Protein AF-A0A2V7CWY1-F1 (afdb_monomer)

Structure (mmCIF, N/CA/C/O backbone):
data_AF-A0A2V7CWY1-F1
#
_entry.id   AF-A0A2V7CWY1-F1
#
loop_
_atom_site.group_PDB
_atom_site.id
_atom_site.type_symbol
_atom_site.label_atom_id
_atom_site.label_alt_id
_atom_site.label_comp_id
_atom_site.label_asym_id
_atom_site.label_entity_id
_atom_site.label_seq_id
_atom_site.pdbx_PDB_ins_code
_atom_site.Cartn_x
_atom_site.Cartn_y
_atom_site.Cartn_z
_atom_site.occupancy
_atom_site.B_iso_or_equiv
_atom_site.auth_seq_id
_atom_site.auth_comp_id
_atom_site.auth_asym_id
_atom_site.auth_atom_id
_atom_site.pdbx_PDB_model_num
ATOM 1 N N . LEU A 1 1 ? 12.870 -0.569 -9.825 1.00 96.56 1 LEU A N 1
ATOM 2 C CA . LEU A 1 1 ? 14.301 -1.003 -9.901 1.00 96.56 1 LEU A CA 1
ATOM 3 C C . LEU A 1 1 ? 14.456 -2.443 -9.448 1.00 96.56 1 LEU A C 1
ATOM 5 O O . LEU A 1 1 ? 15.116 -3.233 -10.112 1.00 96.56 1 LEU A O 1
ATOM 9 N N . VAL A 1 2 ? 13.839 -2.754 -8.320 1.00 97.00 2 VAL A N 1
ATOM 10 C CA . VAL A 1 2 ? 13.577 -4.100 -7.823 1.00 97.00 2 VAL A CA 1
ATOM 11 C C . VAL A 1 2 ? 12.069 -4.352 -7.903 1.00 97.00 2 VAL A C 1
ATOM 13 O O . VAL A 1 2 ? 11.318 -3.423 -8.216 1.00 97.00 2 VAL A O 1
ATOM 16 N N . ARG A 1 3 ? 11.617 -5.578 -7.647 1.00 93.94 3 ARG A N 1
ATOM 17 C CA . ARG A 1 3 ? 10.186 -5.915 -7.600 1.00 93.94 3 ARG A CA 1
ATOM 18 C C . ARG A 1 3 ? 9.893 -6.931 -6.507 1.00 93.94 3 ARG A C 1
ATOM 20 O O . ARG A 1 3 ? 10.811 -7.570 -5.998 1.00 93.94 3 ARG A O 1
ATOM 27 N N . HIS A 1 4 ? 8.618 -7.123 -6.191 1.00 93.88 4 HIS A N 1
ATOM 28 C CA . HIS A 1 4 ? 8.200 -8.273 -5.396 1.00 93.88 4 HIS A CA 1
ATOM 29 C C . HIS A 1 4 ? 8.211 -9.544 -6.251 1.00 93.88 4 HIS A C 1
ATOM 31 O O . HIS A 1 4 ? 7.790 -9.530 -7.410 1.00 93.88 4 HIS A O 1
ATOM 37 N N . LYS A 1 5 ? 8.667 -10.652 -5.670 1.00 92.94 5 LYS A N 1
ATOM 38 C CA . LYS A 1 5 ? 8.610 -11.973 -6.291 1.00 92.94 5 LYS A CA 1
ATOM 39 C C . LYS A 1 5 ? 7.156 -12.366 -6.563 1.00 92.94 5 LYS A C 1
ATOM 41 O O . LYS A 1 5 ? 6.262 -12.106 -5.758 1.00 92.94 5 LYS A O 1
ATOM 46 N N . VAL A 1 6 ? 6.936 -13.026 -7.695 1.00 90.44 6 VAL A N 1
ATOM 47 C CA . VAL A 1 6 ? 5.626 -13.518 -8.146 1.00 90.44 6 VAL A CA 1
ATOM 48 C C . VAL A 1 6 ? 5.707 -15.001 -8.511 1.00 90.44 6 VAL A C 1
ATOM 50 O O . VAL A 1 6 ? 6.798 -15.542 -8.697 1.00 90.44 6 VAL A O 1
ATOM 53 N N . GLY A 1 7 ? 4.551 -15.650 -8.645 1.00 87.75 7 GLY A N 1
ATOM 54 C CA . GLY A 1 7 ? 4.433 -17.030 -9.119 1.00 87.75 7 GLY A CA 1
ATOM 55 C C . GLY A 1 7 ? 3.964 -18.015 -8.050 1.00 87.75 7 GLY A C 1
ATOM 56 O O . GLY A 1 7 ? 3.785 -17.651 -6.890 1.00 87.75 7 GLY A O 1
ATOM 57 N N . ALA A 1 8 ? 3.786 -19.279 -8.440 1.00 86.25 8 ALA A N 1
ATOM 58 C CA . ALA A 1 8 ? 3.157 -20.313 -7.605 1.00 86.25 8 ALA A CA 1
ATOM 59 C C . ALA A 1 8 ? 3.905 -20.624 -6.293 1.00 86.25 8 ALA A C 1
ATOM 61 O O . ALA A 1 8 ? 3.304 -21.104 -5.339 1.00 86.25 8 ALA A O 1
ATOM 62 N N . GLY A 1 9 ? 5.211 -20.345 -6.232 1.00 88.06 9 GLY A N 1
ATOM 63 C CA . GLY A 1 9 ? 6.030 -20.540 -5.031 1.00 88.06 9 GLY A CA 1
ATOM 64 C C . GLY A 1 9 ? 5.992 -19.379 -4.030 1.00 88.06 9 GLY A C 1
ATOM 65 O O . GLY A 1 9 ? 6.775 -19.384 -3.083 1.00 88.06 9 GLY A O 1
ATOM 66 N N . VAL A 1 10 ? 5.165 -18.354 -4.258 1.00 89.56 10 VAL A N 1
ATOM 67 C CA . VAL A 1 10 ? 5.044 -17.193 -3.368 1.00 89.56 10 VAL A CA 1
ATOM 68 C C . VAL A 1 10 ? 3.843 -17.373 -2.456 1.00 89.56 10 VAL A C 1
ATOM 70 O O . VAL A 1 10 ? 2.705 -17.432 -2.917 1.00 89.56 10 VAL A O 1
ATOM 73 N N . THR A 1 11 ? 4.096 -17.406 -1.150 1.00 89.38 11 THR A N 1
ATOM 74 C CA . THR A 1 11 ? 3.032 -17.391 -0.146 1.00 89.38 11 THR A CA 1
ATOM 75 C C . THR A 1 11 ? 2.279 -16.056 -0.221 1.00 89.38 11 THR A C 1
ATOM 77 O O . THR A 1 11 ? 2.920 -15.001 -0.124 1.00 89.38 11 THR A O 1
ATOM 80 N N . PRO A 1 12 ? 0.940 -16.055 -0.364 1.00 86.75 12 PRO A N 1
ATOM 81 C CA . PRO A 1 12 ? 0.152 -14.826 -0.346 1.00 86.75 12 PRO A CA 1
ATOM 82 C C . PRO A 1 12 ? 0.426 -13.988 0.913 1.00 86.75 12 PRO A C 1
ATOM 84 O O . PRO A 1 12 ? 0.538 -14.533 2.009 1.00 86.75 12 PRO A O 1
ATOM 87 N N . GLY A 1 13 ? 0.543 -12.667 0.761 1.00 86.25 13 GLY A N 1
ATOM 88 C CA . GLY A 1 13 ? 0.853 -11.753 1.869 1.00 86.25 13 GLY A CA 1
ATOM 89 C C . GLY A 1 13 ? 2.350 -11.612 2.173 1.00 86.25 13 GLY A C 1
ATOM 90 O O . GLY A 1 13 ? 2.728 -10.828 3.042 1.00 86.25 13 GLY A O 1
ATOM 91 N N . THR A 1 14 ? 3.213 -12.325 1.439 1.00 90.25 14 THR A N 1
ATOM 92 C CA . THR A 1 14 ? 4.669 -12.126 1.479 1.00 90.25 14 THR A CA 1
ATOM 93 C C . THR A 1 14 ? 5.144 -11.298 0.287 1.00 90.25 14 THR A C 1
ATOM 95 O O . THR A 1 14 ? 4.646 -11.436 -0.832 1.00 90.25 14 THR A O 1
ATOM 98 N N . PHE A 1 15 ? 6.124 -10.425 0.528 1.00 92.56 15 PHE A N 1
ATOM 99 C CA . PHE A 1 15 ? 6.603 -9.437 -0.445 1.00 92.56 15 PHE A CA 1
ATOM 100 C C . PHE A 1 15 ? 8.130 -9.469 -0.551 1.00 92.56 15 PHE A C 1
ATOM 102 O O . PHE A 1 15 ? 8.811 -8.457 -0.407 1.00 92.56 15 PHE A O 1
ATOM 109 N N . ALA A 1 16 ? 8.675 -10.667 -0.779 1.00 93.31 16 ALA A N 1
ATOM 110 C CA . ALA A 1 16 ? 10.109 -10.860 -0.971 1.00 93.31 16 ALA A CA 1
ATOM 111 C C . ALA A 1 16 ? 10.600 -10.065 -2.189 1.00 93.31 16 ALA A C 1
ATOM 113 O O . ALA A 1 16 ? 10.008 -10.149 -3.265 1.00 93.31 16 ALA A O 1
ATOM 114 N N . ILE A 1 17 ? 11.675 -9.303 -2.013 1.00 95.56 17 ILE A N 1
ATOM 115 C CA . ILE A 1 17 ? 12.234 -8.441 -3.054 1.00 95.56 17 ILE A CA 1
ATOM 116 C C . ILE A 1 17 ? 13.221 -9.236 -3.906 1.00 95.56 17 ILE A C 1
ATOM 118 O O . ILE A 1 17 ? 14.064 -9.962 -3.382 1.00 95.56 17 ILE A O 1
ATOM 122 N N . GLU A 1 18 ? 13.139 -9.067 -5.223 1.00 95.69 18 GLU A N 1
ATOM 123 C CA . GLU A 1 18 ? 14.073 -9.644 -6.185 1.00 95.69 18 GLU A CA 1
ATOM 124 C C . GLU A 1 18 ? 14.548 -8.607 -7.223 1.00 95.69 18 GLU A C 1
ATOM 126 O O . GLU A 1 18 ? 13.890 -7.575 -7.424 1.00 95.69 18 GLU A O 1
ATOM 131 N N . PRO A 1 19 ? 15.680 -8.870 -7.909 1.00 97.12 19 PRO A N 1
ATOM 132 C CA . PRO A 1 19 ? 16.162 -8.037 -9.007 1.00 97.12 19 PRO A CA 1
ATOM 133 C C . PRO A 1 19 ? 15.104 -7.806 -10.094 1.00 97.12 19 PRO A C 1
ATOM 135 O O . PRO A 1 19 ? 14.435 -8.747 -10.537 1.00 97.12 19 PRO A O 1
ATOM 138 N N . ASP A 1 20 ? 15.012 -6.570 -10.587 1.00 96.38 20 ASP A N 1
ATOM 139 C CA . ASP A 1 20 ? 14.195 -6.193 -11.742 1.00 96.38 20 ASP A CA 1
ATOM 140 C C . ASP A 1 20 ? 15.012 -5.441 -12.788 1.00 96.38 20 ASP A C 1
ATOM 142 O O . ASP A 1 20 ? 15.878 -6.061 -13.392 1.00 96.38 20 ASP A O 1
ATOM 146 N N . LEU A 1 21 ? 14.800 -4.144 -13.010 1.00 98.19 21 LEU A N 1
ATOM 147 C CA . LEU A 1 21 ? 15.673 -3.345 -13.880 1.00 98.19 21 LEU A CA 1
ATOM 148 C C . LEU A 1 21 ? 17.124 -3.290 -13.376 1.00 98.19 21 LEU A C 1
ATOM 150 O O . LEU A 1 21 ? 18.048 -3.206 -14.181 1.00 98.19 21 LEU A O 1
ATOM 154 N N . ALA A 1 22 ? 17.325 -3.370 -12.059 1.00 98.44 22 ALA A N 1
ATOM 155 C CA . ALA A 1 22 ? 18.628 -3.627 -11.463 1.00 98.44 22 ALA A CA 1
ATOM 156 C C . ALA A 1 22 ? 18.868 -5.139 -11.361 1.00 98.44 22 ALA A C 1
ATOM 158 O O . ALA A 1 22 ? 17.993 -5.869 -10.895 1.00 98.44 22 ALA A O 1
ATOM 159 N N . GLU A 1 23 ? 20.045 -5.611 -11.774 1.00 97.50 23 GLU A N 1
ATOM 160 C CA . GLU A 1 23 ? 20.445 -7.020 -11.651 1.00 97.50 23 GLU A CA 1
ATOM 161 C C . GLU A 1 23 ? 21.001 -7.359 -10.262 1.00 97.50 23 GLU A C 1
ATOM 163 O O . GLU A 1 23 ? 20.852 -8.490 -9.803 1.00 97.50 23 GLU A O 1
ATOM 168 N N . ARG A 1 24 ? 21.597 -6.373 -9.583 1.00 98.38 24 ARG A N 1
ATOM 169 C CA . ARG A 1 24 ? 22.087 -6.458 -8.202 1.00 98.38 24 ARG A CA 1
ATOM 170 C C . ARG A 1 24 ? 22.199 -5.064 -7.585 1.00 98.38 24 ARG A C 1
ATOM 172 O O . ARG A 1 24 ? 22.162 -4.056 -8.296 1.00 98.38 24 ARG A O 1
ATOM 179 N N . TRP A 1 25 ? 22.384 -5.017 -6.273 1.00 98.56 25 TRP A N 1
ATOM 180 C CA . TRP A 1 25 ? 22.697 -3.797 -5.537 1.00 98.56 25 TRP A CA 1
ATOM 181 C C . TRP A 1 25 ? 23.646 -4.087 -4.376 1.00 98.56 25 TRP A C 1
ATOM 183 O O . TRP A 1 25 ? 23.818 -5.239 -3.978 1.00 98.56 25 TRP A O 1
ATOM 193 N N . GLU A 1 26 ? 24.258 -3.035 -3.854 1.00 98.00 26 GLU A N 1
ATOM 194 C CA . GLU A 1 26 ? 25.142 -3.065 -2.692 1.00 98.00 26 GLU A CA 1
ATOM 195 C C . GLU A 1 26 ? 24.846 -1.877 -1.770 1.00 98.00 26 GLU A C 1
ATOM 197 O O . GLU A 1 26 ? 24.447 -0.800 -2.221 1.00 98.00 26 GLU A O 1
ATOM 202 N N . GLU A 1 27 ? 25.039 -2.088 -0.471 1.00 97.50 27 GLU A N 1
ATOM 203 C CA . GLU A 1 27 ? 24.855 -1.089 0.585 1.00 97.50 27 GLU A CA 1
ATOM 204 C C . GLU A 1 27 ? 26.204 -0.893 1.295 1.00 97.50 27 GLU A C 1
ATOM 206 O O . GLU A 1 27 ? 26.455 -1.535 2.317 1.00 97.50 27 GLU A O 1
ATOM 211 N N . PRO A 1 28 ? 27.133 -0.100 0.721 1.00 97.50 28 PRO A N 1
ATOM 212 C CA . PRO A 1 28 ? 28.493 0.027 1.254 1.00 97.50 28 PRO A CA 1
ATOM 213 C C . PRO A 1 28 ? 28.543 0.689 2.639 1.00 97.50 28 PRO A C 1
ATOM 215 O O . PRO A 1 28 ? 29.512 0.507 3.372 1.00 97.50 28 PRO A O 1
ATOM 218 N N . ASP A 1 29 ? 27.512 1.454 2.993 1.00 96.56 29 ASP A N 1
ATOM 219 C CA . ASP A 1 29 ? 27.338 2.098 4.291 1.00 96.56 29 ASP A CA 1
ATOM 220 C C . ASP A 1 29 ? 25.837 2.243 4.618 1.00 96.56 29 ASP A C 1
ATOM 222 O O . ASP A 1 29 ? 24.969 1.763 3.889 1.00 96.56 29 ASP A O 1
ATOM 226 N N . ASP A 1 30 ? 25.509 2.872 5.748 1.00 95.00 30 ASP A N 1
ATOM 227 C CA . ASP A 1 30 ? 24.127 3.000 6.227 1.00 95.00 30 ASP A CA 1
ATOM 228 C C . ASP A 1 30 ? 23.262 3.970 5.405 1.00 95.00 30 ASP A C 1
ATOM 230 O O . ASP A 1 30 ? 22.039 3.964 5.554 1.00 95.00 30 ASP A O 1
ATOM 234 N N . THR A 1 31 ? 23.865 4.813 4.566 1.00 97.94 31 THR A N 1
ATOM 235 C CA . THR A 1 31 ? 23.175 5.894 3.847 1.00 97.94 31 THR A CA 1
ATOM 236 C C . THR A 1 31 ? 23.385 5.841 2.338 1.00 97.94 31 THR A C 1
ATOM 238 O O . THR A 1 31 ? 23.019 6.779 1.627 1.00 97.94 31 THR A O 1
ATOM 241 N N . THR A 1 32 ? 23.926 4.742 1.817 1.00 98.44 32 THR A N 1
ATOM 242 C CA . THR A 1 32 ? 24.253 4.600 0.399 1.00 98.44 32 THR A CA 1
ATOM 243 C C . THR A 1 32 ? 23.754 3.277 -0.134 1.00 98.44 32 THR A C 1
ATOM 245 O O . THR A 1 32 ? 24.070 2.226 0.411 1.00 98.44 32 THR A O 1
ATOM 248 N N . VAL A 1 33 ? 23.026 3.331 -1.250 1.00 98.62 33 VAL A N 1
ATOM 249 C CA . VAL A 1 33 ? 22.607 2.139 -1.997 1.00 98.62 33 VAL A CA 1
ATOM 250 C C . VAL A 1 33 ? 23.014 2.307 -3.454 1.00 98.62 33 VAL A C 1
ATOM 252 O O . VAL A 1 33 ? 22.642 3.292 -4.097 1.00 98.62 33 VAL A O 1
ATOM 255 N N . VAL A 1 34 ? 23.798 1.370 -3.981 1.00 98.81 34 VAL A N 1
ATOM 256 C CA . VAL A 1 34 ? 24.276 1.380 -5.369 1.00 98.81 34 VAL A CA 1
ATOM 257 C C . VAL A 1 34 ? 23.584 0.259 -6.132 1.00 98.81 34 VAL A C 1
ATOM 259 O O . VAL A 1 34 ? 23.706 -0.905 -5.771 1.00 98.81 34 VAL A O 1
ATOM 262 N N . PHE A 1 35 ? 22.860 0.604 -7.194 1.00 98.88 35 PHE A N 1
ATOM 263 C CA . PHE A 1 35 ? 22.210 -0.341 -8.098 1.00 98.88 35 PHE A CA 1
ATOM 264 C C . PHE A 1 35 ? 23.011 -0.486 -9.384 1.00 98.88 35 PHE A C 1
ATOM 266 O O . PHE A 1 35 ? 23.387 0.511 -10.004 1.00 98.88 35 PHE A O 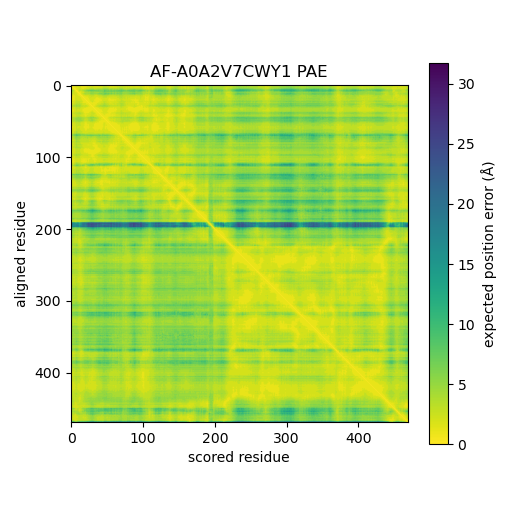1
ATOM 273 N N . HIS A 1 36 ? 23.174 -1.729 -9.829 1.00 98.88 36 HIS A N 1
ATOM 274 C CA . HIS A 1 36 ? 23.715 -2.049 -11.145 1.00 98.88 36 HIS A CA 1
ATOM 275 C C . HIS A 1 36 ? 22.570 -2.479 -12.058 1.00 98.88 36 HIS A C 1
ATOM 277 O O . HIS A 1 36 ? 21.836 -3.422 -11.755 1.00 98.88 36 HIS A O 1
ATOM 283 N N . LEU A 1 37 ? 22.376 -1.739 -13.145 1.00 98.88 37 LEU A N 1
ATOM 284 C CA . LEU A 1 37 ? 21.292 -1.924 -14.099 1.00 98.88 37 LEU A CA 1
ATOM 285 C C . LEU A 1 37 ? 21.606 -3.053 -15.077 1.00 98.88 37 LEU A C 1
ATOM 287 O O . LEU A 1 37 ? 22.744 -3.215 -15.522 1.00 98.88 37 LEU A O 1
ATOM 291 N N . ARG A 1 38 ? 20.566 -3.790 -15.469 1.00 98.50 38 ARG A N 1
ATOM 292 C CA . ARG A 1 38 ? 20.643 -4.723 -16.593 1.00 98.50 38 ARG A CA 1
ATOM 293 C C . ARG A 1 38 ? 20.996 -3.961 -17.866 1.00 98.50 38 ARG A C 1
ATOM 295 O O . ARG A 1 38 ? 20.404 -2.926 -18.168 1.00 98.50 38 ARG A O 1
ATOM 302 N N . ARG A 1 39 ? 21.913 -4.522 -18.645 1.00 98.06 39 ARG A N 1
ATOM 303 C CA . ARG A 1 39 ? 22.247 -4.016 -19.981 1.00 98.06 39 ARG A CA 1
ATOM 304 C C . ARG A 1 39 ? 21.232 -4.513 -21.006 1.00 98.06 39 ARG A C 1
ATOM 306 O O . ARG A 1 39 ? 20.672 -5.596 -20.847 1.00 98.06 39 ARG A O 1
ATOM 313 N N . GLY A 1 40 ? 21.013 -3.739 -22.062 1.00 97.19 40 GLY A N 1
ATOM 314 C CA . GLY A 1 40 ? 20.142 -4.107 -23.177 1.00 97.19 40 GLY A CA 1
ATOM 315 C C . GLY A 1 40 ? 18.644 -4.008 -22.892 1.00 97.19 40 GLY A C 1
ATOM 316 O O . GLY A 1 40 ? 17.854 -4.373 -23.759 1.00 97.19 40 GLY A O 1
ATOM 317 N N . VAL A 1 41 ? 18.224 -3.512 -21.721 1.00 98.56 41 VAL A N 1
ATOM 318 C CA . VAL A 1 41 ? 16.802 -3.257 -21.450 1.00 98.56 41 VAL A CA 1
ATOM 319 C C . VAL A 1 41 ? 16.325 -2.133 -22.361 1.00 98.56 41 VAL A C 1
ATOM 321 O O . VAL A 1 41 ? 16.891 -1.042 -22.340 1.00 98.56 41 VAL A O 1
ATOM 324 N N . ARG A 1 42 ? 15.275 -2.379 -23.145 1.00 98.19 42 ARG A N 1
ATOM 325 C CA . ARG A 1 42 ? 14.709 -1.390 -24.065 1.00 98.19 42 ARG A CA 1
ATOM 326 C C . ARG A 1 42 ? 13.362 -0.883 -23.581 1.00 98.19 42 ARG A C 1
ATOM 328 O O . ARG A 1 42 ? 12.556 -1.628 -23.022 1.00 98.19 42 ARG A O 1
ATOM 335 N N . TRP A 1 43 ? 13.127 0.399 -23.822 1.00 98.56 43 TRP A N 1
ATOM 336 C CA . TRP A 1 43 ? 11.787 0.968 -23.782 1.00 98.56 43 TRP A CA 1
ATOM 337 C C . TRP A 1 43 ? 10.923 0.358 -24.885 1.00 98.56 43 TRP A C 1
ATOM 339 O O . TRP A 1 43 ? 11.438 -0.148 -25.880 1.00 98.56 43 TRP A O 1
ATOM 349 N N . HIS A 1 44 ? 9.602 0.427 -24.739 1.00 98.06 44 HIS A N 1
ATOM 350 C CA . HIS A 1 44 ? 8.684 0.040 -25.807 1.00 98.06 44 HIS A CA 1
ATOM 351 C C . HIS A 1 44 ? 9.029 0.775 -27.110 1.00 98.06 44 HIS A C 1
ATOM 353 O O . HIS A 1 44 ? 9.312 1.979 -27.111 1.00 98.06 44 HIS A O 1
ATOM 359 N N . ASN A 1 45 ? 8.987 0.056 -28.233 1.00 96.62 45 ASN A N 1
ATOM 360 C CA . ASN A 1 45 ? 9.288 0.612 -29.550 1.00 96.62 45 ASN A CA 1
ATOM 361 C C . ASN A 1 45 ? 8.113 1.443 -30.099 1.00 96.62 45 ASN A C 1
ATOM 363 O O . ASN A 1 45 ? 7.414 1.045 -31.028 1.00 96.62 45 ASN A O 1
ATOM 367 N N . LYS A 1 46 ? 7.860 2.592 -29.462 1.00 94.56 46 LYS A N 1
ATOM 368 C CA . LYS A 1 46 ? 6.781 3.529 -29.791 1.00 94.56 46 LYS A CA 1
ATOM 369 C C . LYS A 1 46 ? 7.254 4.976 -29.589 1.00 94.56 46 LYS A C 1
ATOM 371 O O . LYS A 1 46 ? 7.993 5.243 -28.634 1.00 94.56 46 LYS A O 1
ATOM 376 N N . PRO A 1 47 ? 6.815 5.938 -30.423 1.00 95.19 47 PRO A N 1
ATOM 377 C CA . PRO A 1 47 ? 7.097 7.348 -30.188 1.00 95.19 47 PRO A CA 1
ATOM 378 C C . PRO A 1 47 ? 6.575 7.824 -28.820 1.00 95.19 47 PRO A C 1
ATOM 380 O O . PRO A 1 47 ? 5.450 7.484 -28.451 1.00 95.19 47 PRO A O 1
ATOM 383 N N . PRO A 1 48 ? 7.318 8.681 -28.098 1.00 96.69 48 PRO A N 1
ATOM 384 C CA . PRO A 1 48 ? 8.534 9.374 -28.539 1.00 96.69 48 PRO A CA 1
ATOM 385 C C . PRO A 1 48 ? 9.853 8.629 -28.272 1.00 96.69 48 PRO A C 1
ATOM 387 O O . PRO A 1 48 ? 10.899 9.118 -28.681 1.00 96.69 48 PRO A O 1
ATOM 390 N N . VAL A 1 49 ? 9.825 7.475 -27.600 1.00 97.38 49 VAL A N 1
ATOM 391 C CA . VAL A 1 49 ? 11.037 6.829 -27.058 1.00 97.38 49 VAL A CA 1
ATOM 392 C C . VAL A 1 49 ? 11.708 5.882 -28.063 1.00 97.38 49 VAL A C 1
ATOM 394 O O . VAL A 1 49 ? 12.924 5.707 -28.034 1.00 97.38 49 VAL A O 1
ATOM 397 N N . ASN A 1 50 ? 10.926 5.300 -28.981 1.00 97.00 50 ASN A N 1
ATOM 398 C CA . ASN A 1 50 ? 11.397 4.535 -30.145 1.00 97.00 50 ASN A CA 1
ATOM 399 C C . ASN A 1 50 ? 12.414 3.422 -29.811 1.00 97.00 50 ASN A C 1
ATOM 401 O O . ASN A 1 50 ? 13.426 3.264 -30.490 1.00 97.00 50 ASN A O 1
ATOM 405 N N . GLY A 1 51 ? 12.175 2.663 -28.736 1.00 97.69 51 GLY A N 1
ATOM 406 C CA . GLY A 1 51 ? 12.947 1.447 -28.462 1.00 97.69 51 GLY A CA 1
ATOM 407 C C . GLY A 1 51 ? 14.377 1.670 -27.966 1.00 97.69 51 GLY A C 1
ATOM 408 O O . GLY A 1 51 ? 15.173 0.721 -27.948 1.00 97.69 51 GLY A O 1
ATOM 409 N N . ARG A 1 52 ? 14.745 2.903 -27.581 1.00 97.94 52 ARG A N 1
ATOM 410 C CA . ARG A 1 52 ? 16.080 3.165 -27.030 1.00 97.94 52 ARG A CA 1
ATOM 411 C C . ARG A 1 52 ? 16.328 2.345 -25.764 1.00 97.94 52 ARG A C 1
ATOM 413 O O . ARG A 1 52 ? 15.405 1.904 -25.079 1.00 97.94 52 ARG A O 1
ATOM 420 N N . GLU A 1 53 ? 17.601 2.159 -25.458 1.00 98.50 53 GLU A N 1
ATOM 421 C CA . GLU A 1 53 ? 18.023 1.484 -24.237 1.00 98.50 53 GLU A CA 1
ATOM 422 C C . GLU A 1 53 ? 17.727 2.349 -22.998 1.00 98.50 53 GLU A C 1
ATOM 424 O O . GLU A 1 53 ? 17.835 3.581 -23.050 1.00 98.50 53 GLU A O 1
ATOM 429 N N . LEU A 1 54 ? 17.354 1.691 -21.900 1.00 98.75 54 LEU A N 1
ATOM 430 C CA . LEU A 1 54 ? 17.245 2.281 -20.572 1.00 98.75 54 LEU A CA 1
ATOM 431 C C . LEU A 1 54 ? 18.639 2.471 -19.963 1.00 98.75 54 LEU A C 1
ATOM 433 O O . LEU A 1 54 ? 19.469 1.562 -20.001 1.00 98.75 54 LEU A O 1
ATOM 437 N N . THR A 1 55 ? 18.886 3.632 -19.360 1.00 98.75 55 THR A N 1
ATOM 438 C CA . THR A 1 55 ? 20.165 3.953 -18.703 1.00 98.75 55 THR A CA 1
ATOM 439 C C . THR A 1 55 ? 19.965 4.478 -17.281 1.00 98.75 55 THR A C 1
ATOM 441 O O . THR A 1 55 ? 18.847 4.728 -16.826 1.00 98.75 55 THR A O 1
ATOM 444 N N . ALA A 1 56 ? 21.071 4.676 -16.561 1.00 98.88 56 ALA A N 1
ATOM 445 C CA . ALA A 1 56 ? 21.080 5.319 -15.250 1.00 98.88 56 ALA A CA 1
ATOM 446 C C . ALA A 1 56 ? 20.463 6.730 -15.255 1.00 98.88 56 ALA A C 1
ATOM 448 O O . ALA A 1 56 ? 19.866 7.134 -14.255 1.00 98.88 56 ALA A O 1
ATOM 449 N N . ASP A 1 57 ? 20.537 7.451 -16.377 1.00 98.81 57 ASP A N 1
ATOM 450 C CA . ASP A 1 57 ? 19.935 8.781 -16.513 1.00 98.81 57 ASP A CA 1
ATOM 451 C C . ASP A 1 57 ? 18.404 8.738 -16.442 1.00 98.81 57 ASP A C 1
ATOM 453 O O . ASP A 1 57 ? 17.800 9.645 -15.873 1.00 98.81 57 ASP A O 1
ATOM 457 N N . ASP A 1 58 ? 17.766 7.672 -16.939 1.00 98.75 58 ASP A N 1
ATOM 458 C CA . ASP A 1 58 ? 16.310 7.487 -16.834 1.00 98.75 58 ASP A CA 1
ATOM 459 C C . ASP A 1 58 ? 15.868 7.314 -15.383 1.00 98.75 58 ASP A C 1
ATOM 461 O O . ASP A 1 58 ? 14.849 7.851 -14.937 1.00 98.75 58 ASP A O 1
ATOM 465 N N . VAL A 1 59 ? 16.666 6.558 -14.631 1.00 98.69 59 VAL A N 1
ATOM 466 C CA . VAL A 1 59 ? 16.436 6.294 -13.215 1.00 98.69 59 VAL A CA 1
ATOM 467 C C . VAL A 1 59 ? 16.607 7.580 -12.416 1.00 98.69 59 VAL A C 1
ATOM 469 O O . VAL A 1 59 ? 15.725 7.940 -11.635 1.00 98.69 59 VAL A O 1
ATOM 472 N N . LYS A 1 60 ? 17.705 8.307 -12.651 1.00 98.69 60 LYS A N 1
ATOM 473 C CA . LYS A 1 60 ? 17.941 9.614 -12.038 1.00 98.69 60 LYS A CA 1
ATOM 474 C C . LYS A 1 60 ? 16.810 10.590 -12.364 1.00 98.69 60 LYS A C 1
ATOM 476 O O . LYS A 1 60 ? 16.233 11.166 -11.447 1.00 98.69 60 LYS A O 1
ATOM 481 N N . PHE A 1 61 ? 16.452 10.728 -13.640 1.00 98.44 61 PHE A N 1
ATOM 482 C CA . PHE A 1 61 ? 15.366 11.602 -14.076 1.00 98.44 61 PHE A CA 1
ATOM 483 C C . PHE A 1 61 ? 14.045 11.276 -13.373 1.00 98.44 61 PHE A C 1
ATOM 485 O O . PHE A 1 61 ? 13.380 12.180 -12.867 1.00 98.44 61 PHE A O 1
ATOM 492 N N . THR A 1 62 ? 13.683 9.991 -13.315 1.00 97.56 62 THR A N 1
ATOM 493 C CA . THR A 1 62 ? 12.449 9.524 -12.669 1.00 97.56 62 THR A CA 1
ATOM 494 C C . THR A 1 62 ? 12.368 10.008 -11.227 1.00 97.56 62 THR A C 1
ATOM 496 O O . THR A 1 62 ? 11.354 10.579 -10.823 1.00 97.56 62 THR A O 1
ATOM 499 N N . TYR A 1 63 ? 13.426 9.788 -10.446 1.00 97.75 63 TYR A N 1
ATOM 500 C CA . TYR A 1 63 ? 13.393 10.078 -9.016 1.00 97.75 63 TYR A CA 1
ATOM 501 C C . TYR A 1 63 ? 13.633 11.553 -8.693 1.00 97.75 63 TYR A C 1
ATOM 503 O O . TYR A 1 63 ? 12.999 12.063 -7.770 1.00 97.75 63 TYR A O 1
ATOM 511 N N . ASP A 1 64 ? 14.431 12.270 -9.491 1.00 97.00 64 ASP A N 1
ATOM 512 C CA . ASP A 1 64 ? 14.518 13.733 -9.412 1.00 97.00 64 ASP A CA 1
ATOM 513 C C . ASP A 1 64 ? 13.130 14.356 -9.639 1.00 97.00 64 ASP A C 1
ATOM 515 O O . ASP A 1 64 ? 12.679 15.192 -8.853 1.00 97.00 64 ASP A O 1
ATOM 519 N N . ARG A 1 65 ? 12.398 13.889 -10.663 1.00 95.00 65 ARG A N 1
ATOM 520 C CA . ARG A 1 65 ? 11.015 14.312 -10.917 1.00 95.00 65 ARG A CA 1
ATOM 521 C C . ARG A 1 65 ? 10.095 13.949 -9.752 1.00 95.00 65 ARG A C 1
ATOM 523 O O . ARG A 1 65 ? 9.329 14.797 -9.305 1.00 95.00 65 ARG A O 1
ATOM 530 N N . PHE A 1 66 ? 10.156 12.711 -9.261 1.00 94.44 66 PHE A N 1
ATOM 531 C CA . PHE A 1 66 ? 9.297 12.233 -8.171 1.00 94.44 66 PHE A CA 1
ATOM 532 C C . PHE A 1 66 ? 9.408 13.110 -6.914 1.00 94.44 66 PHE A C 1
ATOM 534 O O . PHE A 1 66 ? 8.396 13.386 -6.266 1.00 94.44 66 PHE A O 1
ATOM 541 N N . LEU A 1 67 ? 10.626 13.553 -6.587 1.00 92.69 67 LEU A N 1
ATOM 542 C CA . LEU A 1 67 ? 10.922 14.397 -5.426 1.00 92.69 67 LEU A CA 1
ATOM 543 C C . LEU A 1 67 ? 10.576 15.879 -5.643 1.00 92.69 67 LEU A C 1
ATOM 545 O O . LEU A 1 67 ? 10.255 16.566 -4.667 1.00 92.69 67 LEU A O 1
ATOM 549 N N . ALA A 1 68 ? 10.641 16.359 -6.890 1.00 92.94 68 ALA A N 1
ATOM 550 C CA . ALA A 1 68 ? 10.370 17.749 -7.265 1.00 92.94 68 ALA A CA 1
ATOM 551 C C . ALA A 1 68 ? 8.884 18.048 -7.549 1.00 92.94 68 ALA A C 1
ATOM 553 O O . ALA A 1 68 ? 8.461 19.200 -7.426 1.00 92.94 68 ALA A O 1
ATOM 554 N N . GLU A 1 69 ? 8.091 17.040 -7.926 1.00 89.38 69 GLU A N 1
ATOM 555 C CA . GLU A 1 69 ? 6.668 17.189 -8.252 1.00 89.38 69 GLU A CA 1
ATOM 556 C C . GLU A 1 69 ? 5.867 17.680 -7.033 1.00 89.38 69 GLU A C 1
ATOM 558 O O . GLU A 1 69 ? 5.785 17.022 -5.988 1.00 89.38 69 GLU A O 1
ATOM 563 N N . LYS A 1 70 ? 5.255 18.861 -7.165 1.00 86.06 70 LYS A N 1
ATOM 564 C CA . LYS A 1 70 ? 4.498 19.481 -6.074 1.00 86.06 70 LYS A CA 1
ATOM 565 C C . LYS A 1 70 ? 3.201 18.717 -5.836 1.00 86.06 70 LYS A C 1
ATOM 567 O O . LYS A 1 70 ? 2.446 18.448 -6.760 1.00 86.06 70 LYS A O 1
ATOM 572 N N . GLY A 1 71 ? 2.917 18.414 -4.571 1.00 79.62 71 GLY A N 1
ATOM 573 C CA . GLY A 1 71 ? 1.689 17.716 -4.194 1.00 79.62 71 GLY A CA 1
ATOM 574 C C . GLY A 1 71 ? 1.678 16.224 -4.534 1.00 79.62 71 GLY A C 1
ATOM 575 O O . GLY A 1 71 ? 0.615 15.619 -4.444 1.00 79.62 71 GLY A O 1
ATOM 576 N N . ASN A 1 72 ? 2.823 15.619 -4.884 1.00 84.12 72 ASN A N 1
ATOM 577 C CA . ASN A 1 72 ? 2.934 14.168 -5.036 1.00 84.12 72 ASN A CA 1
ATOM 578 C C . ASN A 1 72 ? 2.546 13.467 -3.711 1.00 84.12 72 ASN A C 1
ATOM 580 O O . ASN A 1 72 ? 3.305 13.549 -2.739 1.00 84.12 72 ASN A O 1
ATOM 584 N N . PRO A 1 73 ? 1.405 12.749 -3.648 1.00 77.25 73 PRO A N 1
ATOM 585 C CA . PRO A 1 73 ? 0.929 12.130 -2.410 1.00 77.25 73 PRO A CA 1
ATOM 586 C C . PRO A 1 73 ? 1.799 10.945 -1.969 1.00 77.25 73 PRO A C 1
ATOM 588 O O . PRO A 1 73 ? 1.715 10.519 -0.819 1.00 77.25 73 PRO A O 1
ATOM 591 N N . LEU A 1 74 ? 2.643 10.420 -2.864 1.00 84.31 74 LEU A N 1
ATOM 592 C CA . LEU A 1 74 ? 3.576 9.326 -2.599 1.00 84.31 74 LEU A CA 1
ATOM 593 C C . LEU A 1 74 ? 5.002 9.819 -2.322 1.00 84.31 74 LEU A C 1
ATOM 595 O O . LEU A 1 74 ? 5.884 8.996 -2.091 1.00 84.31 74 LEU A O 1
ATOM 599 N N . ARG A 1 75 ? 5.241 11.143 -2.296 1.00 86.69 75 ARG A N 1
ATOM 600 C CA . ARG A 1 75 ? 6.570 11.742 -2.067 1.00 86.69 75 ARG A CA 1
ATOM 601 C C . ARG A 1 75 ? 7.274 11.161 -0.839 1.00 86.69 75 ARG A C 1
ATOM 603 O O . ARG A 1 75 ? 8.476 10.919 -0.888 1.00 86.69 75 ARG A O 1
ATOM 610 N N . PHE A 1 76 ? 6.507 10.854 0.207 1.00 83.62 76 PHE A N 1
ATOM 611 C CA . PHE A 1 76 ? 7.003 10.267 1.448 1.00 83.62 76 PHE A CA 1
ATOM 612 C C . PHE A 1 76 ? 7.821 8.988 1.271 1.00 83.62 76 PHE A C 1
ATOM 614 O O . PHE A 1 76 ? 8.734 8.741 2.053 1.00 83.62 76 PHE A O 1
ATOM 621 N N . MET A 1 77 ? 7.534 8.191 0.235 1.00 87.88 77 MET A N 1
ATOM 622 C CA . MET A 1 77 ? 8.266 6.953 -0.039 1.00 87.88 77 MET A CA 1
ATOM 623 C C . MET A 1 77 ? 9.753 7.212 -0.295 1.00 87.88 77 MET A C 1
ATOM 625 O O . MET A 1 77 ? 10.581 6.345 -0.035 1.00 87.88 77 MET A O 1
ATOM 629 N N . LEU A 1 78 ? 10.098 8.399 -0.803 1.00 92.50 78 LEU A N 1
ATOM 630 C CA . LEU A 1 78 ? 11.469 8.786 -1.126 1.00 92.50 78 LEU A CA 1
ATOM 631 C C . LEU A 1 78 ? 11.952 9.996 -0.314 1.00 92.50 78 LEU A C 1
ATOM 633 O O . LEU A 1 78 ? 13.052 10.474 -0.563 1.00 92.50 78 LEU A O 1
ATOM 637 N N . ASP A 1 79 ? 11.200 10.468 0.688 1.00 89.00 79 ASP A N 1
ATOM 638 C CA . ASP A 1 79 ? 11.643 11.552 1.581 1.00 89.00 79 ASP A CA 1
ATOM 639 C C . ASP A 1 79 ? 13.020 11.304 2.232 1.00 89.00 79 ASP A C 1
ATOM 641 O O . ASP A 1 79 ? 13.789 12.269 2.347 1.00 89.00 79 ASP A O 1
ATOM 645 N N . PRO A 1 80 ? 13.386 10.057 2.606 1.00 93.06 80 PRO A N 1
ATOM 646 C CA . PRO A 1 80 ? 14.723 9.750 3.115 1.00 93.06 80 PRO A CA 1
ATOM 647 C C . PRO A 1 80 ? 15.849 9.890 2.081 1.00 93.06 80 PRO A C 1
ATOM 649 O O . PRO A 1 80 ? 17.013 9.936 2.471 1.00 93.06 80 PRO A O 1
ATOM 652 N N . VAL A 1 81 ? 15.546 9.960 0.780 1.00 96.94 81 VAL A N 1
ATOM 653 C CA . VAL A 1 81 ? 16.547 10.134 -0.281 1.00 96.94 81 VAL A CA 1
ATOM 654 C C . VAL A 1 81 ? 17.023 11.590 -0.298 1.00 96.94 81 VAL A C 1
ATOM 656 O O . VAL A 1 81 ? 16.228 12.525 -0.392 1.00 96.94 81 VAL A O 1
ATOM 659 N N . ASP A 1 82 ? 18.337 11.778 -0.188 1.00 97.75 82 ASP A N 1
ATOM 660 C CA . ASP A 1 82 ? 19.017 13.062 -0.382 1.00 97.75 82 ASP A CA 1
ATOM 661 C C . ASP A 1 82 ? 19.180 13.352 -1.876 1.00 97.75 82 ASP A C 1
ATOM 663 O O . ASP A 1 82 ? 18.714 14.373 -2.379 1.00 97.75 82 ASP A O 1
ATOM 667 N N . ARG A 1 83 ? 19.786 12.411 -2.612 1.00 97.75 83 ARG A N 1
ATOM 668 C CA . ARG A 1 83 ? 19.981 12.535 -4.060 1.00 97.75 83 ARG A CA 1
ATOM 669 C C . ARG A 1 83 ? 20.161 11.196 -4.762 1.00 97.75 83 ARG A C 1
ATOM 671 O O . ARG A 1 83 ? 20.592 10.210 -4.160 1.00 97.75 83 ARG A O 1
ATOM 678 N N . VAL A 1 84 ? 19.893 11.211 -6.066 1.00 98.56 84 VAL A N 1
ATOM 679 C CA . VAL A 1 84 ? 20.154 10.104 -6.991 1.00 98.56 84 VAL A CA 1
ATOM 680 C C . VAL A 1 84 ? 21.213 10.534 -8.006 1.00 98.56 84 VAL A C 1
ATOM 682 O O . VAL A 1 84 ? 21.088 11.573 -8.660 1.00 98.56 84 VAL A O 1
ATOM 685 N N . GLU A 1 85 ? 22.272 9.741 -8.129 1.00 98.75 85 GLU A N 1
ATOM 686 C CA . GLU A 1 85 ? 23.411 9.966 -9.019 1.00 98.75 85 GLU A CA 1
ATOM 687 C C . GLU A 1 85 ? 23.439 8.875 -10.099 1.00 98.75 85 GLU A C 1
ATOM 689 O O . GLU A 1 85 ? 23.400 7.686 -9.781 1.00 98.75 85 GLU A O 1
ATOM 694 N N . ALA A 1 86 ? 23.552 9.266 -11.370 1.00 98.62 86 ALA A N 1
ATOM 695 C CA . ALA A 1 86 ? 23.972 8.362 -12.437 1.00 98.62 86 ALA A CA 1
ATOM 696 C C . ALA A 1 86 ? 25.508 8.328 -12.424 1.00 98.62 86 ALA A C 1
ATOM 698 O O . ALA A 1 86 ? 26.154 9.280 -12.855 1.00 98.62 86 ALA A O 1
ATOM 699 N N . VAL A 1 87 ? 26.091 7.287 -11.827 1.00 98.56 87 VAL A N 1
ATOM 700 C CA . VAL A 1 87 ? 27.552 7.161 -11.650 1.00 98.56 87 VAL A CA 1
ATOM 701 C C . VAL A 1 87 ? 28.223 6.842 -12.983 1.00 98.56 87 VAL A C 1
ATOM 703 O O . VAL A 1 87 ? 29.274 7.385 -13.307 1.00 98.56 87 VAL A O 1
ATOM 706 N N . ASP A 1 88 ? 27.586 5.968 -13.752 1.00 98.50 88 ASP A N 1
ATOM 707 C CA . ASP A 1 88 ? 27.909 5.650 -15.136 1.00 98.50 88 ASP A CA 1
ATOM 708 C C . ASP A 1 88 ? 26.620 5.208 -15.850 1.00 98.50 88 ASP A C 1
ATOM 710 O O . ASP A 1 88 ? 25.539 5.232 -15.261 1.00 98.50 88 ASP A O 1
ATOM 714 N N . ARG A 1 89 ? 26.717 4.778 -17.114 1.00 98.56 89 ARG A N 1
ATOM 715 C CA . ARG A 1 89 ? 25.559 4.386 -17.938 1.00 98.56 89 ARG A CA 1
ATOM 716 C C . ARG A 1 89 ? 24.650 3.329 -17.287 1.00 98.56 89 ARG A C 1
ATOM 718 O O . ARG A 1 89 ? 23.447 3.352 -17.543 1.00 98.56 89 ARG A O 1
ATOM 725 N N . TYR A 1 90 ? 25.196 2.425 -16.474 1.00 98.81 90 TYR A N 1
ATOM 726 C CA . TYR A 1 90 ? 24.483 1.297 -15.863 1.00 98.81 90 TYR A CA 1
ATOM 727 C C . TYR A 1 90 ? 24.612 1.245 -14.336 1.00 98.81 90 TYR A C 1
ATOM 729 O O . TYR A 1 90 ? 24.226 0.244 -13.736 1.00 98.81 90 TYR A O 1
ATOM 737 N N . THR A 1 91 ? 25.108 2.299 -13.689 1.00 98.88 91 THR A N 1
ATOM 738 C CA . THR A 1 91 ? 25.248 2.348 -12.229 1.00 98.88 91 THR A CA 1
ATOM 739 C C . THR A 1 91 ? 24.532 3.569 -11.671 1.00 98.88 91 THR A C 1
ATOM 741 O O . THR A 1 91 ? 24.838 4.708 -12.027 1.00 98.88 91 THR A O 1
ATOM 744 N N . VAL A 1 92 ? 23.593 3.336 -10.755 1.00 98.81 92 VAL A N 1
ATOM 745 C CA . VAL A 1 92 ? 22.826 4.386 -10.073 1.00 98.81 92 VAL A CA 1
ATOM 746 C C . VAL A 1 92 ? 23.140 4.342 -8.588 1.00 98.81 92 VAL A C 1
ATOM 748 O O . VAL A 1 92 ? 23.039 3.285 -7.971 1.00 98.81 92 VAL A O 1
ATOM 751 N N . ARG A 1 93 ? 23.471 5.484 -7.989 1.00 98.81 93 ARG A N 1
ATOM 752 C CA . ARG A 1 93 ? 23.698 5.602 -6.547 1.00 98.81 93 ARG A CA 1
ATOM 753 C C . ARG A 1 93 ? 22.621 6.458 -5.902 1.00 98.81 93 ARG A C 1
ATOM 755 O O . ARG A 1 93 ? 22.416 7.605 -6.288 1.00 98.81 93 ARG A O 1
ATOM 762 N N . PHE A 1 94 ? 21.985 5.913 -4.877 1.00 98.75 94 PHE A N 1
ATOM 763 C CA . PHE A 1 94 ? 21.125 6.642 -3.957 1.00 98.75 94 PHE A CA 1
ATOM 764 C C . PHE A 1 94 ? 21.951 7.044 -2.743 1.00 98.75 94 PHE A C 1
ATOM 766 O O . PHE A 1 94 ? 22.628 6.204 -2.146 1.00 98.75 94 PHE A O 1
ATOM 773 N N . ARG A 1 95 ? 21.882 8.322 -2.376 1.00 98.56 95 ARG A N 1
ATOM 774 C CA . ARG A 1 95 ? 22.348 8.833 -1.086 1.00 98.56 95 ARG A CA 1
ATOM 775 C C . ARG A 1 95 ? 21.132 9.164 -0.240 1.00 98.56 95 ARG A C 1
ATOM 777 O O . ARG A 1 95 ? 20.195 9.794 -0.730 1.00 98.56 95 ARG A O 1
ATOM 784 N N . LEU A 1 96 ? 21.145 8.729 1.008 1.00 98.31 96 LEU A N 1
ATOM 785 C CA . LEU A 1 96 ? 20.080 8.927 1.978 1.00 98.31 96 LEU A CA 1
ATOM 786 C C . LEU A 1 96 ? 20.484 10.011 2.979 1.00 98.31 96 LEU A C 1
ATOM 788 O O . LEU A 1 96 ? 21.657 10.144 3.325 1.00 98.31 96 LEU A O 1
ATOM 792 N N . LYS A 1 97 ? 19.504 10.766 3.472 1.00 96.88 97 LYS A N 1
ATOM 793 C CA . LYS A 1 97 ? 19.691 11.791 4.515 1.00 96.88 97 LYS A CA 1
ATOM 794 C C . LYS A 1 97 ? 20.042 11.170 5.864 1.00 96.88 97 LYS A C 1
ATOM 796 O O . LYS A 1 97 ? 20.682 11.796 6.701 1.00 96.88 97 LYS A O 1
ATOM 801 N N . GLU A 1 98 ? 19.583 9.943 6.073 1.00 95.25 98 GLU A N 1
ATOM 802 C CA . GLU A 1 98 ? 19.743 9.155 7.284 1.00 95.25 98 GLU A CA 1
ATOM 803 C C . GLU A 1 98 ? 19.557 7.664 6.961 1.00 95.25 98 GLU A C 1
ATOM 805 O O . GLU A 1 98 ? 19.028 7.341 5.892 1.00 95.25 98 GLU A O 1
ATOM 810 N N . PRO A 1 99 ? 19.959 6.744 7.858 1.00 96.50 99 PRO A N 1
ATOM 811 C CA . PRO A 1 99 ? 19.742 5.320 7.639 1.00 96.50 99 PRO A CA 1
ATOM 812 C C . PRO A 1 99 ? 18.259 4.994 7.434 1.00 96.50 99 PRO A C 1
ATOM 814 O O . PRO A 1 99 ? 17.420 5.335 8.271 1.00 96.50 99 PRO A O 1
ATOM 817 N N . PHE A 1 100 ? 17.935 4.320 6.328 1.00 97.00 100 PHE A N 1
ATOM 818 C CA . PHE A 1 100 ? 16.560 3.960 5.980 1.00 97.00 100 PHE A CA 1
ATOM 819 C C . PHE A 1 100 ? 16.480 2.555 5.381 1.00 97.00 100 PHE A C 1
ATOM 821 O O . PHE A 1 100 ? 16.723 2.338 4.195 1.00 97.00 100 PHE A O 1
ATOM 828 N N . VAL A 1 101 ? 16.084 1.596 6.215 1.00 96.25 101 VAL A N 1
ATOM 829 C CA . VAL A 1 101 ? 16.082 0.159 5.883 1.00 96.25 101 VAL A CA 1
ATOM 830 C C . VAL A 1 101 ? 14.984 -0.267 4.902 1.00 96.25 101 VAL A C 1
ATOM 832 O O . VAL A 1 101 ? 14.988 -1.404 4.442 1.00 96.25 101 VAL A O 1
ATOM 835 N N . TRP A 1 102 ? 14.041 0.621 4.577 1.00 95.75 102 TRP A N 1
ATOM 836 C CA . TRP A 1 102 ? 12.881 0.309 3.734 1.00 95.75 102 TRP A CA 1
ATOM 837 C C . TRP A 1 102 ? 13.023 0.792 2.286 1.00 95.75 102 TRP A C 1
ATOM 839 O O . TRP A 1 102 ? 12.074 0.655 1.514 1.00 95.75 102 TRP A O 1
ATOM 849 N N . LEU A 1 103 ? 14.183 1.337 1.880 1.00 96.88 103 LEU A N 1
ATOM 850 C CA . LEU A 1 103 ? 14.371 1.886 0.529 1.00 96.88 103 LEU A CA 1
ATOM 851 C C . LEU A 1 103 ? 14.019 0.865 -0.560 1.00 96.88 103 LEU A C 1
ATOM 853 O O . LEU A 1 103 ? 13.288 1.190 -1.492 1.00 96.88 103 LEU A O 1
ATOM 857 N N . LEU A 1 104 ? 14.490 -0.379 -0.437 1.00 96.81 104 LEU A N 1
ATOM 858 C CA . LEU A 1 104 ? 14.193 -1.426 -1.417 1.00 96.81 104 LEU A CA 1
ATOM 859 C C . LEU A 1 104 ? 12.689 -1.691 -1.526 1.00 96.81 104 LEU A C 1
ATOM 861 O O . LEU A 1 104 ? 12.177 -1.819 -2.636 1.00 96.81 104 LEU A O 1
ATOM 865 N N . ASN A 1 105 ? 11.966 -1.712 -0.403 1.00 95.19 105 ASN A N 1
ATOM 866 C CA . ASN A 1 105 ? 10.516 -1.886 -0.410 1.00 95.19 105 ASN A CA 1
ATOM 867 C C . ASN A 1 105 ? 9.806 -0.702 -1.078 1.00 95.19 105 ASN A C 1
ATOM 869 O O . ASN A 1 105 ? 8.849 -0.907 -1.821 1.00 95.19 105 ASN A O 1
ATOM 873 N N . MET A 1 106 ? 10.291 0.527 -0.867 1.00 94.69 106 MET A N 1
ATOM 874 C CA . MET A 1 106 ? 9.758 1.713 -1.547 1.00 94.69 106 MET A CA 1
ATOM 875 C C . MET A 1 106 ? 9.983 1.623 -3.063 1.00 94.69 106 MET A C 1
ATOM 877 O O . MET A 1 106 ? 9.076 1.901 -3.844 1.00 94.69 106 MET A O 1
ATOM 881 N N . LEU A 1 107 ? 11.152 1.149 -3.499 1.00 96.19 107 LEU A N 1
ATOM 882 C CA . LEU A 1 107 ? 11.507 0.980 -4.916 1.00 96.19 107 LEU A CA 1
ATOM 883 C C . LEU A 1 107 ? 10.880 -0.259 -5.588 1.00 96.19 107 LEU A C 1
ATOM 885 O O . LEU A 1 107 ? 10.924 -0.358 -6.818 1.00 96.19 107 LEU A O 1
ATOM 889 N N . ALA A 1 108 ? 10.346 -1.199 -4.802 1.00 94.88 108 ALA A N 1
ATOM 890 C CA . ALA A 1 108 ? 9.538 -2.337 -5.253 1.00 94.88 108 ALA A CA 1
ATOM 891 C C . ALA A 1 108 ? 8.029 -2.031 -5.247 1.00 94.88 108 ALA A C 1
ATOM 893 O O . ALA A 1 108 ? 7.229 -2.846 -5.712 1.00 94.88 108 ALA A O 1
ATOM 894 N N . ASN A 1 109 ? 7.628 -0.882 -4.693 1.00 90.69 109 ASN A N 1
ATOM 895 C CA . ASN A 1 109 ? 6.233 -0.531 -4.490 1.00 90.69 109 ASN A CA 1
ATOM 896 C C . ASN A 1 109 ? 5.509 -0.301 -5.835 1.00 90.69 109 ASN A C 1
ATOM 898 O O . ASN A 1 109 ? 5.840 0.638 -6.565 1.00 90.69 109 ASN A O 1
ATOM 902 N N . PRO A 1 110 ? 4.463 -1.085 -6.151 1.00 86.69 110 PRO A N 1
ATOM 903 C CA . PRO A 1 110 ? 3.797 -1.037 -7.448 1.00 86.69 110 PRO A CA 1
ATOM 904 C C . PRO A 1 110 ? 2.765 0.094 -7.564 1.00 86.69 110 PRO A C 1
ATOM 906 O O . PRO A 1 110 ? 1.794 -0.056 -8.294 1.00 86.69 110 PRO A O 1
ATOM 909 N N . THR A 1 111 ? 2.907 1.192 -6.819 1.00 84.12 111 THR A N 1
ATOM 910 C CA . THR A 1 111 ? 1.992 2.349 -6.906 1.00 84.12 111 THR A CA 1
ATOM 911 C C . THR A 1 111 ? 2.654 3.646 -7.337 1.00 84.12 111 THR A C 1
ATOM 913 O O . THR A 1 111 ? 1.940 4.582 -7.690 1.00 84.12 111 THR A O 1
ATOM 916 N N . GLY A 1 112 ? 3.989 3.740 -7.316 1.00 82.00 112 GLY A N 1
ATOM 917 C CA . GLY A 1 112 ? 4.627 5.043 -7.516 1.00 82.00 112 GLY A CA 1
ATOM 918 C C . GLY A 1 112 ? 6.079 5.063 -7.974 1.00 82.00 112 GLY A C 1
ATOM 919 O O . GLY A 1 112 ? 6.516 6.105 -8.448 1.00 82.00 112 GLY A O 1
ATOM 920 N N . THR A 1 113 ? 6.836 3.966 -7.882 1.00 92.06 113 THR A N 1
ATOM 921 C CA . THR A 1 113 ? 8.290 3.975 -8.159 1.00 92.06 113 THR A CA 1
ATOM 922 C C . THR A 1 113 ? 8.674 3.316 -9.487 1.00 92.06 113 THR A C 1
ATOM 924 O O . THR A 1 113 ? 9.785 2.810 -9.666 1.00 92.06 113 THR A O 1
ATOM 927 N N . TRP A 1 114 ? 7.760 3.345 -10.461 1.00 92.50 114 TRP A N 1
ATOM 928 C CA . TRP A 1 114 ? 8.053 2.939 -11.836 1.00 92.50 114 TRP A CA 1
ATOM 929 C C . TRP A 1 114 ? 9.030 3.907 -12.508 1.00 92.50 114 TRP A C 1
ATOM 931 O O . TRP A 1 114 ? 8.940 5.119 -12.322 1.00 92.50 114 TRP A O 1
ATOM 941 N N . ILE A 1 115 ? 9.937 3.371 -13.329 1.00 96.88 115 ILE A N 1
ATOM 942 C CA . ILE A 1 115 ? 10.839 4.193 -14.143 1.00 96.88 115 ILE A CA 1
ATOM 943 C C . ILE A 1 115 ? 10.055 4.761 -15.322 1.00 96.88 115 ILE A C 1
ATOM 945 O O . ILE A 1 115 ? 9.385 4.014 -16.037 1.00 96.88 115 ILE A O 1
ATOM 949 N N . VAL A 1 116 ? 10.151 6.075 -15.525 1.00 96.44 116 VAL A N 1
ATOM 950 C CA . VAL A 1 116 ? 9.467 6.801 -16.601 1.00 96.44 116 VAL A CA 1
ATOM 951 C C . VAL A 1 116 ? 10.481 7.403 -17.569 1.00 96.44 116 VAL A C 1
ATOM 953 O O . VAL A 1 116 ? 11.524 7.912 -17.161 1.00 96.44 116 VAL A O 1
ATOM 956 N N . ALA A 1 117 ? 10.175 7.349 -18.863 1.00 97.81 117 ALA A N 1
ATOM 957 C CA . ALA A 1 117 ? 11.028 7.933 -19.890 1.00 97.81 117 ALA A CA 1
ATOM 958 C C . ALA A 1 117 ? 10.847 9.455 -19.923 1.00 97.81 117 ALA A C 1
ATOM 960 O O . ALA A 1 117 ? 9.716 9.953 -19.976 1.00 97.81 117 ALA A O 1
ATOM 961 N N . ARG A 1 118 ? 11.960 10.194 -19.933 1.00 97.69 118 ARG A N 1
ATOM 962 C CA . ARG A 1 118 ? 11.965 11.664 -19.994 1.00 97.69 118 ARG A CA 1
ATOM 963 C C . ARG A 1 118 ? 11.163 12.198 -21.173 1.00 97.69 118 ARG A C 1
ATOM 965 O O . ARG A 1 118 ? 10.337 13.084 -20.993 1.00 97.69 118 ARG A O 1
ATOM 972 N N . GLU A 1 119 ? 11.325 11.598 -22.342 1.00 98.06 119 GLU A N 1
ATOM 973 C CA . GLU A 1 119 ? 10.677 12.024 -23.581 1.00 98.06 119 GLU A CA 1
ATOM 974 C C . GLU A 1 119 ? 9.152 11.912 -23.507 1.00 98.06 119 GLU A C 1
ATOM 976 O O . GLU A 1 119 ? 8.434 12.705 -24.112 1.00 98.06 119 GLU A O 1
ATOM 981 N N . VAL A 1 120 ? 8.635 10.930 -22.761 1.00 97.50 120 VAL A N 1
ATOM 982 C CA . VAL A 1 120 ? 7.189 10.753 -22.549 1.00 97.50 120 VAL A CA 1
ATOM 983 C C . VAL A 1 120 ? 6.656 11.881 -21.675 1.00 97.50 120 VAL A C 1
ATOM 985 O O . VAL A 1 120 ? 5.629 12.475 -22.003 1.00 97.50 120 VAL A O 1
ATOM 988 N N . VAL A 1 121 ? 7.373 12.204 -20.595 1.00 96.38 121 VAL A N 1
ATOM 989 C CA . VAL A 1 121 ? 7.018 13.312 -19.699 1.00 96.38 121 VAL A CA 1
ATOM 990 C C . VAL A 1 121 ? 7.061 14.642 -20.446 1.00 96.38 121 VAL A C 1
ATOM 992 O O . VAL A 1 121 ? 6.103 15.402 -20.374 1.00 96.38 121 VAL A O 1
ATOM 995 N N . GLU A 1 122 ? 8.125 14.909 -21.200 1.00 96.38 122 GLU A N 1
ATOM 996 C CA . GLU A 1 122 ? 8.288 16.153 -21.961 1.00 96.38 122 GLU A CA 1
ATOM 997 C C . GLU A 1 122 ? 7.233 16.309 -23.061 1.00 96.38 122 GLU A C 1
ATOM 999 O O . GLU A 1 122 ? 6.723 17.408 -23.274 1.00 96.38 122 GLU A O 1
ATOM 1004 N N . LYS A 1 123 ? 6.865 15.217 -23.743 1.00 96.62 123 LYS A N 1
ATOM 1005 C CA . LYS A 1 123 ? 5.880 15.263 -24.829 1.00 96.62 123 LYS A CA 1
ATOM 1006 C C . LYS A 1 123 ? 4.443 15.390 -24.335 1.00 96.62 123 LYS A C 1
ATOM 1008 O O . LYS A 1 123 ? 3.663 16.130 -24.932 1.00 96.62 123 LYS A O 1
ATOM 1013 N N . TYR A 1 124 ? 4.057 14.607 -23.328 1.00 95.25 124 TYR A N 1
ATOM 1014 C CA . TYR A 1 124 ? 2.651 14.495 -22.933 1.00 95.25 124 TYR A CA 1
ATOM 1015 C C . TYR A 1 124 ? 2.309 15.303 -21.683 1.00 95.25 124 TYR A C 1
ATOM 1017 O O . TYR A 1 124 ? 1.163 15.735 -21.561 1.00 95.25 124 TYR A O 1
ATOM 1025 N N . GLY A 1 125 ? 3.266 15.504 -20.769 1.00 90.88 125 GLY A N 1
ATOM 1026 C CA . GLY A 1 125 ? 3.063 16.098 -19.445 1.00 90.88 125 GLY A CA 1
ATOM 1027 C C . GLY A 1 125 ? 2.202 15.219 -18.532 1.00 90.88 125 GLY A C 1
ATOM 1028 O O . GLY A 1 125 ? 2.672 14.704 -17.519 1.00 90.88 125 GLY A O 1
ATOM 1029 N N . ASP A 1 126 ? 0.945 15.013 -18.922 1.00 87.56 126 ASP A N 1
ATOM 1030 C CA . A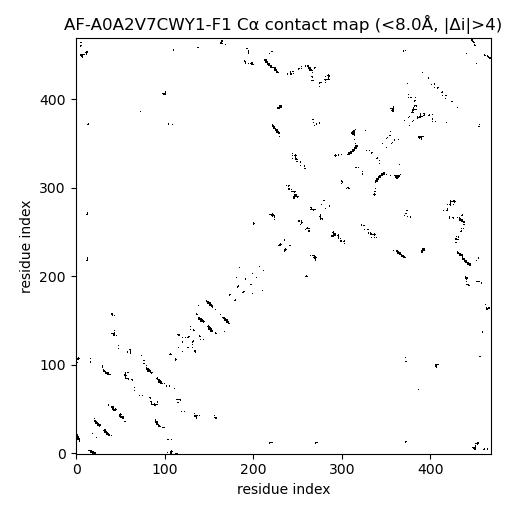SP A 1 126 ? -0.014 14.138 -18.259 1.00 87.56 126 ASP A CA 1
ATOM 1031 C C . ASP A 1 126 ? 0.158 12.676 -18.695 1.00 87.56 126 ASP A C 1
ATOM 1033 O O . ASP A 1 126 ? -0.214 12.273 -19.802 1.00 87.56 126 ASP A O 1
ATOM 1037 N N . LEU A 1 127 ? 0.684 11.864 -17.780 1.00 90.44 127 LEU A N 1
ATOM 1038 C CA . LEU A 1 127 ? 0.921 10.437 -17.995 1.00 90.44 127 LEU A CA 1
ATOM 1039 C C . LEU A 1 127 ? -0.343 9.569 -17.867 1.00 90.44 127 LEU A C 1
ATOM 1041 O O . LEU A 1 127 ? -0.262 8.361 -18.062 1.00 90.44 127 LEU A O 1
ATOM 1045 N N . ARG A 1 128 ? -1.515 10.149 -17.566 1.00 88.12 128 ARG A N 1
ATOM 1046 C CA . ARG A 1 128 ? -2.799 9.415 -17.530 1.00 88.12 128 ARG A CA 1
ATOM 1047 C C . ARG A 1 128 ? -3.338 9.092 -18.924 1.00 88.12 128 ARG A C 1
ATOM 1049 O O . ARG A 1 128 ? -4.297 8.337 -19.062 1.00 88.12 128 ARG A O 1
ATOM 1056 N N . ARG A 1 129 ? -2.750 9.686 -19.961 1.00 91.19 129 ARG A N 1
ATOM 1057 C CA . ARG A 1 129 ? -3.130 9.470 -21.356 1.00 91.19 129 ARG A CA 1
ATOM 1058 C C . ARG A 1 129 ? -2.691 8.088 -21.833 1.00 91.19 129 ARG A C 1
ATOM 1060 O O . ARG A 1 129 ? -1.551 7.689 -21.608 1.00 91.19 129 ARG A O 1
ATOM 1067 N N . ALA A 1 130 ? -3.552 7.393 -22.574 1.00 92.81 130 ALA A N 1
ATOM 1068 C CA . ALA A 1 130 ? -3.226 6.085 -23.148 1.00 92.81 130 ALA A CA 1
ATOM 1069 C C . ALA A 1 130 ? -1.976 6.138 -24.052 1.00 92.81 130 ALA A C 1
ATOM 1071 O O . ALA A 1 130 ? -1.170 5.210 -24.081 1.00 92.81 130 ALA A O 1
ATOM 1072 N N . GLU A 1 131 ? -1.747 7.244 -24.762 1.00 92.75 131 GLU A N 1
ATOM 1073 C CA . GLU A 1 131 ? -0.566 7.425 -25.613 1.00 92.75 131 GLU A CA 1
ATOM 1074 C C . GLU A 1 131 ? 0.741 7.557 -24.820 1.00 92.75 131 GLU A C 1
ATOM 1076 O O . GLU A 1 131 ? 1.810 7.287 -25.372 1.00 92.75 131 GLU A O 1
ATOM 1081 N N . ALA A 1 132 ? 0.650 7.928 -23.539 1.00 95.38 132 ALA A N 1
ATOM 1082 C CA . ALA A 1 132 ? 1.775 8.025 -22.616 1.00 95.38 132 ALA A CA 1
ATOM 1083 C C . ALA A 1 132 ? 2.117 6.685 -21.936 1.00 95.38 132 ALA A C 1
ATOM 1085 O O . ALA A 1 132 ? 3.125 6.608 -21.234 1.00 95.38 132 ALA A O 1
ATOM 1086 N N . ALA A 1 133 ? 1.331 5.622 -22.160 1.00 95.12 133 ALA A N 1
ATOM 1087 C CA . ALA A 1 133 ? 1.606 4.281 -21.645 1.00 95.12 133 ALA A CA 1
ATOM 1088 C C . ALA A 1 133 ? 2.801 3.640 -22.378 1.00 95.12 133 ALA A C 1
ATOM 1090 O O . ALA A 1 133 ? 2.641 2.844 -23.305 1.00 95.12 133 ALA A O 1
ATOM 1091 N N . ILE A 1 134 ? 4.009 4.036 -21.975 1.00 96.88 134 ILE A N 1
ATOM 1092 C CA . ILE A 1 134 ? 5.293 3.567 -22.501 1.00 96.88 134 ILE A CA 1
ATOM 1093 C C . ILE A 1 134 ? 6.175 3.186 -21.315 1.00 96.88 134 ILE A C 1
ATOM 1095 O O . ILE A 1 134 ? 6.406 3.988 -20.412 1.00 96.88 134 ILE A O 1
ATOM 1099 N N . GLY A 1 135 ? 6.677 1.956 -21.330 1.00 96.56 135 GLY A N 1
ATOM 1100 C CA . GLY A 1 135 ? 7.526 1.412 -20.276 1.00 96.56 135 GLY A CA 1
ATOM 1101 C C . GLY A 1 135 ? 8.586 0.467 -20.826 1.00 96.56 135 GLY A C 1
ATOM 1102 O O . GLY A 1 135 ? 8.869 0.447 -22.019 1.00 96.56 135 GLY A O 1
ATOM 1103 N N . THR A 1 136 ? 9.148 -0.346 -19.940 1.00 97.38 136 THR A N 1
ATOM 1104 C CA . THR A 1 136 ? 10.065 -1.458 -20.260 1.00 97.38 136 THR A CA 1
ATOM 1105 C C . THR A 1 136 ? 9.437 -2.824 -19.947 1.00 97.38 136 THR A C 1
ATOM 1107 O O . THR A 1 136 ? 10.108 -3.854 -19.940 1.00 97.38 136 THR A O 1
ATOM 1110 N N . GLY A 1 137 ? 8.136 -2.830 -19.630 1.00 96.12 137 GLY A N 1
ATOM 1111 C CA . GLY A 1 137 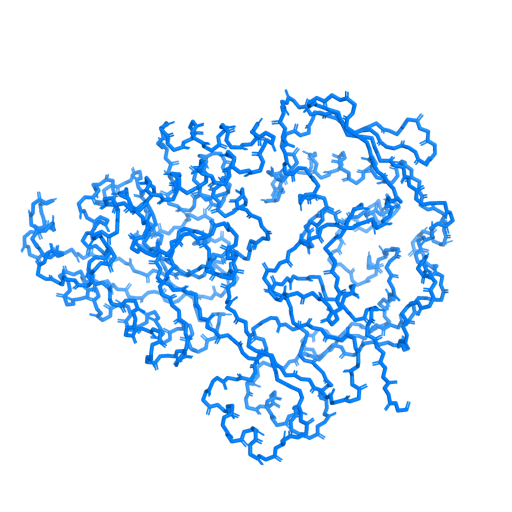? 7.400 -3.987 -19.126 1.00 96.12 137 GLY A CA 1
ATOM 1112 C C . GLY A 1 137 ? 7.046 -5.029 -20.189 1.00 96.12 137 GLY A C 1
ATOM 1113 O O . GLY A 1 137 ? 7.224 -4.816 -21.390 1.00 96.12 137 GLY A O 1
ATOM 1114 N N . ALA A 1 138 ? 6.497 -6.150 -19.717 1.00 96.69 138 ALA A N 1
ATOM 1115 C CA . ALA A 1 138 ? 6.194 -7.345 -20.508 1.00 96.69 138 ALA A CA 1
ATOM 1116 C C . ALA A 1 138 ? 5.101 -7.162 -21.570 1.00 96.69 138 ALA A C 1
ATOM 1118 O O . ALA A 1 138 ? 5.019 -7.965 -22.496 1.00 96.69 138 ALA A O 1
ATOM 1119 N N . PHE A 1 139 ? 4.275 -6.123 -21.453 1.00 97.38 139 PHE A N 1
ATOM 1120 C CA . PHE A 1 139 ? 3.167 -5.878 -22.367 1.00 97.38 139 PHE A CA 1
ATOM 1121 C C . PHE A 1 139 ? 3.113 -4.415 -22.817 1.00 97.38 139 PHE A C 1
ATOM 1123 O O . PHE A 1 139 ? 3.456 -3.513 -22.048 1.00 97.38 139 PHE A O 1
ATOM 1130 N N . LEU A 1 140 ? 2.668 -4.193 -24.053 1.00 96.62 140 LEU A N 1
ATOM 1131 C CA . LEU A 1 140 ? 2.338 -2.889 -24.624 1.00 96.62 140 LEU A CA 1
ATOM 1132 C C . LEU A 1 140 ? 0.831 -2.654 -24.539 1.00 96.62 140 LEU A C 1
ATOM 1134 O O . LEU A 1 140 ? 0.050 -3.584 -24.745 1.00 96.62 140 LEU A O 1
ATOM 1138 N N . LEU A 1 141 ? 0.423 -1.408 -24.293 1.00 97.06 141 LEU A N 1
ATOM 1139 C CA . LEU A 1 141 ? -0.975 -1.010 -24.441 1.00 97.06 141 LEU A CA 1
ATOM 1140 C C . LEU A 1 141 ? -1.348 -0.981 -25.930 1.00 97.06 141 LEU A C 1
ATOM 1142 O O . LEU A 1 141 ? -0.802 -0.177 -26.687 1.00 97.06 141 LEU A O 1
ATOM 1146 N N . ASP A 1 142 ? -2.286 -1.841 -26.313 1.00 96.69 142 ASP A N 1
ATOM 1147 C CA . ASP A 1 142 ? -2.786 -1.997 -27.684 1.00 96.69 142 ASP A CA 1
ATOM 1148 C C . ASP A 1 142 ? -4.086 -1.208 -27.884 1.00 96.69 142 ASP A C 1
ATOM 1150 O O . ASP A 1 142 ? -4.203 -0.397 -28.802 1.00 96.69 142 ASP A O 1
ATOM 1154 N N . ARG A 1 143 ? -5.044 -1.361 -26.960 1.00 96.00 143 ARG A N 1
ATOM 1155 C CA . ARG A 1 143 ? -6.332 -0.655 -27.006 1.00 96.00 143 ARG A CA 1
ATOM 1156 C C . ARG A 1 143 ? -6.794 -0.249 -25.612 1.00 96.00 143 ARG A C 1
ATOM 1158 O O . ARG A 1 143 ? -6.705 -1.035 -24.675 1.00 96.00 143 ARG A O 1
ATOM 1165 N N . TYR A 1 144 ? -7.341 0.956 -25.492 1.00 96.12 144 TYR A N 1
ATOM 1166 C CA . TYR A 1 144 ? -7.999 1.435 -24.279 1.00 96.12 144 TYR A CA 1
ATOM 1167 C C . TYR A 1 144 ? -9.415 1.899 -24.614 1.00 96.12 144 TYR A C 1
ATOM 1169 O O . TYR A 1 144 ? -9.597 2.823 -25.405 1.00 96.12 144 TYR A O 1
ATOM 1177 N N . GLU A 1 145 ? -10.408 1.241 -24.025 1.00 95.00 145 GLU A N 1
ATOM 1178 C CA . GLU A 1 145 ? -11.820 1.603 -24.115 1.00 95.00 145 GLU A CA 1
ATOM 1179 C C . GLU A 1 145 ? -12.319 1.935 -22.707 1.00 95.00 145 GLU A C 1
ATOM 1181 O O . GLU A 1 145 ? -12.545 1.013 -21.912 1.00 95.00 145 GLU A O 1
ATOM 1186 N N . PRO A 1 146 ? -12.475 3.232 -22.380 1.00 90.50 146 PRO A N 1
ATOM 1187 C CA . PRO A 1 146 ? -12.938 3.659 -21.066 1.00 90.50 146 PRO A CA 1
ATOM 1188 C C . PRO A 1 146 ? -14.201 2.908 -20.635 1.00 90.50 146 PRO A C 1
ATOM 1190 O O . PRO A 1 146 ? -15.146 2.795 -21.413 1.00 90.50 146 PRO A O 1
ATOM 1193 N N . ASN A 1 147 ? -14.205 2.404 -19.399 1.00 85.94 147 ASN A N 1
ATOM 1194 C CA . ASN A 1 147 ? -15.308 1.656 -18.777 1.00 85.94 147 ASN A CA 1
ATOM 1195 C C . ASN A 1 147 ? -15.729 0.357 -19.493 1.00 85.94 147 ASN A C 1
ATOM 1197 O O . ASN A 1 147 ? -16.764 -0.207 -19.157 1.00 85.94 147 ASN A O 1
ATOM 1201 N N . VAL A 1 148 ? -14.945 -0.137 -20.460 1.00 91.44 148 VAL A N 1
ATOM 1202 C CA . VAL A 1 148 ? -15.257 -1.374 -21.197 1.00 91.44 148 VAL A CA 1
ATOM 1203 C C . VAL A 1 148 ? -14.120 -2.378 -21.065 1.00 91.44 148 VAL A C 1
ATOM 1205 O O . VAL A 1 148 ? -14.292 -3.436 -20.458 1.00 91.44 148 VAL A O 1
ATOM 1208 N N . LYS A 1 149 ? -12.948 -2.073 -21.633 1.00 92.81 149 LYS A N 1
ATOM 1209 C CA . LYS A 1 149 ? -11.779 -2.953 -21.555 1.00 92.81 149 LYS A CA 1
ATOM 1210 C C . LYS A 1 149 ? -10.469 -2.249 -21.892 1.00 92.81 149 LYS A C 1
ATOM 1212 O O . LYS A 1 149 ? -10.433 -1.270 -22.635 1.00 92.81 149 LYS A O 1
ATOM 1217 N N . THR A 1 150 ? -9.377 -2.830 -21.414 1.00 95.06 150 THR A N 1
ATOM 1218 C CA . THR A 1 150 ? -8.011 -2.465 -21.791 1.00 95.06 150 THR A CA 1
ATOM 1219 C C . THR A 1 150 ? -7.307 -3.695 -22.347 1.00 95.06 150 THR A C 1
ATOM 1221 O O . THR A 1 150 ? -7.254 -4.728 -21.687 1.00 95.06 150 THR A O 1
ATOM 1224 N N . VAL A 1 151 ? -6.777 -3.598 -23.561 1.00 96.94 151 VAL A N 1
ATOM 1225 C CA . VAL A 1 151 ? -6.099 -4.692 -24.263 1.00 96.94 151 VAL A CA 1
ATOM 1226 C C . VAL A 1 151 ? -4.602 -4.434 -24.249 1.00 96.94 151 VAL A C 1
ATOM 1228 O O . VAL A 1 151 ? -4.135 -3.375 -24.681 1.00 96.94 151 VAL A O 1
ATOM 1231 N N . PHE A 1 152 ? -3.853 -5.427 -23.788 1.00 97.25 152 PHE A N 1
ATOM 1232 C CA . PHE A 1 152 ? -2.401 -5.429 -23.767 1.00 97.25 152 PHE A CA 1
ATOM 1233 C C . PHE A 1 152 ? -1.859 -6.561 -24.634 1.00 97.25 152 PHE A C 1
ATOM 1235 O O . PHE A 1 152 ? -2.394 -7.669 -24.624 1.00 97.25 152 PHE A O 1
ATOM 1242 N N . ARG A 1 153 ? -0.767 -6.313 -25.356 1.00 97.25 153 ARG A N 1
ATOM 1243 C CA . ARG A 1 153 ? -0.098 -7.312 -26.206 1.00 97.25 153 ARG A CA 1
ATOM 1244 C C . ARG A 1 153 ? 1.337 -7.521 -25.770 1.00 97.25 153 ARG A C 1
ATOM 1246 O O . ARG A 1 153 ? 1.959 -6.615 -25.221 1.00 97.25 153 ARG A O 1
ATOM 1253 N N . ARG A 1 154 ? 1.852 -8.728 -25.982 1.00 97.06 154 ARG A N 1
ATOM 1254 C CA . ARG A 1 154 ? 3.216 -9.121 -25.629 1.00 97.06 154 ARG A CA 1
ATOM 1255 C C . ARG A 1 154 ? 4.239 -8.124 -26.171 1.00 97.06 154 ARG A C 1
ATOM 1257 O O . ARG A 1 154 ? 4.204 -7.769 -27.344 1.00 97.06 154 ARG A O 1
ATOM 1264 N N . ASN A 1 155 ? 5.174 -7.725 -25.312 1.00 97.38 155 ASN A N 1
ATOM 1265 C CA . ASN A 1 155 ? 6.367 -6.995 -25.708 1.00 97.38 155 ASN A CA 1
ATOM 1266 C C . ASN A 1 155 ? 7.424 -7.977 -26.239 1.00 97.38 155 ASN A C 1
ATOM 1268 O O . ASN A 1 155 ? 7.954 -8.756 -25.441 1.00 97.38 155 ASN A O 1
ATOM 1272 N N . PRO A 1 156 ? 7.737 -7.966 -27.550 1.00 94.94 156 PRO A N 1
ATOM 1273 C CA . PRO A 1 156 ? 8.746 -8.860 -28.114 1.00 94.94 156 PRO A CA 1
ATOM 1274 C C . PRO A 1 156 ? 10.159 -8.544 -27.601 1.00 94.94 156 PRO A C 1
ATOM 1276 O O . PRO A 1 156 ? 10.991 -9.443 -27.539 1.00 94.94 156 PRO A O 1
ATOM 1279 N N . ASP A 1 157 ? 10.404 -7.304 -27.165 1.00 95.75 157 ASP A N 1
ATOM 1280 C CA . ASP A 1 157 ? 11.697 -6.821 -26.670 1.00 95.75 157 ASP A CA 1
ATOM 1281 C C . ASP A 1 157 ? 11.800 -6.876 -25.132 1.00 95.75 157 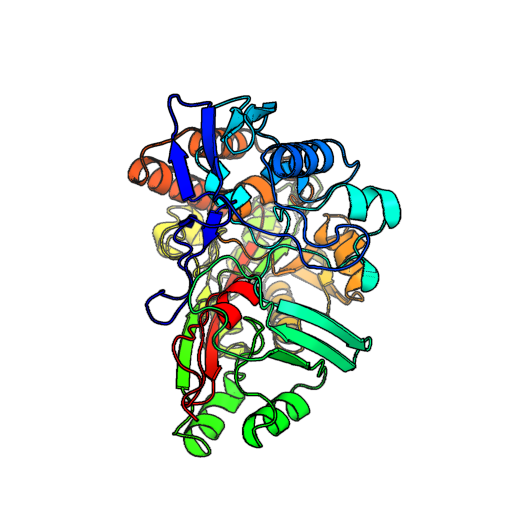ASP A C 1
ATOM 1283 O O . ASP A 1 157 ? 12.624 -6.183 -24.526 1.00 95.75 157 ASP A O 1
ATOM 1287 N N . TYR A 1 158 ? 10.939 -7.650 -24.457 1.00 97.31 158 TYR A N 1
ATOM 1288 C CA . TYR A 1 158 ? 10.966 -7.730 -22.997 1.00 97.31 158 TYR A CA 1
ATOM 1289 C C . TYR A 1 158 ? 12.274 -8.355 -22.496 1.00 97.31 158 TYR A C 1
ATOM 1291 O O . TYR A 1 158 ? 12.699 -9.421 -22.931 1.00 97.31 158 TYR A O 1
ATOM 1299 N N . PHE A 1 159 ? 12.904 -7.698 -21.524 1.00 96.19 159 PHE A N 1
ATOM 1300 C CA . PHE A 1 159 ? 14.264 -8.023 -21.089 1.00 96.19 159 PHE A CA 1
ATOM 1301 C C . PHE A 1 159 ? 14.392 -9.322 -20.279 1.00 96.19 159 PHE A C 1
ATOM 1303 O O . PHE A 1 159 ? 15.512 -9.724 -19.958 1.00 96.19 159 PHE A O 1
ATOM 1310 N N . ARG A 1 160 ? 13.281 -9.966 -19.893 1.00 94.56 160 ARG A N 1
ATOM 1311 C CA . ARG A 1 160 ? 13.312 -11.245 -19.169 1.00 94.56 160 ARG A CA 1
ATOM 1312 C C . ARG A 1 160 ? 13.126 -12.406 -20.146 1.00 94.56 160 ARG A C 1
ATOM 1314 O O . ARG A 1 160 ? 12.031 -12.560 -20.686 1.00 94.56 160 ARG A O 1
ATOM 1321 N N . PRO A 1 161 ? 14.150 -13.258 -20.335 1.00 91.50 161 PRO A N 1
ATOM 1322 C CA . PRO A 1 161 ? 14.044 -14.419 -21.210 1.00 91.50 161 PRO A CA 1
ATOM 1323 C C . PRO A 1 161 ? 12.877 -15.332 -20.820 1.00 91.50 161 PRO A C 1
ATOM 1325 O O . PRO A 1 161 ? 12.632 -15.569 -19.637 1.00 91.50 161 PRO A O 1
ATOM 1328 N N . GLY A 1 162 ? 12.160 -15.847 -21.821 1.00 89.38 162 GLY A N 1
ATOM 1329 C CA . GLY A 1 162 ? 11.018 -16.750 -21.627 1.00 89.38 162 GLY A CA 1
ATOM 1330 C C . GLY A 1 162 ? 9.729 -16.080 -21.137 1.00 89.38 162 GLY A C 1
ATOM 1331 O O . GLY A 1 162 ? 8.721 -16.768 -20.986 1.00 89.38 162 GLY A O 1
ATOM 1332 N N . GLN A 1 163 ? 9.732 -14.760 -20.918 1.00 93.69 163 GLN A N 1
ATOM 1333 C CA . GLN A 1 163 ? 8.559 -14.000 -20.486 1.00 93.69 163 GLN A CA 1
ATOM 1334 C C . GLN A 1 163 ? 8.229 -12.860 -21.471 1.00 93.69 163 GLN A C 1
ATOM 1336 O O . GLN A 1 163 ? 9.113 -12.392 -22.189 1.00 93.69 163 GLN A O 1
ATOM 1341 N N . PRO A 1 164 ? 6.966 -12.399 -21.506 1.00 94.62 164 PRO A N 1
ATOM 1342 C CA . PRO A 1 164 ? 5.805 -13.140 -21.013 1.00 94.62 164 PRO A CA 1
ATOM 1343 C C . PRO A 1 164 ? 5.587 -14.414 -21.846 1.00 94.62 164 PRO A C 1
ATOM 1345 O O . PRO A 1 164 ? 5.965 -14.475 -23.017 1.00 94.62 164 PRO A O 1
ATOM 1348 N N . SER A 1 165 ? 4.988 -15.438 -21.238 1.00 93.06 165 SER A N 1
ATOM 1349 C CA . SER A 1 165 ? 4.640 -16.692 -21.930 1.00 93.06 165 SER A CA 1
ATOM 1350 C C . SER A 1 165 ? 3.283 -16.633 -22.643 1.00 93.06 165 SER A C 1
ATOM 1352 O O . SER A 1 165 ? 2.918 -17.578 -23.331 1.00 93.06 165 SER A O 1
ATOM 1354 N N . VAL A 1 166 ? 2.545 -15.533 -22.481 1.00 95.00 166 VAL A N 1
ATOM 1355 C CA . VAL A 1 166 ? 1.243 -15.286 -23.112 1.00 95.00 166 VAL A CA 1
ATOM 1356 C C . VAL A 1 166 ? 1.324 -14.139 -24.116 1.00 95.00 166 VAL A C 1
ATOM 1358 O O . VAL A 1 166 ? 2.120 -13.212 -23.949 1.00 95.00 166 VAL A O 1
ATOM 1361 N N . ASP A 1 167 ? 0.465 -14.178 -25.135 1.00 95.25 167 ASP A N 1
ATOM 1362 C CA . ASP A 1 167 ? 0.451 -13.188 -26.223 1.00 95.25 167 ASP A CA 1
ATOM 1363 C C . ASP A 1 167 ? -0.158 -11.838 -25.827 1.00 95.25 167 ASP A C 1
ATOM 1365 O O . ASP A 1 167 ? 0.045 -10.828 -26.506 1.00 95.25 167 ASP A O 1
ATOM 1369 N N . GLY A 1 168 ? -0.912 -11.786 -24.732 1.00 94.62 168 GLY A N 1
ATOM 1370 C CA . GLY A 1 168 ? -1.558 -10.563 -24.286 1.00 94.62 168 GLY A CA 1
ATOM 1371 C C . GLY A 1 168 ? -2.491 -10.761 -23.103 1.00 94.62 168 GLY A C 1
ATOM 1372 O O . GLY A 1 168 ? -2.644 -11.867 -22.586 1.00 94.62 168 GLY A O 1
ATOM 1373 N N . VAL A 1 169 ? -3.103 -9.655 -22.689 1.00 94.38 169 VAL A N 1
ATOM 1374 C CA . VAL A 1 169 ? -4.056 -9.580 -21.582 1.00 94.38 169 VAL A CA 1
ATOM 1375 C C . VAL A 1 169 ? -5.223 -8.705 -22.007 1.00 94.38 169 VAL A C 1
ATOM 1377 O O . VAL A 1 169 ? -5.031 -7.528 -22.312 1.00 94.38 169 VAL A O 1
ATOM 1380 N N . ASP A 1 170 ? -6.428 -9.258 -21.959 1.00 94.06 170 ASP A N 1
ATOM 1381 C CA . ASP A 1 170 ? -7.662 -8.494 -22.096 1.00 94.06 170 ASP A CA 1
ATOM 1382 C C . ASP A 1 170 ? -8.200 -8.211 -20.686 1.00 94.06 170 ASP A C 1
ATOM 1384 O O . ASP A 1 170 ? -8.691 -9.101 -19.992 1.00 94.06 170 ASP A O 1
ATOM 1388 N N . TRP A 1 171 ? -8.073 -6.965 -20.235 1.00 91.38 171 TRP A N 1
ATOM 1389 C CA . TRP A 1 171 ? -8.596 -6.509 -18.951 1.00 91.38 171 TRP A CA 1
ATOM 1390 C C . TRP A 1 171 ? -10.020 -5.996 -19.130 1.00 91.38 171 TRP A C 1
ATOM 1392 O O . TRP A 1 171 ? -10.222 -4.919 -19.690 1.00 91.38 171 TRP A O 1
ATOM 1402 N N . LEU A 1 172 ? -11.007 -6.737 -18.635 1.00 88.88 172 LEU A N 1
ATOM 1403 C CA . LE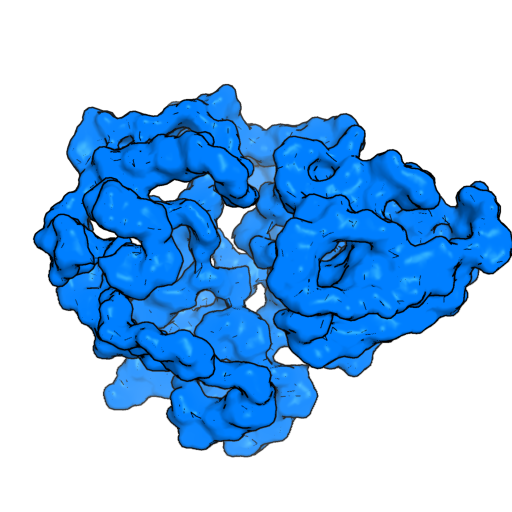U A 1 172 ? -12.421 -6.371 -18.731 1.00 88.88 172 LEU A CA 1
ATOM 1404 C C . LEU A 1 172 ? -12.850 -5.502 -17.543 1.00 88.88 172 LEU A C 1
ATOM 1406 O O . LEU A 1 172 ? -12.488 -5.786 -16.402 1.00 88.88 172 LEU A O 1
ATOM 1410 N N . VAL A 1 173 ? -13.636 -4.458 -17.806 1.00 86.81 173 VAL A N 1
ATOM 1411 C CA . VAL A 1 173 ? -14.300 -3.660 -16.768 1.00 86.81 173 VAL A CA 1
ATOM 1412 C C . VAL A 1 173 ? -15.732 -4.170 -16.632 1.00 86.81 173 VAL A C 1
ATOM 1414 O O . VAL A 1 173 ? -16.519 -4.086 -17.569 1.00 86.81 173 VAL A O 1
ATOM 1417 N N . MET A 1 174 ? -16.056 -4.745 -15.476 1.00 83.44 174 MET A N 1
ATOM 1418 C CA . MET A 1 174 ? -17.380 -5.289 -15.167 1.00 83.44 174 MET A CA 1
ATOM 1419 C C . MET A 1 174 ? -17.768 -4.778 -13.782 1.00 83.44 174 MET A C 1
ATOM 1421 O O . MET A 1 174 ? -17.127 -5.158 -12.811 1.00 83.44 174 MET A O 1
ATOM 1425 N N . GLU A 1 175 ? -18.755 -3.891 -13.675 1.00 77.06 175 GLU A N 1
ATOM 1426 C CA . GLU A 1 175 ? -19.141 -3.299 -12.381 1.00 77.06 175 GLU A CA 1
ATOM 1427 C C . GLU A 1 175 ? -20.122 -4.181 -11.598 1.00 77.06 175 GLU A C 1
ATOM 1429 O O . GLU A 1 175 ? -20.049 -4.248 -10.376 1.00 77.06 175 GLU A O 1
ATOM 1434 N N . ASP A 1 176 ? -21.005 -4.896 -12.300 1.00 81.50 176 ASP A N 1
ATOM 1435 C CA . ASP A 1 176 ? -21.997 -5.774 -11.683 1.00 81.50 176 ASP A CA 1
ATOM 1436 C C . ASP A 1 176 ? -21.377 -7.118 -11.259 1.00 81.50 176 ASP A C 1
ATOM 1438 O O . ASP A 1 176 ? -20.862 -7.884 -12.080 1.00 81.50 176 ASP A O 1
ATOM 1442 N N . GLU A 1 177 ? -21.438 -7.420 -9.961 1.00 78.06 177 GLU A N 1
ATOM 1443 C CA . GLU A 1 177 ? -20.846 -8.628 -9.373 1.00 78.06 177 GLU A CA 1
ATOM 1444 C C . GLU A 1 177 ? -21.500 -9.923 -9.889 1.00 78.06 177 GLU A C 1
ATOM 1446 O O . GLU A 1 177 ? -20.826 -10.946 -10.049 1.00 78.06 177 GLU A O 1
ATOM 1451 N N . ALA A 1 178 ? -22.803 -9.901 -10.195 1.00 81.62 178 ALA A N 1
ATOM 1452 C CA . ALA A 1 178 ? -23.493 -11.071 -10.734 1.00 81.62 178 ALA A CA 1
ATOM 1453 C C . ALA A 1 178 ? -23.036 -11.367 -12.172 1.00 81.62 178 ALA A C 1
ATOM 1455 O O . ALA A 1 178 ? -22.781 -12.528 -12.516 1.00 81.62 178 ALA A O 1
ATOM 1456 N N . ALA A 1 179 ? -22.849 -10.329 -12.990 1.00 85.81 179 ALA A N 1
ATOM 1457 C CA . ALA A 1 179 ? -22.269 -10.428 -14.322 1.00 85.81 179 ALA A CA 1
ATOM 1458 C C . ALA A 1 179 ? -20.821 -10.932 -14.268 1.00 85.81 179 ALA A C 1
ATOM 1460 O O . ALA A 1 179 ? -20.457 -11.798 -15.065 1.00 85.81 179 ALA A O 1
ATOM 1461 N N . GLN A 1 180 ? -20.009 -10.462 -13.311 1.00 84.62 180 GLN A N 1
ATOM 1462 C CA . GLN A 1 180 ? -18.651 -10.981 -13.091 1.00 84.62 180 GLN A CA 1
ATOM 1463 C C . GLN A 1 180 ? -18.668 -12.485 -12.794 1.00 84.62 180 GLN A C 1
ATOM 1465 O O . GLN A 1 180 ? -17.944 -13.246 -13.437 1.00 84.62 180 GLN A O 1
ATOM 1470 N N . LEU A 1 181 ? -19.515 -12.941 -11.863 1.00 85.00 181 LEU A N 1
ATOM 1471 C CA . LEU A 1 181 ? -19.617 -14.360 -11.513 1.00 85.00 181 LEU A CA 1
ATOM 1472 C C . LEU A 1 181 ? -20.112 -15.207 -12.696 1.00 85.00 181 LEU A C 1
ATOM 1474 O O . LEU A 1 181 ? -19.600 -16.305 -12.923 1.00 85.00 181 LEU A O 1
ATOM 1478 N N . ALA A 1 182 ? -21.073 -14.707 -13.476 1.00 88.00 182 ALA A N 1
ATOM 1479 C CA . ALA A 1 182 ? -21.560 -15.378 -14.681 1.00 88.00 182 ALA A CA 1
ATOM 1480 C C . ALA A 1 182 ? -20.476 -15.470 -15.773 1.00 88.00 182 ALA A C 1
ATOM 1482 O O . ALA A 1 182 ? -20.245 -16.552 -16.324 1.00 88.00 182 ALA A O 1
ATOM 1483 N N . GLY A 1 183 ? -19.758 -14.375 -16.042 1.00 88.00 183 GLY A N 1
ATOM 1484 C CA . GLY A 1 183 ? -18.612 -14.344 -16.958 1.00 88.00 183 GLY A CA 1
ATOM 1485 C C . GLY A 1 183 ? -17.489 -15.277 -16.500 1.00 88.00 183 GLY A C 1
ATOM 1486 O O . GLY A 1 183 ? -16.911 -16.023 -17.296 1.00 88.00 183 GLY A O 1
ATOM 1487 N N . TYR A 1 184 ? -17.236 -15.329 -15.190 1.00 88.06 184 TYR A N 1
ATOM 1488 C CA . TYR A 1 184 ? -16.261 -16.252 -14.627 1.00 88.06 184 TYR A CA 1
ATOM 1489 C C . TYR A 1 184 ? -16.693 -17.705 -14.783 1.00 88.06 184 TYR A C 1
ATOM 1491 O O . TYR A 1 184 ? -15.874 -18.497 -15.226 1.00 88.06 184 TYR A O 1
ATOM 1499 N N . ARG A 1 185 ? -17.956 -18.070 -14.520 1.00 86.88 185 ARG A N 1
ATOM 1500 C CA . ARG A 1 185 ? -18.475 -19.439 -14.733 1.00 86.88 185 ARG A CA 1
ATOM 1501 C C . ARG A 1 185 ? -18.360 -19.874 -16.197 1.00 86.88 185 ARG A C 1
ATOM 1503 O O . ARG A 1 185 ? -17.817 -20.940 -16.484 1.00 86.88 185 ARG A O 1
ATOM 1510 N N . THR A 1 186 ? -18.776 -19.012 -17.123 1.00 88.44 186 THR A N 1
ATOM 1511 C CA . THR A 1 186 ? -18.804 -19.298 -18.572 1.00 88.44 186 THR A CA 1
ATOM 1512 C C . THR A 1 186 ? -17.429 -19.338 -19.244 1.00 88.44 186 THR A C 1
ATOM 1514 O O . THR A 1 186 ? -17.317 -19.868 -20.345 1.00 88.44 186 THR A O 1
ATOM 1517 N N . GLY A 1 187 ? -16.373 -18.846 -18.588 1.00 88.31 187 GLY A N 1
ATOM 1518 C CA . GLY A 1 187 ? -15.003 -18.897 -19.122 1.00 88.31 187 GLY A CA 1
ATOM 1519 C C . GLY A 1 187 ? -14.554 -17.637 -19.838 1.00 88.31 187 GLY A C 1
ATOM 1520 O O . GLY A 1 187 ? -13.503 -17.650 -20.465 1.00 88.31 187 GLY A O 1
ATOM 1521 N N . GLN A 1 188 ? -15.301 -16.543 -19.703 1.00 90.06 188 GLN A N 1
ATOM 1522 C CA . GLN A 1 188 ? -14.878 -15.229 -20.182 1.00 90.06 188 GLN A CA 1
ATOM 1523 C C . GLN A 1 188 ? -13.705 -14.658 -19.362 1.00 90.06 188 GLN A C 1
ATOM 1525 O O . GLN A 1 188 ? -12.958 -13.821 -19.860 1.00 90.06 188 GLN A O 1
ATOM 1530 N N . ILE A 1 189 ? -13.543 -15.101 -18.108 1.00 89.94 189 ILE A N 1
ATOM 1531 C CA . ILE A 1 189 ? -12.465 -14.682 -17.203 1.00 89.94 189 ILE A CA 1
ATOM 1532 C C . ILE A 1 189 ? -11.594 -15.900 -16.856 1.00 89.94 189 ILE A C 1
ATOM 1534 O O . ILE A 1 189 ? -12.081 -16.893 -16.305 1.00 89.94 189 ILE A O 1
ATOM 1538 N N . ASP A 1 190 ? -10.295 -15.805 -17.156 1.00 90.50 190 ASP A N 1
ATOM 1539 C CA . ASP A 1 190 ? -9.315 -16.874 -16.914 1.00 90.50 190 ASP A CA 1
ATOM 1540 C C . ASP A 1 190 ? -8.772 -16.858 -15.474 1.00 90.50 190 ASP A C 1
ATOM 1542 O O . ASP A 1 190 ? -8.610 -17.896 -14.828 1.00 90.50 190 ASP A O 1
ATOM 1546 N N . CYS A 1 191 ? -8.509 -15.670 -14.943 1.00 86.69 191 CYS A N 1
ATOM 1547 C CA . CYS A 1 191 ? -8.100 -15.444 -13.563 1.00 86.69 191 CYS A CA 1
ATOM 1548 C C . CYS A 1 191 ? -8.484 -14.022 -13.160 1.00 86.69 191 CYS A C 1
ATOM 1550 O O . CYS A 1 191 ? -8.402 -13.102 -13.976 1.00 86.69 191 CYS A O 1
ATOM 1552 N N . ALA A 1 192 ? -8.862 -13.818 -11.902 1.00 69.50 192 ALA A N 1
ATOM 1553 C CA . ALA A 1 192 ? -9.112 -12.473 -11.414 1.00 69.50 192 ALA A CA 1
ATOM 1554 C C . ALA A 1 192 ? -7.789 -11.702 -11.241 1.00 69.50 192 ALA A C 1
ATOM 1556 O O . ALA A 1 192 ? -6.885 -12.189 -10.548 1.00 69.50 192 ALA A O 1
ATOM 1557 N N . PRO A 1 193 ? -7.634 -10.506 -11.839 1.00 52.88 193 PRO A N 1
ATOM 1558 C CA . PRO A 1 193 ? -6.433 -9.710 -11.634 1.00 52.88 193 PRO A CA 1
ATOM 1559 C C . PRO A 1 193 ? -6.464 -9.023 -10.265 1.00 52.88 193 PRO A C 1
ATOM 1561 O O . PRO A 1 193 ? -5.445 -8.968 -9.585 1.00 52.88 193 PRO A O 1
ATOM 1564 N N . TRP A 1 194 ? -7.628 -8.535 -9.827 1.00 62.03 194 TRP A N 1
ATOM 1565 C CA . TRP A 1 194 ? -7.755 -7.722 -8.622 1.00 62.03 194 TRP A CA 1
ATOM 1566 C C . TRP A 1 194 ? -7.828 -8.576 -7.351 1.00 62.03 194 TRP A C 1
ATOM 1568 O O . TRP A 1 194 ? -8.578 -9.541 -7.267 1.00 62.03 194 TRP A O 1
ATOM 1578 N N . HIS A 1 195 ? -7.080 -8.183 -6.320 1.00 53.25 195 HIS A N 1
ATOM 1579 C CA . HIS A 1 195 ? -7.020 -8.875 -5.026 1.00 53.25 195 HIS A CA 1
ATOM 1580 C C . HIS A 1 195 ? -8.361 -8.922 -4.262 1.00 53.25 195 HIS A C 1
ATOM 1582 O O . HIS A 1 195 ? -8.502 -9.744 -3.365 1.00 53.25 195 HIS A O 1
ATOM 1588 N N . GLN A 1 196 ? -9.331 -8.070 -4.614 1.00 49.16 196 GLN A N 1
ATOM 1589 C CA . GLN A 1 196 ? -10.712 -8.135 -4.105 1.00 49.16 196 GLN A CA 1
ATOM 1590 C C . GLN A 1 196 ? -11.702 -8.726 -5.122 1.00 49.16 196 GLN A C 1
ATOM 1592 O O . GLN A 1 196 ? -12.839 -8.980 -4.755 1.00 49.16 196 GLN A O 1
ATOM 1597 N N . TRP A 1 197 ? -11.295 -9.002 -6.372 1.00 53.47 197 TRP A N 1
ATOM 1598 C CA . TRP A 1 197 ? -12.106 -9.774 -7.333 1.00 53.47 197 TRP A CA 1
ATOM 1599 C C . TRP A 1 197 ? -11.961 -11.268 -7.051 1.00 53.47 197 TRP A C 1
ATOM 1601 O O . TRP A 1 197 ? -11.633 -12.094 -7.896 1.00 53.47 197 TRP A O 1
ATOM 1611 N N . VAL A 1 198 ? -12.145 -11.608 -5.790 1.00 61.78 198 VAL A N 1
ATOM 1612 C CA . VAL A 1 198 ? -12.244 -12.976 -5.329 1.00 61.78 198 VAL A CA 1
ATOM 1613 C C . VAL A 1 198 ? -13.686 -13.429 -5.457 1.00 61.78 198 VAL A C 1
ATOM 1615 O O . VAL A 1 198 ? -14.613 -12.622 -5.454 1.00 61.78 198 VAL A O 1
ATOM 1618 N N . VAL A 1 199 ? -13.886 -14.737 -5.567 1.00 76.19 199 VAL A N 1
ATOM 1619 C CA . VAL A 1 199 ? -15.234 -15.296 -5.469 1.00 76.19 199 VAL A CA 1
ATOM 1620 C C . VAL A 1 199 ? -15.753 -14.927 -4.082 1.00 76.19 199 VAL A C 1
ATOM 1622 O O . VAL A 1 199 ? -15.097 -15.252 -3.087 1.00 76.19 199 VAL A O 1
ATOM 1625 N N . ARG A 1 200 ? -16.891 -14.222 -4.009 1.00 78.00 200 ARG A N 1
ATOM 1626 C CA . ARG A 1 200 ? -17.486 -13.835 -2.723 1.00 78.00 200 ARG A CA 1
ATOM 1627 C C . ARG A 1 200 ? -17.678 -15.081 -1.870 1.00 78.00 200 ARG A C 1
ATOM 1629 O O . ARG A 1 200 ? -18.043 -16.141 -2.385 1.00 78.00 200 ARG A O 1
ATOM 1636 N N . GLN A 1 201 ? -17.459 -14.961 -0.563 1.00 80.50 201 GLN A N 1
ATOM 1637 C CA . GLN A 1 201 ? -17.516 -16.123 0.329 1.00 80.50 201 GLN A CA 1
ATOM 1638 C C . GLN A 1 201 ? -18.898 -16.802 0.289 1.00 80.50 201 GLN A C 1
ATOM 1640 O O . GLN A 1 201 ? -18.973 -18.029 0.318 1.00 80.50 201 GLN A O 1
ATOM 1645 N N . GLN A 1 202 ? -19.971 -16.025 0.101 1.00 82.25 202 GLN A N 1
ATOM 1646 C CA . GLN A 1 202 ? -21.337 -16.530 -0.086 1.00 82.25 202 GLN A CA 1
ATOM 1647 C C . GLN A 1 202 ? -21.534 -17.381 -1.355 1.00 82.25 202 GLN A C 1
ATOM 1649 O O . GLN A 1 202 ? -22.306 -18.337 -1.342 1.00 82.25 202 GLN A O 1
ATOM 1654 N N . ASP A 1 203 ? -20.802 -17.092 -2.435 1.00 85.19 203 ASP A N 1
ATOM 1655 C CA . ASP A 1 203 ? -20.902 -17.817 -3.710 1.00 85.19 203 ASP A CA 1
ATOM 1656 C C . ASP A 1 203 ? -19.936 -19.011 -3.788 1.00 85.19 203 ASP A C 1
ATOM 1658 O O . ASP A 1 203 ? -20.054 -19.870 -4.669 1.00 85.19 203 ASP A O 1
ATOM 1662 N N . LEU A 1 204 ? -18.958 -19.075 -2.878 1.00 87.31 204 LEU A N 1
ATOM 1663 C CA . LEU A 1 204 ? -17.829 -19.999 -2.955 1.00 87.31 204 LEU A CA 1
ATOM 1664 C C . LEU A 1 204 ? -18.252 -21.468 -2.881 1.00 87.31 204 LEU A C 1
ATOM 1666 O O . LEU A 1 204 ? -17.715 -22.291 -3.623 1.00 87.31 204 LEU A O 1
ATOM 1670 N N . ALA A 1 205 ? -19.197 -21.808 -2.000 1.00 90.62 205 ALA A N 1
ATOM 1671 C CA . ALA A 1 205 ? -19.652 -23.187 -1.825 1.00 90.62 205 ALA A CA 1
ATOM 1672 C C . ALA A 1 205 ? -20.311 -23.729 -3.104 1.00 90.62 205 ALA A C 1
ATOM 1674 O O . ALA A 1 205 ? -19.943 -24.800 -3.591 1.00 90.62 205 ALA A O 1
ATOM 1675 N N . GLU A 1 206 ? -21.226 -22.956 -3.693 1.00 91.00 206 GLU A N 1
ATOM 1676 C CA . GLU A 1 206 ? -21.902 -23.334 -4.935 1.00 91.00 206 GLU A CA 1
ATOM 1677 C C . GLU A 1 206 ? -20.940 -23.322 -6.129 1.00 91.00 206 GLU A C 1
ATOM 1679 O O . GLU A 1 206 ? -21.015 -24.185 -7.007 1.00 91.00 206 GLU A O 1
ATOM 1684 N N . LEU A 1 207 ? -19.979 -22.392 -6.163 1.00 89.69 207 LEU A N 1
ATOM 1685 C CA . LEU A 1 207 ? -18.970 -22.390 -7.216 1.00 89.69 207 LEU A CA 1
ATOM 1686 C C . LEU A 1 207 ? -18.055 -23.618 -7.130 1.00 89.69 207 LEU A C 1
ATOM 1688 O O . LEU A 1 207 ? -17.829 -24.252 -8.154 1.00 89.69 207 LEU A O 1
ATOM 1692 N N . LYS A 1 208 ? -17.585 -24.007 -5.937 1.00 91.88 208 LYS A N 1
ATOM 1693 C CA . LYS A 1 208 ? -16.785 -25.233 -5.749 1.00 91.88 208 LYS A CA 1
ATOM 1694 C C . LYS A 1 208 ? -17.551 -26.491 -6.153 1.00 91.88 208 LYS A C 1
ATOM 1696 O O . LYS A 1 208 ? -16.955 -27.426 -6.676 1.00 91.88 208 LYS A O 1
ATOM 1701 N N . LYS A 1 209 ? -18.867 -26.513 -5.927 1.00 94.25 209 LYS A N 1
ATOM 1702 C CA . LYS A 1 209 ? -19.741 -27.621 -6.328 1.00 94.25 209 LYS A CA 1
ATOM 1703 C C . LYS A 1 209 ? -19.942 -27.685 -7.844 1.00 94.25 209 LYS A C 1
ATOM 1705 O O . LYS A 1 209 ? -19.847 -28.762 -8.421 1.00 94.25 209 LYS A O 1
ATOM 1710 N N . SER A 1 210 ? -20.225 -26.548 -8.480 1.00 92.56 210 SER A N 1
ATOM 1711 C CA . SER A 1 210 ? -20.502 -26.470 -9.923 1.00 92.56 210 SER A CA 1
ATOM 1712 C C . SER A 1 210 ? -19.240 -26.480 -10.794 1.00 92.56 210 SER A C 1
ATOM 1714 O O . SER A 1 210 ? -19.309 -26.874 -11.955 1.00 92.56 210 SER A O 1
ATOM 1716 N N . HIS A 1 211 ? -18.096 -26.054 -10.253 1.00 91.94 211 HIS A N 1
ATOM 1717 C CA . HIS A 1 211 ? -16.820 -25.924 -10.959 1.00 91.94 211 HIS A CA 1
ATOM 1718 C C . HIS A 1 211 ? -15.640 -26.462 -10.117 1.00 91.94 211 HIS A C 1
ATOM 1720 O O . HIS A 1 211 ? -14.692 -25.723 -9.830 1.00 91.94 211 HIS A O 1
ATOM 1726 N N . PRO A 1 212 ? -15.655 -27.753 -9.728 1.00 94.00 212 PRO A N 1
ATOM 1727 C CA . PRO A 1 212 ? -14.645 -28.341 -8.840 1.00 94.00 212 PRO A CA 1
ATOM 1728 C C . PRO A 1 212 ? -13.222 -28.350 -9.422 1.00 94.00 212 PRO A C 1
ATOM 1730 O O . PRO A 1 212 ? -12.255 -28.509 -8.684 1.00 94.00 212 PRO A O 1
ATOM 1733 N N . GLN A 1 213 ? -13.083 -28.183 -10.737 1.00 92.44 213 GLN A N 1
ATOM 1734 C CA . GLN A 1 213 ? -11.811 -28.125 -11.456 1.00 92.44 213 GLN A CA 1
ATOM 1735 C C . GLN A 1 213 ? -11.097 -26.772 -11.356 1.00 92.44 213 GLN A C 1
ATOM 1737 O O . GLN A 1 213 ? -9.956 -26.657 -11.804 1.00 92.44 213 GLN A O 1
ATOM 1742 N N . LEU A 1 214 ? -11.766 -25.723 -10.867 1.00 91.56 214 LEU A N 1
ATOM 1743 C CA . LEU A 1 214 ? -11.114 -24.434 -10.662 1.00 91.56 214 LEU A CA 1
ATOM 1744 C C . LEU A 1 214 ? -10.089 -24.533 -9.536 1.00 91.56 214 LEU A C 1
ATOM 1746 O O . LEU A 1 214 ? -10.249 -25.274 -8.567 1.00 91.56 214 LEU A O 1
ATOM 1750 N N . MET A 1 215 ? -9.037 -23.735 -9.657 1.00 91.12 215 MET A N 1
ATOM 1751 C CA . MET A 1 215 ? -8.073 -23.571 -8.582 1.00 91.12 215 MET A CA 1
ATOM 1752 C C . MET A 1 215 ? -8.653 -22.613 -7.542 1.00 91.12 215 MET A C 1
ATOM 1754 O O . MET A 1 215 ? -9.344 -21.656 -7.903 1.00 91.12 215 MET A O 1
ATOM 1758 N N . TYR A 1 216 ? -8.365 -22.853 -6.262 1.00 89.50 216 TYR A N 1
ATOM 1759 C CA . TYR A 1 216 ? -8.781 -21.994 -5.153 1.00 89.50 216 TYR A CA 1
ATOM 1760 C C . TYR A 1 216 ? -7.633 -21.814 -4.168 1.00 89.50 216 TYR A C 1
ATOM 1762 O O . TYR A 1 216 ? -6.992 -22.791 -3.787 1.00 89.50 216 TYR A O 1
ATOM 1770 N N . GLN A 1 217 ? -7.407 -20.581 -3.721 1.00 89.12 217 GLN A N 1
ATOM 1771 C CA . GLN A 1 217 ? -6.4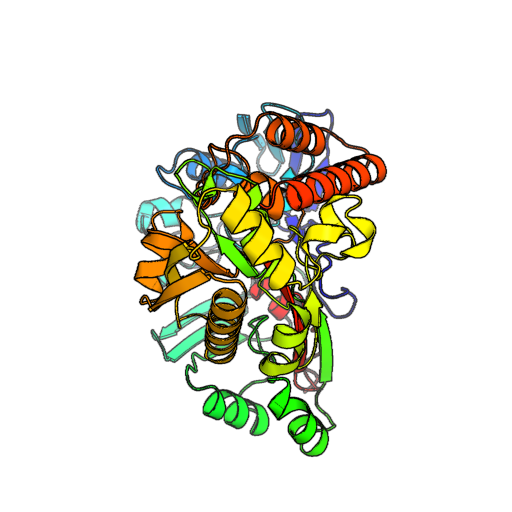01 -20.274 -2.709 1.00 89.12 217 GLN A CA 1
ATOM 1772 C C . GLN A 1 217 ? -6.921 -19.202 -1.759 1.00 89.12 217 GLN A C 1
ATOM 1774 O O . GLN A 1 217 ? -7.217 -18.079 -2.170 1.00 89.12 217 GLN A O 1
ATOM 1779 N N . ASP A 1 218 ? -6.978 -19.551 -0.479 1.00 88.88 218 ASP A N 1
ATOM 1780 C CA . ASP A 1 218 ? -7.316 -18.604 0.574 1.00 88.88 218 ASP A CA 1
ATOM 1781 C C . ASP A 1 218 ? -6.112 -17.738 0.936 1.00 88.88 218 ASP A C 1
ATOM 1783 O O . ASP A 1 218 ? -4.971 -18.214 0.955 1.00 88.88 218 ASP A O 1
ATOM 1787 N N . PHE A 1 219 ? -6.377 -16.476 1.261 1.00 88.75 219 PHE A N 1
ATOM 1788 C CA . PHE A 1 219 ? -5.403 -15.566 1.849 1.00 88.75 219 PHE A CA 1
ATOM 1789 C C . PHE A 1 219 ? -6.095 -14.506 2.707 1.00 88.75 219 PHE A C 1
ATOM 1791 O O . PHE A 1 219 ? -7.223 -14.090 2.439 1.00 88.75 219 PHE A O 1
ATOM 1798 N N . VAL A 1 220 ? -5.404 -14.055 3.751 1.00 90.50 220 VAL A N 1
ATOM 1799 C CA . VAL A 1 220 ? -5.885 -12.969 4.610 1.00 90.50 220 VAL A CA 1
ATOM 1800 C C . VAL A 1 220 ? -5.503 -11.635 3.979 1.00 90.50 220 VAL A C 1
ATOM 1802 O O . VAL A 1 220 ? -4.380 -11.458 3.503 1.00 90.50 220 VAL A O 1
ATOM 1805 N N . SER A 1 221 ? -6.436 -10.688 3.965 1.00 88.75 221 SER A N 1
ATOM 1806 C CA . SER A 1 221 ? -6.185 -9.345 3.451 1.00 88.75 221 SER A CA 1
ATOM 1807 C C . SER A 1 221 ? -5.129 -8.608 4.282 1.00 88.75 221 SER A C 1
ATOM 1809 O O . SER A 1 221 ? -5.154 -8.623 5.512 1.00 88.75 221 SER A O 1
ATOM 1811 N N . ASN A 1 222 ? -4.211 -7.915 3.611 1.00 88.00 222 ASN A N 1
ATOM 1812 C CA . ASN A 1 222 ? -3.302 -6.933 4.218 1.00 88.00 222 ASN A CA 1
ATOM 1813 C C . ASN A 1 222 ? -3.880 -5.505 4.195 1.00 88.00 222 ASN A C 1
ATOM 1815 O O . ASN A 1 222 ? -3.189 -4.557 4.571 1.00 88.00 222 ASN A O 1
ATOM 1819 N N . VAL A 1 223 ? -5.130 -5.345 3.750 1.00 88.19 223 VAL A N 1
ATOM 1820 C CA . VAL A 1 223 ? -5.905 -4.121 3.946 1.00 88.19 223 VAL A CA 1
ATOM 1821 C C . VAL A 1 223 ? -6.473 -4.143 5.355 1.00 88.19 223 VAL A C 1
ATOM 1823 O O . VAL A 1 223 ? -7.129 -5.101 5.769 1.00 88.19 223 VAL A O 1
ATOM 1826 N N . THR A 1 224 ? -6.223 -3.062 6.075 1.00 88.06 224 THR A N 1
ATOM 1827 C CA . THR A 1 224 ? -6.867 -2.780 7.350 1.00 88.06 224 THR A CA 1
ATOM 1828 C C . THR A 1 224 ? -8.117 -1.936 7.090 1.00 88.06 224 THR A C 1
ATOM 1830 O O . THR A 1 224 ? -8.102 -1.085 6.205 1.00 88.06 224 THR A O 1
ATOM 1833 N N . THR A 1 225 ? -9.168 -2.098 7.890 1.00 94.38 225 THR A N 1
ATOM 1834 C CA . THR A 1 225 ? -10.340 -1.203 7.913 1.00 94.38 225 THR A CA 1
ATOM 1835 C C . THR A 1 225 ? -10.501 -0.620 9.308 1.00 94.38 225 THR A C 1
ATOM 1837 O O . THR A 1 225 ? -10.261 -1.323 10.291 1.00 94.38 225 THR A O 1
ATOM 1840 N N . GLY A 1 226 ? -10.878 0.651 9.431 1.00 96.50 226 GLY A N 1
ATOM 1841 C CA . GLY A 1 226 ? -11.004 1.275 10.747 1.00 96.50 226 GLY A CA 1
ATOM 1842 C C . GLY A 1 226 ? -11.646 2.648 10.755 1.00 96.50 226 GLY A C 1
ATOM 1843 O O . GLY A 1 226 ? -11.830 3.278 9.714 1.00 96.50 226 GLY A O 1
ATOM 1844 N N . PHE A 1 227 ? -11.982 3.099 11.962 1.00 98.06 227 PHE A N 1
ATOM 1845 C CA . PHE A 1 227 ? -12.463 4.454 12.180 1.00 98.06 227 PHE A CA 1
ATOM 1846 C C . PHE A 1 227 ? -11.308 5.454 12.175 1.00 98.06 227 PHE A C 1
ATOM 1848 O O . PHE A 1 227 ? -10.287 5.258 12.844 1.00 98.06 227 PHE A O 1
ATOM 1855 N N . TYR A 1 228 ? -11.533 6.554 11.469 1.00 96.38 228 TYR A N 1
ATOM 1856 C CA . TYR A 1 228 ? -10.735 7.769 11.495 1.00 96.38 228 TYR A CA 1
ATOM 1857 C C . TYR A 1 228 ? -11.377 8.760 12.463 1.00 96.38 228 TYR A C 1
ATOM 1859 O O . TYR A 1 228 ? -12.599 8.942 12.459 1.00 96.38 228 TYR A O 1
ATOM 1867 N N . MET A 1 229 ? -10.558 9.410 13.282 1.00 96.88 229 MET A N 1
ATOM 1868 C CA . MET A 1 229 ? -11.016 10.405 14.245 1.00 96.88 229 MET A CA 1
ATOM 1869 C C . MET A 1 229 ? -9.992 11.523 14.347 1.00 96.88 229 MET A C 1
ATOM 1871 O O . MET A 1 229 ? -8.800 11.264 14.477 1.00 96.88 229 MET A O 1
ATOM 1875 N N . ARG A 1 230 ? -10.444 12.775 14.377 1.00 96.38 230 ARG A N 1
ATOM 1876 C CA . ARG A 1 230 ? -9.549 13.919 14.572 1.00 96.38 230 ARG A CA 1
ATOM 1877 C C . ARG A 1 230 ? -9.032 13.993 16.004 1.00 96.38 230 ARG A C 1
ATOM 1879 O O . ARG A 1 230 ? -9.655 14.606 16.863 1.00 96.38 230 ARG A O 1
ATOM 1886 N N . THR A 1 231 ? -7.879 13.379 16.252 1.00 96.75 231 THR A N 1
ATOM 1887 C CA . THR A 1 231 ? -7.245 13.320 17.583 1.00 96.75 231 THR A CA 1
ATOM 1888 C C . THR A 1 231 ? -6.766 14.686 18.079 1.00 96.75 231 THR A C 1
ATOM 1890 O O . THR A 1 231 ? -6.468 14.851 19.258 1.00 96.75 231 THR A O 1
ATOM 1893 N N . ASP A 1 232 ? -6.754 15.682 17.198 1.00 96.06 232 ASP A N 1
ATOM 1894 C CA . ASP A 1 232 ? -6.425 17.074 17.475 1.00 96.06 232 ASP A CA 1
ATOM 1895 C C . ASP A 1 232 ? -7.651 17.939 17.831 1.00 96.06 232 ASP A C 1
ATOM 1897 O O . ASP A 1 232 ? -7.504 19.125 18.128 1.00 96.06 232 ASP A O 1
ATOM 1901 N N . LYS A 1 233 ? -8.868 17.373 17.820 1.00 96.88 233 LYS A N 1
ATOM 1902 C CA . LYS A 1 233 ? -10.114 18.096 18.111 1.00 96.88 233 LYS A CA 1
ATOM 1903 C C . LYS A 1 233 ? -10.997 17.371 19.133 1.00 96.88 233 LYS A C 1
ATOM 1905 O O . LYS A 1 233 ? -11.087 16.143 19.108 1.00 96.88 233 LYS A O 1
ATOM 1910 N N . PRO A 1 234 ? -11.720 18.105 20.000 1.00 96.81 234 PRO A N 1
ATOM 1911 C CA . PRO A 1 234 ? -12.794 17.520 20.792 1.00 96.81 234 PRO A CA 1
ATOM 1912 C C . PRO A 1 234 ? -13.884 16.888 19.908 1.00 96.81 234 PRO A C 1
ATOM 1914 O O . PRO A 1 234 ? -14.171 17.415 18.832 1.00 96.81 234 PRO A O 1
ATOM 1917 N N . PRO A 1 235 ? -14.516 15.786 20.349 1.00 97.75 235 PRO A N 1
ATOM 1918 C CA . PRO A 1 235 ? -14.245 15.056 21.593 1.00 97.75 235 PRO A CA 1
ATOM 1919 C C . PRO A 1 235 ? -13.128 14.003 21.466 1.00 97.75 235 PRO A C 1
ATOM 1921 O O . PRO A 1 235 ? -12.773 13.358 22.447 1.00 97.75 235 PRO A O 1
ATOM 1924 N N . PHE A 1 236 ? -12.581 13.791 20.267 1.00 98.38 236 PHE A N 1
ATOM 1925 C CA . PHE A 1 236 ? -11.680 12.670 19.981 1.00 98.38 236 PHE A CA 1
ATOM 1926 C C . PHE A 1 236 ? -10.232 12.893 20.427 1.00 98.38 236 PHE A C 1
ATOM 1928 O O . PHE A 1 236 ? -9.434 11.955 20.390 1.00 98.38 236 PHE A O 1
ATOM 1935 N N . ASN A 1 237 ? -9.883 14.096 20.881 1.00 97.88 237 ASN A N 1
ATOM 1936 C CA . ASN A 1 237 ? -8.631 14.350 21.590 1.00 97.88 237 ASN A CA 1
ATOM 1937 C C . ASN A 1 237 ? -8.563 13.612 22.941 1.00 97.88 237 ASN A C 1
ATOM 1939 O O . ASN A 1 237 ? -7.469 13.245 23.376 1.00 97.88 237 ASN A O 1
ATOM 1943 N N . ASP A 1 238 ? -9.704 13.288 23.558 1.00 98.56 238 ASP A N 1
ATOM 1944 C CA . ASP A 1 238 ? -9.764 12.447 24.754 1.00 98.56 238 ASP A CA 1
ATOM 1945 C C . ASP A 1 238 ? -9.639 10.955 24.398 1.00 98.56 238 ASP A C 1
ATOM 1947 O O . ASP A 1 238 ? -10.460 10.372 23.683 1.00 98.56 238 ASP A O 1
ATOM 1951 N N . VAL A 1 239 ? -8.609 10.302 24.939 1.00 98.62 239 VAL A N 1
ATOM 1952 C CA . VAL A 1 239 ? -8.354 8.870 24.725 1.00 98.62 239 VAL A CA 1
ATOM 1953 C C . VAL A 1 239 ? -9.500 7.981 25.215 1.00 98.62 239 VAL A C 1
ATOM 1955 O O . VAL A 1 239 ? -9.723 6.910 24.652 1.00 98.62 239 VAL A O 1
ATOM 1958 N N . ARG A 1 240 ? -10.263 8.410 26.227 1.00 98.81 240 ARG A N 1
ATOM 1959 C CA . ARG A 1 240 ? -11.405 7.656 26.765 1.00 98.81 240 ARG A CA 1
ATOM 1960 C C . ARG A 1 240 ? -12.534 7.556 25.747 1.00 98.81 240 ARG A C 1
ATOM 1962 O O . ARG A 1 240 ? -13.104 6.482 25.602 1.00 98.81 240 ARG A O 1
ATOM 1969 N N . VAL A 1 241 ? -12.782 8.617 24.973 1.00 98.81 241 VAL A N 1
ATOM 1970 C CA . VAL A 1 241 ? -13.768 8.607 23.877 1.00 98.81 241 VAL A CA 1
ATOM 1971 C C . VAL A 1 241 ? -13.343 7.619 22.790 1.00 98.81 241 VAL A C 1
ATOM 1973 O O . VAL A 1 241 ? -14.144 6.799 22.349 1.00 98.81 241 VAL A O 1
ATOM 1976 N N . ARG A 1 242 ? -12.059 7.620 22.410 1.00 98.69 242 ARG A N 1
ATOM 1977 C CA . ARG A 1 242 ? -11.527 6.681 21.403 1.00 98.69 242 ARG A CA 1
ATOM 1978 C C . ARG A 1 242 ? -11.585 5.223 21.866 1.00 98.69 242 ARG A C 1
ATOM 1980 O O . ARG A 1 242 ? -11.963 4.335 21.105 1.00 98.69 242 ARG A O 1
ATOM 1987 N N . ARG A 1 243 ? -11.267 4.969 23.138 1.00 98.75 243 ARG A N 1
ATOM 1988 C CA . ARG A 1 243 ? -11.406 3.643 23.763 1.00 98.75 243 ARG A CA 1
ATOM 1989 C C . ARG A 1 243 ? -12.868 3.204 23.847 1.00 98.75 243 ARG A C 1
ATOM 1991 O O . ARG A 1 243 ? -13.145 2.039 23.578 1.00 98.75 243 ARG A O 1
ATOM 1998 N N . ALA A 1 244 ? -13.798 4.117 24.134 1.00 98.88 244 ALA A N 1
ATOM 1999 C CA . ALA A 1 244 ? -15.228 3.822 24.124 1.00 98.88 244 ALA A CA 1
ATOM 2000 C C . ALA A 1 244 ? -15.718 3.384 22.737 1.00 98.88 244 ALA A C 1
ATOM 2002 O O . ALA A 1 244 ? -16.409 2.375 22.630 1.00 98.88 244 ALA A O 1
ATOM 2003 N N . ILE A 1 245 ? -15.295 4.078 21.673 1.00 98.81 245 ILE A N 1
ATOM 2004 C CA . ILE A 1 245 ? -15.585 3.692 20.280 1.00 98.81 245 ILE A CA 1
ATOM 2005 C C . ILE A 1 245 ? -15.072 2.276 19.998 1.00 98.81 245 ILE A C 1
ATOM 2007 O O . ILE A 1 245 ? -15.786 1.462 19.420 1.00 98.81 245 ILE A O 1
ATOM 2011 N N . SER A 1 246 ? -13.860 1.950 20.452 1.00 98.75 246 SER A N 1
ATOM 2012 C CA . SER A 1 246 ? -13.286 0.615 20.270 1.00 98.75 246 SER A CA 1
ATOM 2013 C C . SER A 1 246 ? -14.043 -0.491 21.011 1.00 98.75 246 SER A C 1
ATOM 2015 O O . SER A 1 246 ? -14.212 -1.576 20.452 1.00 98.75 246 SER A O 1
ATOM 2017 N N . HIS A 1 247 ? -14.512 -0.219 22.233 1.00 98.81 247 HIS A N 1
ATOM 2018 C CA . HIS A 1 247 ? -15.329 -1.145 23.023 1.00 98.81 247 HIS A CA 1
ATOM 2019 C C . HIS A 1 247 ? -16.749 -1.309 22.473 1.00 98.81 247 HIS A C 1
ATOM 2021 O O . HIS A 1 247 ? -17.341 -2.379 22.606 1.00 98.81 247 HIS A O 1
ATOM 2027 N N . ALA A 1 248 ? -17.298 -0.273 21.840 1.00 98.69 248 ALA A N 1
ATOM 2028 C CA . ALA A 1 248 ? -18.642 -0.311 21.280 1.00 98.69 248 ALA A CA 1
ATOM 2029 C C . ALA A 1 248 ? -18.771 -1.284 20.099 1.00 98.69 248 ALA A C 1
ATOM 2031 O O . ALA A 1 248 ? -19.877 -1.712 19.804 1.00 98.69 248 ALA A O 1
ATOM 2032 N N . VAL A 1 249 ? -17.669 -1.661 19.442 1.00 98.50 249 VAL A N 1
ATOM 2033 C CA . VAL A 1 249 ? -17.696 -2.411 18.179 1.00 98.50 249 VAL A CA 1
ATOM 2034 C C . VAL A 1 249 ? -17.244 -3.854 18.380 1.00 98.50 249 VAL A C 1
ATOM 2036 O O . VAL A 1 249 ? -16.134 -4.116 18.850 1.00 98.50 249 VAL A O 1
ATOM 2039 N N . ASP A 1 250 ? -18.094 -4.795 17.977 1.00 98.38 250 ASP A N 1
ATOM 2040 C CA . ASP A 1 250 ? -17.771 -6.216 17.908 1.00 98.38 250 ASP A CA 1
ATOM 2041 C C . ASP A 1 250 ? -17.219 -6.556 16.523 1.00 98.38 250 ASP A C 1
ATOM 2043 O O . ASP A 1 250 ? -17.940 -6.729 15.535 1.00 98.38 250 ASP A O 1
ATOM 2047 N N 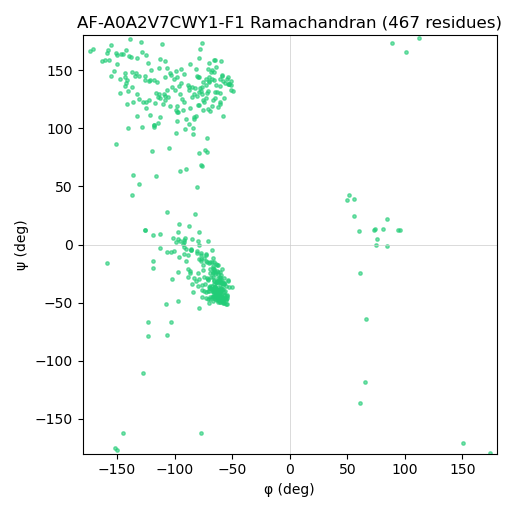. ARG A 1 251 ? -15.891 -6.641 16.471 1.00 97.81 251 ARG A N 1
ATOM 2048 C CA . ARG A 1 251 ? -15.128 -6.895 15.249 1.00 97.81 251 ARG A CA 1
ATOM 2049 C C . ARG A 1 251 ? -15.395 -8.282 14.681 1.00 97.81 251 ARG A C 1
ATOM 2051 O O . ARG A 1 251 ? -15.434 -8.417 13.462 1.00 97.81 251 ARG A O 1
ATOM 2058 N N . GLN A 1 252 ? -15.561 -9.289 15.541 1.00 97.19 252 GLN A N 1
ATOM 2059 C CA . GLN A 1 252 ? -15.754 -10.664 15.089 1.00 97.19 252 GLN A CA 1
ATOM 2060 C C . GLN A 1 252 ? -17.164 -10.844 14.533 1.00 97.19 252 GLN A C 1
ATOM 2062 O O . GLN A 1 252 ? -17.312 -11.416 13.461 1.00 97.19 252 GLN A O 1
ATOM 2067 N N . VAL A 1 253 ? -18.178 -10.250 15.171 1.00 97.81 253 VAL A N 1
ATOM 2068 C CA . VAL A 1 253 ? -19.549 -10.256 14.637 1.00 97.81 253 VAL A CA 1
ATOM 2069 C C . VAL A 1 253 ? -19.617 -9.601 13.256 1.00 97.81 253 VAL A C 1
ATOM 2071 O O . VAL A 1 253 ? -20.325 -10.104 12.388 1.00 97.81 253 VAL A O 1
ATOM 2074 N N . ILE A 1 254 ? 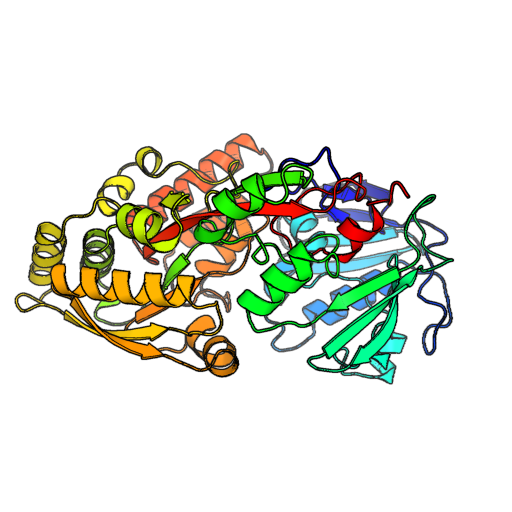-18.866 -8.518 13.010 1.00 97.19 254 ILE A N 1
ATOM 2075 C CA . ILE A 1 254 ? -18.801 -7.919 11.666 1.00 97.19 254 ILE A CA 1
ATOM 2076 C C . ILE A 1 254 ? -18.168 -8.883 10.655 1.00 97.19 254 ILE A C 1
ATOM 2078 O O . ILE A 1 254 ? -18.695 -9.044 9.554 1.00 97.19 254 ILE A O 1
ATOM 2082 N N . VAL A 1 255 ? -17.059 -9.532 11.023 1.00 95.56 255 VAL A N 1
ATOM 2083 C CA . VAL A 1 255 ? -16.405 -10.534 10.169 1.00 95.56 255 VAL A CA 1
ATOM 2084 C C . VAL A 1 255 ? -17.363 -11.672 9.832 1.00 95.56 255 VAL A C 1
ATOM 2086 O O . VAL A 1 255 ? -17.529 -11.984 8.656 1.00 95.56 255 VAL A O 1
ATOM 2089 N N . ASP A 1 256 ? -18.012 -12.252 10.836 1.00 95.81 256 ASP A N 1
ATOM 2090 C CA . ASP A 1 256 ? -18.859 -13.434 10.681 1.00 95.81 256 ASP A CA 1
ATOM 2091 C C . ASP A 1 256 ? -20.139 -13.126 9.897 1.00 95.81 256 ASP A C 1
ATOM 2093 O O . ASP A 1 256 ? -20.567 -13.942 9.085 1.00 95.81 256 ASP A O 1
ATOM 2097 N N . ALA A 1 257 ? -20.737 -11.947 10.105 1.00 94.69 257 ALA A N 1
ATOM 2098 C CA . ALA A 1 257 ? -21.989 -11.567 9.456 1.00 94.69 257 ALA A CA 1
ATOM 2099 C C . ALA A 1 257 ? -21.816 -11.164 7.985 1.00 94.69 257 ALA A C 1
ATOM 2101 O O . ALA A 1 257 ? -22.716 -11.408 7.187 1.00 94.69 257 ALA A O 1
ATOM 2102 N N . VAL A 1 258 ? -20.694 -10.525 7.638 1.00 91.25 258 VAL A N 1
ATOM 2103 C CA . VAL A 1 258 ? -20.496 -9.924 6.307 1.00 91.25 258 VAL A CA 1
ATOM 2104 C C . VAL A 1 258 ? -19.504 -10.719 5.470 1.00 91.25 258 VAL A C 1
ATOM 2106 O O . VAL A 1 258 ? -19.786 -11.084 4.335 1.00 91.25 258 VAL A O 1
ATOM 2109 N N . PHE A 1 259 ? -18.326 -11.004 6.023 1.00 89.81 259 PHE A N 1
ATOM 2110 C CA . PHE A 1 259 ? -17.231 -11.609 5.265 1.00 89.81 259 PHE A CA 1
ATOM 2111 C C . PHE A 1 259 ? -17.163 -13.127 5.427 1.00 89.81 259 PHE A C 1
ATOM 2113 O O . PHE A 1 259 ? -16.405 -13.769 4.705 1.00 89.81 259 PHE A O 1
ATOM 2120 N N . LEU A 1 260 ? -17.918 -13.705 6.370 1.00 91.31 260 LEU A N 1
ATOM 2121 C CA . LEU A 1 260 ? -17.955 -15.123 6.768 1.00 91.31 260 LEU A CA 1
ATOM 2122 C C . LEU A 1 260 ? -16.629 -15.685 7.316 1.00 91.31 260 LEU A C 1
ATOM 2124 O O . LEU A 1 260 ? -16.628 -16.678 8.041 1.00 91.31 260 LEU A O 1
ATOM 2128 N N . ARG A 1 261 ? -15.486 -15.098 6.944 1.00 91.81 261 ARG A N 1
ATOM 2129 C CA . ARG A 1 261 ? -14.133 -15.509 7.325 1.00 91.81 261 ARG A CA 1
ATOM 2130 C C . ARG A 1 261 ? -13.214 -14.299 7.436 1.00 91.81 261 ARG A C 1
ATOM 2132 O O . ARG A 1 261 ? -13.229 -13.395 6.601 1.00 91.81 261 ARG A O 1
ATOM 2139 N N . GLY A 1 262 ? -12.324 -14.330 8.417 1.00 92.88 262 GLY A N 1
ATOM 2140 C CA . GLY A 1 262 ? -11.377 -13.256 8.692 1.00 92.88 262 GLY A CA 1
ATOM 2141 C C . GLY A 1 262 ? -11.027 -13.214 10.166 1.00 92.88 262 GLY A C 1
ATOM 2142 O O . GLY A 1 262 ? -11.397 -14.106 10.928 1.00 92.88 262 GLY A O 1
ATOM 2143 N N . GLU A 1 263 ? -10.327 -12.163 10.564 1.00 94.94 263 GLU A N 1
ATOM 2144 C CA . GLU A 1 263 ? -10.021 -11.925 11.970 1.00 94.94 263 GLU A CA 1
ATOM 2145 C C . GLU A 1 263 ? -9.892 -10.424 12.277 1.00 94.94 263 GLU A C 1
ATOM 2147 O O . GLU A 1 263 ? -9.573 -9.626 11.387 1.00 94.94 263 GLU A O 1
ATOM 2152 N N . PRO A 1 264 ? -10.120 -10.018 13.539 1.00 96.50 264 PRO A N 1
ATOM 2153 C CA . PRO A 1 264 ? -9.766 -8.696 14.029 1.00 96.50 264 PRO A CA 1
ATOM 2154 C C . PRO A 1 264 ? -8.295 -8.359 13.768 1.00 96.50 264 PRO A C 1
ATOM 2156 O O . PRO A 1 264 ? -7.419 -9.218 13.874 1.00 96.50 264 PRO A O 1
ATOM 2159 N N . THR A 1 265 ? -8.004 -7.093 13.474 1.00 96.06 265 THR A N 1
ATOM 2160 C CA . THR A 1 265 ? -6.648 -6.659 13.101 1.00 96.06 265 THR A CA 1
ATOM 2161 C C . THR A 1 265 ? -6.133 -5.510 13.969 1.00 96.06 265 THR A C 1
ATOM 2163 O O . THR A 1 265 ? -6.923 -4.634 14.331 1.00 96.06 265 THR A O 1
ATOM 2166 N N . PRO A 1 266 ? -4.821 -5.466 14.286 1.00 96.50 266 PRO A N 1
ATOM 2167 C CA . PRO A 1 266 ? -4.177 -4.263 14.803 1.00 96.50 266 PRO A CA 1
ATOM 2168 C C . PRO A 1 266 ? -3.908 -3.263 13.661 1.00 96.50 266 PRO A C 1
ATOM 2170 O O . PRO A 1 266 ? -4.474 -3.372 12.571 1.00 96.50 266 PRO A O 1
ATOM 2173 N N . ALA A 1 267 ? -3.012 -2.298 13.902 1.00 95.88 267 ALA A N 1
ATOM 2174 C CA . ALA A 1 267 ? -2.653 -1.275 12.920 1.00 95.88 267 ALA A CA 1
ATOM 2175 C C . ALA A 1 267 ? -2.104 -1.846 11.609 1.00 95.88 267 ALA A C 1
ATOM 2177 O O . ALA A 1 267 ? -2.430 -1.349 10.531 1.00 95.88 267 ALA A O 1
ATOM 2178 N N . ILE A 1 268 ? -1.308 -2.913 11.692 1.00 96.06 268 ILE A N 1
ATOM 2179 C CA . ILE A 1 268 ? -0.858 -3.648 10.514 1.00 96.06 268 ILE A CA 1
ATOM 2180 C C . ILE A 1 268 ? -1.836 -4.789 10.239 1.00 96.06 268 ILE A C 1
ATOM 2182 O O . ILE A 1 268 ? -2.034 -5.659 11.090 1.00 96.06 268 ILE A O 1
ATOM 2186 N N . GLY A 1 269 ? -2.400 -4.794 9.028 1.00 94.44 269 GLY A N 1
ATOM 2187 C CA . GLY A 1 269 ? -3.326 -5.817 8.544 1.00 94.44 269 GLY A CA 1
ATOM 2188 C C . GLY A 1 269 ? -2.789 -7.234 8.737 1.00 94.44 269 GLY A C 1
ATOM 2189 O O . GLY A 1 269 ? -1.603 -7.494 8.516 1.00 94.44 269 GLY A O 1
ATOM 2190 N N . ARG A 1 270 ? -3.662 -8.172 9.108 1.00 93.94 270 ARG A N 1
ATOM 2191 C CA . ARG A 1 270 ? -3.281 -9.560 9.429 1.00 93.94 270 ARG A CA 1
ATOM 2192 C C . ARG A 1 270 ? -2.671 -10.321 8.247 1.00 93.94 270 ARG A C 1
ATOM 2194 O O . ARG A 1 270 ? -1.883 -11.239 8.455 1.00 93.94 270 ARG A O 1
ATOM 2201 N N . GLY A 1 271 ? -2.958 -9.897 7.012 1.00 92.25 271 GLY A N 1
ATOM 2202 C CA . GLY A 1 271 ? -2.315 -10.411 5.800 1.00 92.25 271 GLY A CA 1
ATOM 2203 C C . GLY A 1 271 ? -0.807 -10.140 5.701 1.00 92.25 271 GLY A C 1
ATOM 2204 O O . GLY A 1 271 ? -0.129 -10.817 4.937 1.00 92.25 271 GLY A O 1
ATOM 2205 N N . LEU A 1 272 ? -0.256 -9.206 6.487 1.00 93.62 272 LEU A N 1
ATOM 2206 C CA . LEU A 1 272 ? 1.191 -9.022 6.678 1.00 93.62 272 LEU A CA 1
ATOM 2207 C C . LEU A 1 272 ? 1.651 -9.774 7.936 1.00 93.62 272 LEU A C 1
ATOM 2209 O O . LEU A 1 272 ? 2.099 -9.169 8.913 1.00 93.62 272 LEU A O 1
ATOM 2213 N N . ALA A 1 273 ? 1.520 -11.101 7.922 1.00 92.06 273 ALA A N 1
ATOM 2214 C CA . ALA A 1 273 ? 1.661 -11.945 9.112 1.00 92.06 273 ALA A CA 1
ATOM 2215 C C . ALA A 1 273 ? 2.997 -11.770 9.863 1.00 92.06 273 ALA A C 1
ATOM 2217 O O . ALA A 1 273 ? 3.014 -11.790 11.090 1.00 92.06 273 ALA A O 1
ATOM 2218 N N . GLU A 1 274 ? 4.104 -11.536 9.148 1.00 92.75 274 GLU A N 1
ATOM 2219 C CA . GLU A 1 274 ? 5.425 -11.284 9.750 1.00 92.75 274 GLU A CA 1
ATOM 2220 C C . GLU A 1 274 ? 5.438 -10.050 10.673 1.00 92.75 274 GLU A C 1
ATOM 2222 O O . GLU A 1 274 ? 6.189 -9.997 11.649 1.00 92.75 274 GLU A O 1
ATOM 2227 N N . TRP A 1 275 ? 4.601 -9.058 10.374 1.00 95.50 275 TRP A N 1
ATOM 2228 C CA . TRP A 1 275 ? 4.625 -7.738 11.001 1.00 95.50 275 TRP A CA 1
ATOM 2229 C C . TRP A 1 275 ? 3.392 -7.450 11.856 1.00 95.50 275 TRP A C 1
ATOM 2231 O O . TRP A 1 275 ? 3.334 -6.403 12.498 1.00 95.50 275 TRP A O 1
ATOM 2241 N N . SER A 1 276 ? 2.423 -8.363 11.902 1.00 96.00 276 SER A N 1
ATOM 2242 C CA . SER A 1 276 ? 1.156 -8.167 12.603 1.00 96.00 276 SER A CA 1
ATOM 2243 C C . SER A 1 276 ? 1.046 -9.110 13.813 1.00 96.00 276 SER A C 1
ATOM 2245 O O . SER A 1 276 ? 0.886 -10.322 13.633 1.00 96.00 276 SER A O 1
ATOM 2247 N N . PRO A 1 277 ? 1.111 -8.605 15.060 1.00 96.44 277 PRO A N 1
ATOM 2248 C CA . PRO A 1 277 ? 0.827 -9.403 16.248 1.00 96.44 277 PRO A CA 1
ATOM 2249 C C . PRO A 1 277 ? -0.671 -9.716 16.335 1.00 96.44 277 PRO A C 1
ATOM 2251 O O . PRO A 1 277 ? -1.512 -8.947 15.860 1.00 96.44 277 PRO A O 1
ATOM 2254 N N . ARG A 1 278 ? -1.028 -10.844 16.953 1.00 96.12 278 ARG A N 1
ATOM 2255 C CA . ARG A 1 278 ? -2.436 -11.123 17.276 1.00 96.12 278 ARG A CA 1
ATOM 2256 C C . ARG A 1 278 ? -2.951 -10.116 18.309 1.00 96.12 278 ARG A C 1
ATOM 2258 O O . ARG A 1 278 ? -2.169 -9.524 19.052 1.00 96.12 278 ARG A O 1
ATOM 2265 N N . ILE A 1 279 ? -4.271 -9.945 18.394 1.00 97.56 279 ILE A N 1
ATOM 2266 C CA . ILE A 1 279 ? -4.887 -8.987 19.329 1.00 97.56 279 ILE A CA 1
ATOM 2267 C C . ILE A 1 279 ? -4.489 -9.255 20.788 1.00 97.56 279 ILE A C 1
ATOM 2269 O O . ILE A 1 279 ? -4.172 -8.320 21.517 1.00 97.56 279 ILE A O 1
ATOM 2273 N N . ASP A 1 280 ? -4.427 -10.520 21.202 1.00 96.94 280 ASP A N 1
ATOM 2274 C CA . ASP A 1 280 ? -3.988 -10.948 22.541 1.00 96.94 280 ASP A CA 1
ATOM 2275 C C . ASP A 1 280 ? -2.500 -10.660 22.829 1.00 96.94 280 ASP A C 1
ATOM 2277 O O . ASP A 1 280 ? -2.082 -10.635 23.985 1.00 96.94 280 ASP A O 1
ATOM 2281 N N . GLN A 1 281 ? -1.702 -10.363 21.802 1.00 97.50 281 GLN A N 1
ATOM 2282 C CA . GLN A 1 281 ? -0.281 -10.012 21.902 1.00 97.50 281 GLN A CA 1
ATOM 2283 C C . GLN A 1 281 ? -0.032 -8.491 21.930 1.00 97.50 281 GLN A C 1
ATOM 2285 O O . GLN A 1 281 ? 1.125 -8.048 21.994 1.00 97.50 281 GLN A O 1
ATOM 2290 N N . LEU A 1 282 ? -1.098 -7.679 21.928 1.00 98.00 282 LEU A N 1
ATOM 2291 C CA . LEU A 1 282 ? -1.034 -6.213 22.002 1.00 98.00 282 LEU A CA 1
ATOM 2292 C C . LEU A 1 282 ? -0.778 -5.670 23.421 1.00 98.00 282 LEU A C 1
ATOM 2294 O O . LEU A 1 282 ? -0.865 -4.462 23.646 1.00 98.00 282 LEU A O 1
ATOM 2298 N N . GLY A 1 283 ? -0.430 -6.532 24.380 1.00 96.94 283 GLY A N 1
ATOM 2299 C CA . GLY A 1 283 ? -0.143 -6.127 25.756 1.00 96.94 283 GLY A CA 1
ATOM 2300 C C . GLY A 1 283 ? -1.360 -5.474 26.413 1.00 96.94 283 GLY A C 1
ATOM 2301 O O . GLY A 1 283 ? -2.488 -5.935 26.241 1.00 96.94 283 GLY A O 1
ATOM 2302 N N . ALA A 1 284 ? -1.153 -4.370 27.137 1.00 96.75 284 ALA A N 1
ATOM 2303 C CA . ALA A 1 284 ? -2.247 -3.647 27.786 1.00 96.75 284 ALA A CA 1
ATOM 2304 C C . ALA A 1 284 ? -3.277 -3.094 26.783 1.00 96.75 284 ALA A C 1
ATOM 2306 O O . ALA A 1 284 ? -4.445 -2.938 27.138 1.00 96.75 284 ALA A O 1
ATOM 2307 N N . GLY A 1 285 ? -2.880 -2.844 25.530 1.00 97.12 285 GLY A N 1
ATOM 2308 C CA . GLY A 1 285 ? -3.773 -2.384 24.466 1.00 97.12 285 GLY A CA 1
ATOM 2309 C C . GLY A 1 285 ? -4.830 -3.412 24.046 1.00 97.12 285 GLY A C 1
ATOM 2310 O O . GLY A 1 285 ? -5.895 -3.022 23.568 1.00 97.12 285 GLY A O 1
ATOM 2311 N N . ALA A 1 286 ? -4.588 -4.709 24.277 1.00 98.06 286 ALA A N 1
ATOM 2312 C CA . ALA A 1 286 ? -5.504 -5.791 23.904 1.00 98.06 286 ALA A CA 1
ATOM 2313 C C . ALA A 1 286 ? -6.891 -5.644 24.553 1.00 98.06 286 ALA A C 1
ATOM 2315 O O . ALA A 1 286 ? -7.907 -5.993 23.952 1.00 98.06 286 ALA A O 1
ATOM 2316 N N . GLN A 1 287 ? -6.951 -5.077 25.764 1.00 97.94 287 GLN A N 1
ATOM 2317 C CA . GLN A 1 287 ? -8.206 -4.914 26.499 1.00 97.94 287 GLN A CA 1
ATOM 2318 C C . GLN A 1 287 ? -9.226 -4.052 25.747 1.00 97.94 287 GLN A C 1
ATOM 2320 O O . GLN A 1 287 ? -10.420 -4.325 25.843 1.00 97.94 287 GLN A O 1
ATOM 2325 N N . TYR A 1 288 ? -8.758 -3.066 24.971 1.00 98.19 288 TYR A N 1
ATOM 2326 C CA . TYR A 1 288 ? -9.605 -2.120 24.244 1.00 98.19 288 TYR A CA 1
ATOM 2327 C C . TYR A 1 288 ? -10.220 -2.721 22.977 1.00 98.19 288 TYR A C 1
ATOM 2329 O O . TYR A 1 288 ? -11.081 -2.098 22.368 1.00 98.19 288 TYR A O 1
ATOM 2337 N N . TYR A 1 289 ? -9.805 -3.924 22.572 1.00 98.00 289 TYR A N 1
ATOM 2338 C CA . TYR A 1 289 ? -10.404 -4.651 21.449 1.00 98.00 289 TYR A CA 1
ATOM 2339 C C . TYR A 1 289 ? -11.583 -5.534 21.874 1.00 98.00 289 TYR A C 1
ATOM 2341 O O . TYR A 1 289 ? -12.273 -6.074 21.011 1.00 98.00 289 TYR A O 1
ATOM 2349 N N . ARG A 1 290 ? -11.822 -5.692 23.184 1.00 97.44 290 ARG A N 1
ATOM 2350 C CA . ARG A 1 290 ? -12.967 -6.450 23.701 1.00 97.44 290 ARG A CA 1
ATOM 2351 C C . ARG A 1 290 ? -14.254 -5.669 23.470 1.00 97.44 290 ARG A C 1
ATOM 2353 O O . ARG A 1 290 ? -14.331 -4.504 23.854 1.00 97.44 290 ARG A O 1
ATOM 2360 N N . HIS A 1 291 ? -15.262 -6.322 22.905 1.00 98.44 291 HIS A N 1
ATOM 2361 C CA . HIS A 1 291 ? -16.588 -5.736 22.792 1.00 98.44 291 HIS A CA 1
ATOM 2362 C C . HIS A 1 291 ? -17.235 -5.632 24.179 1.00 98.44 291 HIS A C 1
ATOM 2364 O O . HIS A 1 291 ? -17.475 -6.642 24.840 1.00 98.44 291 HIS A O 1
ATOM 2370 N N . ASP A 1 292 ? -17.473 -4.403 24.632 1.00 98.56 292 ASP A N 1
ATOM 2371 C CA . ASP A 1 292 ? -18.139 -4.107 25.899 1.00 98.56 292 ASP A CA 1
ATOM 2372 C C . ASP A 1 292 ? -18.886 -2.761 25.812 1.00 98.56 292 ASP A C 1
ATOM 2374 O O . ASP A 1 292 ? -18.361 -1.705 26.187 1.00 98.56 292 ASP A O 1
ATOM 2378 N N . PRO A 1 293 ? -20.145 -2.764 25.336 1.00 98.56 293 PRO A N 1
ATOM 2379 C CA . PRO A 1 293 ? -20.957 -1.552 25.265 1.00 98.56 293 PRO A CA 1
ATOM 2380 C C . PRO A 1 293 ? -21.208 -0.882 26.624 1.00 98.56 293 PRO A C 1
ATOM 2382 O O . PRO A 1 293 ? -21.498 0.314 26.671 1.00 98.56 293 PRO A O 1
ATOM 2385 N N . LYS A 1 294 ? -21.131 -1.621 27.744 1.00 98.56 294 LYS A N 1
ATOM 2386 C CA . LYS A 1 294 ? -21.288 -1.033 29.086 1.00 98.56 294 LYS A CA 1
ATOM 2387 C C . LYS A 1 294 ? -20.060 -0.207 29.440 1.00 98.56 294 LYS A C 1
ATOM 2389 O O . LYS A 1 294 ? -20.214 0.930 29.884 1.00 98.56 294 LYS A O 1
ATOM 2394 N N . GLU A 1 295 ? -18.876 -0.751 29.191 1.00 98.62 295 GLU A N 1
ATOM 2395 C CA . GLU A 1 295 ? -17.615 -0.037 29.376 1.00 98.62 295 GLU A CA 1
ATOM 2396 C C . GLU A 1 295 ? -17.510 1.177 28.450 1.00 98.62 295 GLU A C 1
ATOM 2398 O O . GLU A 1 295 ? -17.104 2.251 28.894 1.00 98.62 295 GLU A O 1
ATOM 2403 N N . ALA A 1 296 ? -17.971 1.061 27.199 1.00 98.81 296 ALA A N 1
ATOM 2404 C CA . ALA A 1 296 ? -18.052 2.197 26.283 1.00 98.81 296 ALA A CA 1
ATOM 2405 C C . ALA A 1 296 ? -18.865 3.360 26.881 1.00 98.81 296 ALA A C 1
ATOM 2407 O O . ALA A 1 296 ? -18.364 4.482 26.975 1.00 98.81 296 ALA A O 1
ATOM 2408 N N . ARG A 1 297 ? -20.081 3.092 27.378 1.00 98.81 297 ARG A N 1
ATOM 2409 C CA . ARG A 1 297 ? -20.923 4.113 28.030 1.00 98.81 297 ARG A CA 1
ATOM 2410 C C . ARG A 1 297 ? -20.285 4.685 29.297 1.00 98.81 297 ARG A C 1
ATOM 2412 O O . ARG A 1 297 ? -20.395 5.886 29.535 1.00 98.81 297 ARG A O 1
ATOM 2419 N N . ARG A 1 298 ? -19.597 3.856 30.091 1.00 98.75 298 ARG A N 1
ATOM 2420 C CA . ARG A 1 298 ? -18.868 4.299 31.292 1.00 98.75 298 ARG A CA 1
ATOM 2421 C C . ARG A 1 298 ? -17.754 5.284 30.927 1.00 98.75 298 ARG A C 1
ATOM 2423 O O . ARG A 1 298 ? -17.701 6.372 31.494 1.00 98.75 298 ARG A O 1
ATOM 2430 N N . LEU A 1 299 ? -16.920 4.940 29.945 1.00 98.81 299 LEU A N 1
ATOM 2431 C CA . LEU A 1 299 ? -15.833 5.794 29.456 1.00 98.81 299 LEU A CA 1
ATOM 2432 C C . LEU A 1 299 ? -16.351 7.102 28.841 1.00 98.81 299 LEU A C 1
ATOM 2434 O O . LEU A 1 299 ? -15.748 8.152 29.056 1.00 98.81 299 LEU A O 1
ATOM 2438 N N . LEU A 1 300 ? -17.477 7.063 28.120 1.00 98.88 300 LEU A N 1
ATOM 2439 C CA . LEU A 1 300 ? -18.139 8.271 27.614 1.00 98.88 300 LEU A CA 1
ATOM 2440 C C . LEU A 1 300 ? -18.617 9.172 28.755 1.00 98.88 300 LEU A C 1
ATOM 2442 O O . LEU A 1 300 ? -18.359 10.373 28.718 1.00 98.88 300 LEU A O 1
ATOM 2446 N N . ALA A 1 301 ? -19.251 8.614 29.789 1.00 98.69 301 ALA A N 1
ATOM 2447 C CA . ALA A 1 301 ? -19.684 9.381 30.956 1.00 98.69 301 ALA A CA 1
ATOM 2448 C C . ALA A 1 301 ? -18.501 10.049 31.676 1.00 98.69 301 ALA A C 1
ATOM 2450 O O . ALA A 1 301 ? -18.564 11.241 31.975 1.00 98.69 301 ALA A O 1
ATOM 2451 N N . GLU A 1 302 ? -17.396 9.325 31.878 1.00 98.62 302 GLU A N 1
ATOM 2452 C CA . GLU A 1 302 ? -16.158 9.878 32.449 1.00 98.62 302 GLU A CA 1
ATOM 2453 C C . GLU A 1 302 ? -15.531 10.972 31.579 1.00 98.62 302 GLU A C 1
ATOM 2455 O O . GLU A 1 302 ? -14.900 11.896 32.100 1.00 98.62 302 GLU A O 1
ATOM 2460 N N . ALA A 1 303 ? -15.698 10.875 30.261 1.00 98.50 303 ALA A N 1
ATOM 2461 C CA . ALA A 1 303 ? -15.270 11.880 29.295 1.00 98.50 303 ALA A CA 1
ATOM 2462 C C . ALA A 1 303 ? -16.234 13.078 29.180 1.00 98.50 303 ALA A C 1
ATOM 2464 O O . ALA A 1 303 ? -15.997 13.967 28.366 1.00 98.50 303 ALA A O 1
ATOM 2465 N N . GLY A 1 304 ? -17.301 13.131 29.988 1.00 98.31 304 GLY A N 1
ATOM 2466 C CA . GLY A 1 304 ? -18.265 14.237 30.004 1.00 98.31 304 GLY A CA 1
ATOM 2467 C C . GLY A 1 304 ? -19.497 14.035 29.116 1.00 98.31 304 GLY A C 1
ATOM 2468 O O . GLY A 1 304 ? -20.260 14.977 28.919 1.00 98.31 304 GLY A O 1
ATOM 2469 N N . PHE A 1 305 ? -19.734 12.816 28.621 1.00 98.44 305 PHE A N 1
ATOM 2470 C CA . PHE A 1 305 ? -20.872 12.443 27.771 1.00 98.44 305 PHE A CA 1
ATOM 2471 C C . PHE A 1 305 ? -21.796 11.409 28.451 1.00 98.44 305 PHE A C 1
ATOM 2473 O O . PHE A 1 305 ? -22.000 10.318 27.916 1.00 98.44 305 PHE A O 1
ATOM 2480 N N . PRO A 1 306 ? -22.390 11.702 29.629 1.00 97.31 306 PRO A N 1
ATOM 2481 C CA . PRO A 1 306 ? -23.215 10.737 30.368 1.00 97.31 306 PRO A CA 1
ATOM 2482 C C . PRO A 1 306 ? -24.511 10.345 29.643 1.00 97.31 306 PRO A C 1
ATOM 2484 O O . PRO A 1 306 ? -25.075 9.296 29.932 1.00 97.31 306 PRO A O 1
ATOM 2487 N N . GLN A 1 307 ? -24.972 11.171 28.698 1.00 97.31 307 GLN A N 1
ATOM 2488 C CA . GLN A 1 307 ? -26.138 10.902 27.846 1.00 97.31 307 GLN A CA 1
ATOM 2489 C C . GLN A 1 307 ? -25.750 10.330 26.471 1.00 97.31 307 GLN A C 1
ATOM 2491 O O . GLN A 1 307 ? -26.584 10.255 25.571 1.00 97.31 307 GLN A O 1
ATOM 2496 N N . GLY A 1 308 ? -24.484 9.941 26.300 1.00 97.00 308 GLY A N 1
ATOM 2497 C CA . GLY A 1 308 ? -23.935 9.486 25.030 1.00 97.00 308 GLY A CA 1
ATOM 2498 C C . GLY A 1 308 ? -23.363 10.608 24.163 1.00 97.00 308 GLY A C 1
ATOM 2499 O O . GLY A 1 308 ? -23.453 11.797 24.479 1.00 97.00 308 GLY A O 1
ATOM 2500 N N . LEU A 1 309 ? -22.736 10.202 23.061 1.00 98.44 309 LEU A N 1
ATOM 2501 C CA . LEU A 1 309 ? -22.079 11.078 22.096 1.00 98.44 309 LEU A CA 1
ATOM 2502 C C . LEU A 1 309 ? -22.878 11.113 20.791 1.00 98.44 309 LEU A C 1
ATOM 2504 O O . LEU A 1 309 ? -23.162 10.066 20.219 1.00 98.44 309 LEU A O 1
ATOM 2508 N N . LYS A 1 310 ? -23.174 12.311 20.280 1.00 98.38 310 LYS A N 1
ATOM 2509 C CA . LYS A 1 310 ? -23.703 12.503 18.922 1.00 98.38 310 LYS A CA 1
ATOM 2510 C C . LYS A 1 310 ? -22.584 12.929 17.987 1.00 98.38 310 LYS A C 1
ATOM 2512 O O . LYS A 1 310 ? -21.809 13.824 18.325 1.00 98.38 310 LYS A O 1
ATOM 2517 N N . THR A 1 311 ? -22.481 12.301 16.822 1.00 97.94 311 THR A N 1
ATOM 2518 C CA . THR A 1 311 ? -21.434 12.624 15.845 1.00 97.94 311 THR A CA 1
ATOM 2519 C C . THR A 1 311 ? -21.847 12.251 14.421 1.00 97.94 311 THR A C 1
ATOM 2521 O O . THR A 1 311 ? -22.872 11.608 14.214 1.00 97.94 311 THR A O 1
ATOM 2524 N N . GLN A 1 312 ? -21.054 12.656 13.432 1.00 97.56 312 GLN A N 1
ATOM 2525 C CA . GLN A 1 312 ? -21.191 12.195 12.049 1.00 97.56 312 GLN A CA 1
ATOM 2526 C C . GLN A 1 312 ? -20.256 11.008 11.800 1.00 97.56 312 GLN A C 1
ATOM 2528 O O . GLN A 1 312 ? -19.194 10.911 12.417 1.00 97.56 312 GLN A O 1
ATOM 2533 N N . LEU A 1 313 ? -20.641 10.119 10.887 1.00 98.25 313 LEU A N 1
ATOM 2534 C CA . LEU A 1 313 ? -19.817 9.021 10.397 1.00 98.25 313 LEU A CA 1
ATOM 2535 C C . LEU A 1 313 ? -19.798 9.038 8.871 1.00 98.25 313 LEU A C 1
ATOM 2537 O O . LEU A 1 313 ? -20.738 8.587 8.216 1.00 98.25 313 LEU A O 1
ATOM 2541 N N . THR A 1 314 ? -18.714 9.559 8.310 1.00 98.06 314 THR A N 1
ATOM 2542 C CA . THR A 1 314 ? -18.526 9.627 6.860 1.00 98.06 314 THR A CA 1
ATOM 2543 C C . THR A 1 314 ? -17.978 8.309 6.315 1.00 98.06 314 THR A C 1
ATOM 2545 O O . THR A 1 314 ? -16.976 7.794 6.810 1.00 98.06 314 THR A O 1
ATOM 2548 N N . VAL A 1 315 ? -18.613 7.773 5.276 1.00 97.19 315 VAL A N 1
ATOM 2549 C CA . VAL A 1 315 ? -18.221 6.532 4.587 1.00 97.19 315 VAL A CA 1
ATOM 2550 C C . VAL A 1 315 ? -18.361 6.695 3.073 1.00 97.19 315 VAL A C 1
ATOM 2552 O O . VAL A 1 315 ? -18.866 7.710 2.599 1.00 97.19 315 VAL A O 1
ATOM 2555 N N . THR A 1 316 ? -17.979 5.684 2.294 1.00 94.81 316 THR A N 1
ATOM 2556 C CA . THR A 1 316 ? -18.295 5.611 0.859 1.00 94.81 316 THR A CA 1
ATOM 2557 C C . THR A 1 316 ? -18.793 4.221 0.476 1.00 94.81 316 THR A C 1
ATOM 2559 O O . THR A 1 316 ? -18.320 3.223 1.016 1.00 94.81 316 THR A O 1
ATOM 2562 N N . GLY A 1 317 ? -19.736 4.162 -0.468 1.00 88.88 317 GLY A N 1
ATOM 2563 C CA . GLY A 1 317 ? -20.180 2.912 -1.097 1.00 88.88 317 GLY A CA 1
ATOM 2564 C C . GLY A 1 317 ? -19.247 2.421 -2.212 1.00 88.88 317 GLY A C 1
ATOM 2565 O O . GLY A 1 317 ? -19.433 1.322 -2.719 1.00 88.88 317 GLY A O 1
ATOM 2566 N N . GLY A 1 318 ? -18.223 3.201 -2.585 1.00 86.88 318 GLY A N 1
ATOM 2567 C CA . GLY A 1 318 ? -17.314 2.872 -3.692 1.00 86.88 318 GLY A CA 1
ATOM 2568 C C . GLY A 1 318 ? -16.400 1.663 -3.464 1.00 86.88 318 GLY A C 1
ATOM 2569 O O . GLY A 1 318 ? -15.673 1.281 -4.371 1.00 86.88 318 GLY A O 1
ATOM 2570 N N . TYR A 1 319 ? -16.424 1.063 -2.270 1.00 83.06 319 TYR A N 1
ATOM 2571 C CA . TYR A 1 319 ? -15.668 -0.151 -1.941 1.00 83.06 319 TYR A CA 1
ATOM 2572 C C . TYR A 1 319 ? -16.490 -1.446 -2.060 1.00 83.06 319 TYR A C 1
ATOM 2574 O O . TYR A 1 319 ? -15.975 -2.511 -1.726 1.00 83.06 319 TYR A O 1
ATOM 2582 N N . GLY A 1 320 ? -17.737 -1.363 -2.533 1.00 82.56 320 GLY A N 1
ATOM 2583 C CA . GLY A 1 320 ? -18.630 -2.509 -2.713 1.00 82.56 320 GLY A CA 1
ATOM 2584 C C . GLY A 1 320 ? -19.671 -2.659 -1.602 1.00 82.56 320 GLY A C 1
ATOM 2585 O O . GLY A 1 320 ? -19.578 -2.029 -0.543 1.00 82.56 320 GLY A O 1
ATOM 2586 N N . ALA A 1 321 ? -20.679 -3.493 -1.868 1.00 83.44 321 ALA A N 1
ATOM 2587 C CA . ALA A 1 321 ? -21.842 -3.668 -0.997 1.00 83.44 321 ALA A CA 1
ATOM 2588 C C . ALA A 1 321 ? -21.464 -4.267 0.367 1.00 83.44 321 ALA A C 1
ATOM 2590 O O . ALA A 1 321 ? -21.813 -3.687 1.392 1.00 83.44 321 ALA A O 1
ATOM 2591 N N . ASP A 1 322 ? -20.655 -5.333 0.385 1.00 85.62 322 ASP A N 1
ATOM 2592 C CA . ASP A 1 322 ? -20.202 -5.990 1.622 1.00 85.62 322 ASP A CA 1
ATOM 2593 C C . ASP A 1 322 ? -19.534 -4.987 2.584 1.00 85.62 322 ASP A C 1
ATOM 2595 O O . ASP A 1 322 ? -19.802 -4.948 3.785 1.00 85.62 322 ASP A O 1
ATOM 2599 N N . VAL A 1 323 ? -18.681 -4.103 2.055 1.00 89.81 323 VAL A N 1
ATOM 2600 C CA . VAL A 1 323 ? -17.989 -3.090 2.864 1.00 89.81 323 VAL A CA 1
ATOM 2601 C C . VAL A 1 323 ? -18.978 -2.077 3.450 1.00 89.81 323 VAL A C 1
ATOM 2603 O O . VAL A 1 323 ? -18.852 -1.701 4.618 1.00 89.81 323 VAL A O 1
ATOM 2606 N N . LEU A 1 324 ? -19.986 -1.662 2.678 1.00 91.56 324 LEU A N 1
ATOM 2607 C CA . LEU A 1 324 ? -21.031 -0.759 3.160 1.00 91.56 324 LEU A CA 1
ATOM 2608 C C . LEU A 1 324 ? -21.903 -1.417 4.244 1.00 91.56 324 LEU A C 1
ATOM 2610 O O . LEU A 1 324 ? -22.201 -0.771 5.252 1.00 91.56 324 LEU A O 1
ATOM 2614 N N . ASP A 1 325 ? -22.242 -2.697 4.092 1.00 93.44 325 ASP A N 1
ATOM 2615 C CA . ASP A 1 325 ? -23.000 -3.469 5.085 1.00 93.44 325 ASP A CA 1
ATOM 2616 C C . ASP A 1 325 ? -22.230 -3.600 6.406 1.00 93.44 325 ASP A C 1
ATOM 2618 O O . ASP A 1 325 ? -22.791 -3.386 7.489 1.00 93.44 325 ASP A O 1
ATOM 2622 N N . ALA A 1 326 ? -20.916 -3.846 6.336 1.00 95.62 326 ALA A N 1
ATOM 2623 C CA . ALA A 1 326 ? -20.044 -3.843 7.509 1.00 95.62 326 ALA A CA 1
ATOM 2624 C C . ALA A 1 326 ? -20.041 -2.484 8.229 1.00 95.62 326 ALA A C 1
ATOM 2626 O O . ALA A 1 326 ? -20.025 -2.434 9.462 1.00 95.62 326 ALA A O 1
ATOM 2627 N N . PHE A 1 327 ? -20.087 -1.375 7.487 1.00 97.06 327 PHE A N 1
ATOM 2628 C CA . PHE A 1 327 ? -20.120 -0.031 8.069 1.00 97.06 327 PHE A CA 1
ATOM 2629 C C . PHE A 1 327 ? -21.452 0.279 8.746 1.00 97.06 327 PHE A C 1
ATOM 2631 O O . PHE A 1 327 ? -21.466 0.856 9.835 1.00 97.06 327 PHE A O 1
ATOM 2638 N N . GLN A 1 328 ? -22.567 -0.145 8.153 1.00 97.06 328 GLN A N 1
ATOM 2639 C CA . GLN A 1 328 ? -23.888 -0.019 8.770 1.00 97.06 328 GLN A CA 1
ATOM 2640 C C . GLN A 1 328 ? -24.005 -0.875 10.037 1.00 97.06 328 GLN A C 1
ATOM 2642 O O . GLN A 1 328 ? -24.587 -0.435 11.030 1.00 97.06 328 GLN A O 1
ATOM 2647 N N . LEU A 1 329 ? -23.431 -2.083 10.046 1.00 98.00 329 LEU A N 1
ATOM 2648 C CA . LEU A 1 329 ? -23.381 -2.916 11.247 1.00 98.00 329 LEU A CA 1
ATOM 2649 C C . LEU A 1 329 ? -22.536 -2.266 12.351 1.00 98.00 329 LEU A C 1
ATOM 2651 O O . LEU A 1 329 ? -22.999 -2.175 13.488 1.00 98.00 329 LEU A O 1
ATOM 2655 N N . ALA A 1 330 ? -21.358 -1.734 12.017 1.00 98.31 330 ALA A N 1
ATOM 2656 C CA . ALA A 1 330 ? -20.530 -0.998 12.970 1.00 98.31 330 ALA A CA 1
ATOM 2657 C C . ALA A 1 330 ? -21.260 0.242 13.528 1.00 98.31 330 ALA A C 1
ATOM 2659 O O . ALA A 1 330 ? -21.218 0.491 14.730 1.00 98.31 330 ALA A O 1
ATOM 2660 N N . GLN A 1 331 ? -21.997 0.984 12.692 1.00 98.19 331 GLN A N 1
ATOM 2661 C CA . GLN A 1 331 ? -22.832 2.114 13.122 1.00 98.19 331 GLN A CA 1
ATOM 2662 C C . GLN A 1 331 ? -23.921 1.690 14.127 1.00 98.19 331 GLN A C 1
ATOM 2664 O O . GLN A 1 331 ? -24.155 2.391 15.113 1.00 98.19 331 GLN A O 1
ATOM 2669 N N . ARG A 1 332 ? -24.576 0.538 13.918 1.00 98.25 332 ARG A N 1
ATOM 2670 C CA . ARG A 1 332 ? -25.559 0.003 14.880 1.00 98.25 332 ARG A CA 1
ATOM 2671 C C . ARG A 1 332 ? -24.912 -0.334 16.225 1.00 98.25 332 ARG A C 1
ATOM 2673 O O . ARG A 1 332 ? -25.441 0.062 17.260 1.00 98.25 332 ARG A O 1
ATOM 2680 N N . GLN A 1 333 ? -23.748 -0.977 16.208 1.00 98.50 333 GLN A N 1
ATOM 2681 C CA . GLN A 1 333 ? -22.996 -1.317 17.421 1.00 98.50 333 GLN A CA 1
ATOM 2682 C C . GLN A 1 333 ? -22.505 -0.065 18.177 1.00 98.50 333 GLN A C 1
ATOM 2684 O O . GLN A 1 333 ? -22.584 -0.002 19.404 1.00 98.50 333 GLN A O 1
ATOM 2689 N N . LEU A 1 334 ? -22.101 0.995 17.462 1.00 98.75 334 LEU A N 1
ATOM 2690 C CA . LEU A 1 334 ? -21.802 2.299 18.073 1.00 98.75 334 LEU A CA 1
ATOM 2691 C C . LEU A 1 334 ? -22.994 2.841 18.874 1.00 98.75 334 LEU A C 1
ATOM 2693 O O . LEU A 1 334 ? -22.816 3.289 20.010 1.00 98.75 334 LEU A O 1
ATOM 2697 N N . LYS A 1 335 ? -24.211 2.745 18.324 1.00 98.50 335 LYS A N 1
ATOM 2698 C CA . LYS A 1 335 ? -25.435 3.183 19.008 1.00 98.50 335 LYS A CA 1
ATOM 2699 C C . LYS A 1 335 ? -25.670 2.406 20.301 1.00 98.50 335 LYS A C 1
ATOM 2701 O O . LYS A 1 335 ? -26.012 3.013 21.315 1.00 98.50 335 LYS A O 1
ATOM 2706 N N . GLU A 1 336 ? -25.434 1.096 20.299 1.00 97.44 336 GLU A N 1
ATOM 2707 C CA . GLU A 1 336 ? -25.488 0.275 21.515 1.00 97.44 336 GLU A CA 1
ATOM 2708 C C . GLU A 1 336 ? -24.467 0.752 22.555 1.00 97.44 336 GLU A C 1
ATOM 2710 O O . GLU A 1 336 ? -24.796 0.848 23.735 1.00 97.44 336 GLU A O 1
ATOM 2715 N N . GLY A 1 337 ? -23.264 1.151 22.137 1.00 98.25 337 GLY A N 1
ATOM 2716 C CA . GLY A 1 337 ? -22.235 1.762 22.989 1.00 98.25 337 GLY A CA 1
ATOM 2717 C C . GLY A 1 337 ? -22.518 3.196 23.462 1.00 98.25 337 GLY A C 1
ATOM 2718 O O . GLY A 1 337 ? -21.678 3.775 24.147 1.00 98.25 337 GLY A O 1
ATOM 2719 N N . GLY A 1 338 ? -23.680 3.775 23.137 1.00 98.31 338 GLY A N 1
ATOM 2720 C CA . GLY A 1 338 ? -24.041 5.150 23.502 1.00 98.31 338 GLY A CA 1
ATOM 2721 C C . GLY A 1 338 ? -23.511 6.217 22.539 1.00 98.31 338 GLY A C 1
ATOM 2722 O O . GLY A 1 338 ? -23.372 7.374 22.934 1.00 98.31 338 GLY A O 1
ATOM 2723 N N . ILE A 1 339 ? -23.198 5.846 21.295 1.00 98.81 339 ILE A N 1
ATOM 2724 C CA . ILE A 1 339 ? -22.670 6.746 20.264 1.00 98.81 339 ILE A CA 1
ATOM 2725 C C . ILE A 1 339 ? -23.662 6.800 19.099 1.00 98.81 339 ILE A C 1
ATOM 2727 O O . ILE A 1 339 ? -23.746 5.889 18.278 1.00 98.81 339 ILE A O 1
ATOM 2731 N N . GLU A 1 340 ? -24.430 7.880 19.015 1.00 98.50 340 GLU A N 1
ATOM 2732 C CA . GLU A 1 340 ? -25.362 8.137 17.920 1.00 98.50 340 GLU A CA 1
ATOM 2733 C C . GLU A 1 340 ? -24.607 8.780 16.747 1.00 98.50 340 GLU A C 1
ATOM 2735 O O . GLU A 1 340 ? -24.372 9.990 16.715 1.00 98.50 340 GLU A O 1
ATOM 2740 N N . ALA A 1 341 ? -24.186 7.943 15.798 1.00 98.06 341 ALA A N 1
ATOM 2741 C CA . ALA A 1 341 ? -23.443 8.361 14.616 1.00 98.06 341 ALA A CA 1
ATOM 2742 C C . ALA A 1 341 ? -24.360 8.491 13.384 1.00 98.06 341 ALA A C 1
ATOM 2744 O O . ALA A 1 341 ? -24.899 7.493 12.901 1.00 98.06 341 ALA A O 1
ATOM 2745 N N . GLU A 1 342 ? -24.522 9.700 12.844 1.00 97.94 342 GLU A N 1
ATOM 2746 C CA . GLU A 1 342 ? -25.252 9.936 11.590 1.00 97.94 342 GLU A CA 1
ATOM 2747 C C . GLU A 1 342 ? -24.402 9.491 10.389 1.00 97.94 342 GLU A C 1
ATOM 2749 O O . GLU A 1 342 ? -23.343 10.064 10.128 1.00 97.94 342 GLU A O 1
ATOM 2754 N N . LEU A 1 343 ? -24.854 8.475 9.646 1.00 97.19 343 LEU A N 1
ATOM 2755 C CA . LEU A 1 343 ? -24.122 7.948 8.493 1.00 97.19 343 LEU A CA 1
ATOM 2756 C C . LEU A 1 343 ? -24.223 8.900 7.291 1.00 97.19 343 LEU A C 1
ATOM 2758 O O . LEU A 1 343 ? -25.317 9.187 6.804 1.00 97.19 343 LEU A O 1
ATOM 2762 N N . LYS A 1 344 ? -23.076 9.344 6.772 1.00 97.06 344 LYS A N 1
ATOM 2763 C CA . LYS A 1 344 ? -22.956 10.161 5.557 1.00 97.06 344 LYS A CA 1
ATOM 2764 C C . LYS A 1 344 ? -22.224 9.365 4.482 1.00 97.06 344 LYS A C 1
ATOM 2766 O O . LYS A 1 344 ? -21.009 9.201 4.551 1.00 97.06 344 LYS A O 1
ATOM 2771 N N . VAL A 1 345 ? -22.959 8.868 3.489 1.00 96.44 345 VAL A N 1
ATOM 2772 C CA . VAL A 1 345 ? -22.369 8.138 2.357 1.00 96.44 345 VAL A CA 1
ATOM 2773 C C . VAL A 1 345 ? -21.941 9.134 1.281 1.00 96.44 345 VAL A C 1
ATOM 2775 O O . VAL A 1 345 ? -22.771 9.849 0.724 1.00 96.44 345 VAL A O 1
ATOM 2778 N N . GLN A 1 346 ? -20.644 9.186 0.996 1.00 95.62 346 GLN A N 1
ATOM 2779 C CA . GLN A 1 346 ? -20.051 10.018 -0.046 1.00 95.62 346 GLN A CA 1
ATOM 2780 C C . GLN A 1 346 ? -19.776 9.215 -1.323 1.00 95.62 346 GLN A C 1
ATOM 2782 O O . GLN A 1 346 ? -19.448 8.024 -1.276 1.00 95.62 346 GLN A O 1
ATOM 2787 N N . GLU A 1 347 ? -19.848 9.901 -2.465 1.00 93.62 347 GLU A N 1
ATOM 2788 C CA . GLU A 1 347 ? -19.314 9.411 -3.741 1.00 93.62 347 GLU A CA 1
ATOM 2789 C C . GLU A 1 347 ? -17.801 9.135 -3.602 1.00 93.62 347 GLU A C 1
ATOM 2791 O O . GLU A 1 347 ? -17.104 9.807 -2.836 1.00 93.62 347 GLU A O 1
ATOM 2796 N N . TYR A 1 348 ? -17.300 8.106 -4.289 1.00 89.56 348 TYR A N 1
ATOM 2797 C CA . TYR A 1 348 ? -15.945 7.581 -4.117 1.00 89.56 348 TYR A CA 1
ATOM 2798 C C . TYR A 1 348 ? -14.848 8.610 -4.415 1.00 89.56 348 TYR A C 1
ATOM 2800 O O . TYR A 1 348 ? -13.948 8.807 -3.595 1.00 89.56 348 TYR A O 1
ATOM 2808 N N . GLY A 1 349 ? -14.928 9.302 -5.552 1.00 89.81 349 GLY A N 1
ATOM 2809 C CA . GLY A 1 349 ? -13.977 10.349 -5.924 1.00 89.81 349 GLY A CA 1
ATOM 2810 C C . GLY A 1 349 ? -13.943 11.487 -4.901 1.00 89.81 349 GLY A C 1
ATOM 2811 O O . GLY A 1 349 ? -12.864 11.906 -4.470 1.00 89.81 349 GLY A O 1
ATOM 2812 N N . ALA A 1 350 ? -15.114 11.935 -4.441 1.00 93.25 350 ALA A N 1
ATOM 2813 C CA . ALA A 1 350 ? -15.228 12.943 -3.387 1.00 93.25 350 ALA A CA 1
ATOM 2814 C C . ALA A 1 350 ? -14.629 12.470 -2.047 1.00 93.25 350 ALA A C 1
ATOM 2816 O O . ALA A 1 350 ? -13.881 13.220 -1.410 1.00 93.25 350 ALA A O 1
ATOM 2817 N N . TYR A 1 351 ? -14.898 11.224 -1.640 1.00 93.94 351 TYR A N 1
ATOM 2818 C CA . TYR A 1 351 ? -14.334 10.613 -0.431 1.00 93.94 351 TYR A CA 1
ATOM 2819 C C . TYR A 1 351 ? -12.802 10.558 -0.494 1.00 93.94 351 TYR A C 1
ATOM 2821 O O . TYR A 1 351 ? -12.121 10.945 0.460 1.00 93.94 351 TYR A O 1
ATOM 2829 N N . MET A 1 352 ? -12.249 10.134 -1.635 1.00 90.56 352 MET A N 1
ATOM 2830 C CA . MET A 1 352 ? -10.802 10.058 -1.848 1.00 90.56 352 MET A CA 1
ATOM 2831 C C . MET A 1 352 ? -10.131 11.435 -1.820 1.00 90.56 352 MET A C 1
ATOM 2833 O O . MET A 1 352 ? -9.033 11.571 -1.281 1.00 90.56 352 MET A O 1
ATOM 2837 N N . ALA A 1 353 ? -10.792 12.468 -2.345 1.00 89.81 353 ALA A N 1
ATOM 2838 C CA . ALA A 1 353 ? -10.270 13.835 -2.353 1.00 89.81 353 ALA A CA 1
ATOM 2839 C C . ALA A 1 353 ? -10.349 14.544 -0.984 1.00 89.81 353 ALA A C 1
ATOM 2841 O O . ALA A 1 353 ? -9.626 15.520 -0.751 1.00 89.81 353 ALA A O 1
ATOM 2842 N N . THR A 1 354 ? -11.230 14.089 -0.085 1.00 92.94 354 THR A N 1
ATOM 2843 C CA . THR A 1 354 ? -11.532 14.772 1.185 1.00 92.94 354 THR A CA 1
ATOM 2844 C C . THR A 1 354 ? -11.288 13.878 2.399 1.00 92.94 354 THR A C 1
ATOM 2846 O O . THR A 1 354 ? -10.251 14.002 3.055 1.00 92.94 354 THR A O 1
ATOM 2849 N N . THR A 1 355 ? -12.212 12.969 2.688 1.00 93.38 355 THR A N 1
ATOM 2850 C CA . THR A 1 355 ? -12.229 12.123 3.881 1.00 93.38 355 THR A CA 1
ATOM 2851 C C . THR A 1 355 ? -10.963 11.285 4.018 1.00 93.38 355 THR A C 1
ATOM 2853 O O . THR A 1 355 ? -10.330 11.300 5.075 1.00 93.38 355 THR A O 1
ATOM 2856 N N . PHE A 1 356 ? -10.521 10.636 2.935 1.00 88.88 356 PHE A N 1
ATOM 2857 C CA . PHE A 1 356 ? -9.289 9.841 2.940 1.00 88.88 356 PHE A CA 1
ATOM 2858 C C . PHE A 1 356 ? -8.047 10.688 3.272 1.00 88.88 356 PHE A C 1
ATOM 2860 O O . PHE A 1 356 ? -7.130 10.210 3.934 1.00 88.88 356 PHE A O 1
ATOM 2867 N N . ALA A 1 357 ? -8.051 11.971 2.901 1.00 87.38 357 ALA A N 1
ATOM 2868 C CA . ALA A 1 357 ? -6.999 12.945 3.199 1.00 87.38 357 ALA A CA 1
ATOM 2869 C C . ALA A 1 357 ? -7.181 13.663 4.556 1.00 87.38 357 ALA A C 1
ATOM 2871 O O . ALA A 1 357 ? -6.593 14.721 4.785 1.00 87.38 357 ALA A O 1
ATOM 2872 N N . GLY A 1 358 ? -8.030 13.147 5.451 1.00 91.31 358 GLY A N 1
ATOM 2873 C CA . GLY A 1 358 ? -8.224 13.727 6.782 1.00 91.31 358 GLY A CA 1
ATOM 2874 C C . GLY A 1 358 ? -9.162 14.936 6.834 1.00 91.31 358 GLY A C 1
ATOM 2875 O O . GLY A 1 358 ? -9.166 15.656 7.837 1.00 91.31 358 GLY A O 1
ATOM 2876 N N . LYS A 1 359 ? -9.932 15.196 5.766 1.00 93.19 359 LYS A N 1
ATOM 2877 C CA . LYS A 1 359 ? -10.902 16.300 5.681 1.00 93.19 359 LYS A CA 1
ATOM 2878 C C . LYS A 1 359 ? -12.326 15.763 5.825 1.00 93.19 359 LYS A C 1
ATOM 2880 O O . LYS A 1 359 ? -13.008 15.532 4.834 1.00 93.19 359 LYS A O 1
ATOM 2885 N N . TYR A 1 360 ? -12.752 15.568 7.067 1.00 95.31 360 TYR A N 1
ATOM 2886 C CA . TYR A 1 360 ? -14.094 15.110 7.430 1.00 95.31 360 TYR A CA 1
ATOM 2887 C C . TYR A 1 360 ? -14.543 15.739 8.758 1.00 95.31 360 TYR A C 1
ATOM 2889 O O . TYR A 1 360 ? -13.727 16.274 9.518 1.00 95.31 360 TYR A O 1
ATOM 2897 N N . GLU A 1 361 ? -15.845 15.670 9.030 1.00 93.56 361 GLU A N 1
ATOM 2898 C CA . GLU A 1 361 ? -16.454 16.053 10.305 1.00 93.56 361 GLU A CA 1
ATOM 2899 C C . GLU A 1 361 ? -16.804 14.810 11.125 1.00 93.56 361 GLU A C 1
ATOM 2901 O O . GLU A 1 361 ? -17.178 13.777 10.573 1.00 93.56 361 GLU A O 1
ATOM 2906 N N . GLY A 1 362 ? -16.694 14.907 12.452 1.00 95.75 362 GLY A N 1
ATOM 2907 C CA . GLY A 1 362 ? -16.957 13.776 13.339 1.00 95.75 362 GLY A CA 1
ATOM 2908 C C . GLY A 1 362 ? -15.945 12.647 13.138 1.00 95.75 362 GLY A C 1
ATOM 2909 O O . GLY A 1 362 ? -14.744 12.832 13.352 1.00 95.75 362 GLY A O 1
ATOM 2910 N N . MET A 1 363 ? -16.451 11.488 12.733 1.00 97.94 363 MET A N 1
ATOM 2911 C CA . MET A 1 363 ? -15.685 10.293 12.404 1.00 97.94 363 MET A CA 1
ATOM 2912 C C . MET A 1 363 ? -15.780 9.995 10.909 1.00 97.94 363 MET A C 1
ATOM 2914 O O . MET A 1 363 ? -16.737 10.371 10.228 1.00 97.94 363 MET A O 1
ATOM 2918 N N . ALA A 1 364 ? -14.828 9.218 10.415 1.00 97.88 364 ALA A N 1
ATOM 2919 C CA . ALA A 1 364 ? -14.995 8.490 9.167 1.00 97.88 364 ALA A CA 1
ATOM 2920 C C . ALA A 1 364 ? -14.731 7.002 9.385 1.00 97.88 364 ALA A C 1
ATOM 2922 O O . ALA A 1 364 ? -14.118 6.618 10.380 1.00 97.88 364 ALA A O 1
ATOM 2923 N N . LEU A 1 365 ? -15.173 6.162 8.458 1.00 97.31 365 LEU A N 1
ATOM 2924 C CA . LEU A 1 365 ? -14.889 4.731 8.455 1.00 97.31 365 LEU A CA 1
ATOM 2925 C C . LEU A 1 365 ? -14.625 4.273 7.025 1.00 97.31 365 LEU A C 1
ATOM 2927 O O . LEU A 1 365 ? -15.368 4.597 6.099 1.00 97.31 365 LEU A O 1
ATOM 2931 N N . GLY A 1 366 ? -13.540 3.528 6.854 1.00 94.75 366 GLY A N 1
ATOM 2932 C CA . GLY A 1 366 ? -13.084 3.112 5.540 1.00 94.75 366 GLY A CA 1
ATOM 2933 C C . GLY A 1 366 ? -11.914 2.136 5.603 1.00 94.75 366 GLY A C 1
ATOM 2934 O O . GLY A 1 366 ? -11.305 1.950 6.664 1.00 94.75 366 GLY A O 1
ATOM 2935 N N . PRO A 1 367 ? -11.601 1.488 4.472 1.00 90.69 367 PRO A N 1
ATOM 2936 C CA . PRO A 1 367 ? -10.353 0.767 4.321 1.00 90.69 367 PRO A CA 1
ATOM 2937 C C . PRO A 1 367 ? -9.177 1.748 4.250 1.00 90.69 367 PRO A C 1
ATOM 2939 O O . PRO A 1 367 ? -9.233 2.793 3.598 1.00 90.69 367 PRO A O 1
ATOM 2942 N N . PHE A 1 368 ? -8.078 1.373 4.889 1.00 87.38 368 PHE A N 1
ATOM 2943 C CA . PHE A 1 368 ? -6.773 1.980 4.676 1.00 87.38 368 PHE A CA 1
ATOM 2944 C C . PHE A 1 368 ? -6.152 1.443 3.377 1.00 87.38 368 PHE A C 1
ATOM 2946 O O . PHE A 1 368 ? -6.618 0.467 2.792 1.00 87.38 368 PHE A O 1
ATOM 2953 N N . SER A 1 369 ? -5.077 2.072 2.904 1.00 79.88 369 SER A N 1
ATOM 2954 C CA . SER A 1 369 ? -4.367 1.575 1.719 1.00 79.88 369 SER A CA 1
ATOM 2955 C C . SER A 1 369 ? -3.715 0.216 1.988 1.00 79.88 369 SER A C 1
ATOM 2957 O O . SER A 1 369 ? -3.215 -0.031 3.089 1.00 79.88 369 SER A O 1
ATOM 2959 N N . ILE A 1 370 ? -3.620 -0.619 0.946 1.00 83.25 370 ILE A N 1
ATOM 2960 C CA . ILE A 1 370 ? -2.762 -1.810 0.955 1.00 83.25 370 ILE A CA 1
ATOM 2961 C C . ILE A 1 370 ? -1.355 -1.407 1.400 1.00 83.25 370 ILE A C 1
ATOM 2963 O O . ILE A 1 370 ? -0.825 -0.381 0.960 1.00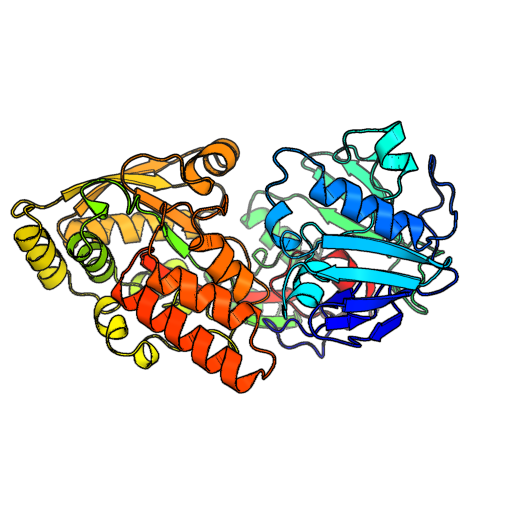 83.25 370 ILE A O 1
ATOM 2967 N N . SER A 1 371 ? -0.763 -2.231 2.260 1.00 87.00 371 SER A N 1
ATOM 2968 C CA . SER A 1 371 ? 0.636 -2.124 2.661 1.00 87.00 371 SER A CA 1
ATOM 2969 C C . SER A 1 371 ? 1.373 -3.421 2.333 1.00 87.00 371 SER A C 1
ATOM 2971 O O . SER A 1 371 ? 0.836 -4.515 2.497 1.00 87.00 371 SER A O 1
ATOM 2973 N N . TRP A 1 372 ? 2.614 -3.297 1.872 1.00 90.06 372 TRP A N 1
ATOM 2974 C CA . TRP A 1 372 ? 3.497 -4.429 1.540 1.00 90.06 372 TRP A CA 1
ATOM 2975 C C . TRP A 1 372 ? 4.610 -4.628 2.565 1.00 90.06 372 TRP A C 1
ATOM 2977 O O . TRP A 1 372 ? 5.366 -5.590 2.506 1.00 90.06 372 TRP A O 1
ATOM 2987 N N . GLU A 1 373 ? 4.705 -3.691 3.502 1.00 92.75 373 GLU A N 1
ATOM 2988 C CA . GLU A 1 373 ? 5.721 -3.610 4.534 1.00 92.75 373 GLU A CA 1
ATOM 2989 C C . GLU A 1 373 ? 5.185 -2.703 5.675 1.00 92.75 373 GLU A C 1
ATOM 2991 O O . GLU A 1 373 ? 4.226 -1.945 5.463 1.00 92.75 373 GLU A O 1
ATOM 2996 N N . PRO A 1 374 ? 5.728 -2.806 6.899 1.00 93.88 374 PRO A N 1
ATOM 2997 C CA . PRO A 1 374 ? 5.178 -2.166 8.097 1.00 93.88 374 PRO A CA 1
ATOM 2998 C C . PRO A 1 374 ? 5.324 -0.634 8.153 1.00 93.88 374 PRO A C 1
ATOM 3000 O O . PRO A 1 374 ? 4.490 0.032 8.767 1.00 93.88 374 PRO A O 1
ATOM 3003 N N . HIS A 1 375 ? 6.349 -0.038 7.544 1.00 92.94 375 HIS A N 1
ATOM 3004 C CA . HIS A 1 375 ? 6.595 1.406 7.567 1.00 92.94 375 HIS A CA 1
ATOM 3005 C C . HIS A 1 375 ? 5.456 2.194 6.904 1.00 92.94 375 HIS A C 1
ATOM 3007 O O . HIS A 1 375 ? 4.991 3.175 7.469 1.00 92.94 375 HIS A O 1
ATOM 3013 N N . THR A 1 376 ? 4.920 1.745 5.774 1.00 89.62 376 THR A N 1
ATOM 3014 C CA . THR A 1 376 ? 3.815 2.391 5.047 1.00 89.62 376 THR A CA 1
ATOM 3015 C C . THR A 1 376 ? 2.519 2.346 5.846 1.00 89.62 376 THR A C 1
ATOM 3017 O O . THR A 1 376 ? 1.773 3.329 5.816 1.00 89.62 376 THR A O 1
ATOM 3020 N N . ALA A 1 377 ? 2.268 1.237 6.551 1.00 91.00 377 ALA A N 1
ATOM 3021 C CA . ALA A 1 377 ? 1.098 1.042 7.409 1.00 91.00 377 ALA A CA 1
ATOM 3022 C C . ALA A 1 377 ? 1.172 1.874 8.698 1.00 91.00 377 ALA A C 1
ATOM 3024 O O . ALA A 1 377 ? 0.145 2.256 9.249 1.00 91.00 377 ALA A O 1
ATOM 3025 N N . LEU A 1 378 ? 2.384 2.155 9.183 1.00 94.31 378 LEU A N 1
ATOM 3026 C CA . LEU A 1 378 ? 2.601 2.873 10.434 1.00 94.31 378 LEU A CA 1
ATOM 3027 C C . LEU A 1 378 ? 3.007 4.335 10.193 1.00 94.31 378 LEU A C 1
ATOM 3029 O O . LEU A 1 378 ? 2.240 5.248 10.480 1.00 94.31 378 LEU A O 1
ATOM 3033 N N . TYR A 1 379 ? 4.183 4.589 9.622 1.00 91.38 379 TYR A N 1
ATOM 3034 C CA . TYR A 1 379 ? 4.698 5.943 9.397 1.00 91.38 379 TYR A CA 1
ATOM 3035 C C . TYR A 1 379 ? 3.719 6.799 8.595 1.00 91.38 379 TYR A C 1
ATOM 3037 O O . TYR A 1 379 ? 3.366 7.889 9.032 1.00 91.38 379 TYR A O 1
ATOM 3045 N N . GLY A 1 380 ? 3.196 6.262 7.487 1.00 86.88 380 GLY A N 1
ATOM 3046 C CA . GLY A 1 380 ? 2.225 6.964 6.646 1.00 86.88 380 GLY A CA 1
ATOM 3047 C C . GLY A 1 380 ? 0.932 7.363 7.367 1.00 86.88 380 GLY A C 1
ATOM 3048 O O . GLY A 1 380 ? 0.305 8.339 6.972 1.00 86.88 380 GLY A O 1
ATOM 3049 N N . MET A 1 381 ? 0.548 6.636 8.418 1.00 88.38 381 MET A N 1
ATOM 3050 C CA . MET A 1 381 ? -0.701 6.845 9.158 1.00 88.38 381 MET A CA 1
ATOM 3051 C C . MET A 1 381 ? -0.526 7.684 10.431 1.00 88.38 381 MET A C 1
ATOM 3053 O O . MET A 1 381 ? -1.497 8.270 10.906 1.00 88.38 381 MET A O 1
ATOM 3057 N N . TYR A 1 382 ? 0.679 7.721 11.007 1.00 93.44 382 TYR A N 1
ATOM 3058 C CA . TYR A 1 382 ? 0.929 8.282 12.342 1.00 93.44 382 TYR A CA 1
ATOM 3059 C C . TYR A 1 382 ? 1.888 9.477 12.364 1.00 93.44 382 TYR A C 1
ATOM 3061 O O . TYR A 1 382 ? 1.892 10.214 13.349 1.00 93.44 382 TYR A O 1
ATOM 3069 N N . ALA A 1 383 ? 2.715 9.675 11.334 1.00 91.31 383 ALA A N 1
ATOM 3070 C CA . ALA A 1 383 ? 3.627 10.813 11.300 1.00 91.31 383 ALA A CA 1
ATOM 3071 C C . ALA A 1 383 ? 2.878 12.104 10.877 1.00 91.31 383 ALA A C 1
ATOM 3073 O O . ALA A 1 383 ? 2.125 12.074 9.899 1.00 91.31 383 ALA A O 1
ATOM 3074 N N . PRO A 1 384 ? 3.027 13.237 11.593 1.00 91.38 384 PRO A N 1
ATOM 3075 C CA . PRO A 1 384 ? 2.255 14.468 11.356 1.00 91.38 384 PRO A CA 1
ATOM 3076 C C . PRO A 1 384 ? 2.380 15.049 9.948 1.00 91.38 384 PRO A C 1
ATOM 3078 O O . PRO A 1 384 ? 1.429 15.612 9.418 1.00 91.38 384 PRO A O 1
ATOM 3081 N N . GLU A 1 385 ? 3.553 14.919 9.339 1.00 86.31 385 GLU A N 1
ATOM 3082 C CA . GLU A 1 385 ? 3.847 15.438 8.006 1.00 86.31 385 GLU A CA 1
ATOM 3083 C C . GLU A 1 385 ? 3.257 14.586 6.874 1.00 86.31 385 GLU A C 1
ATOM 3085 O O . GLU A 1 385 ? 3.328 14.971 5.707 1.00 86.31 385 GLU A O 1
ATOM 3090 N N . GLN A 1 386 ? 2.695 13.418 7.196 1.00 85.31 386 GLN A N 1
ATOM 3091 C CA . GLN A 1 386 ? 2.212 12.473 6.201 1.00 85.31 386 GLN A CA 1
ATOM 3092 C C . GLN A 1 386 ? 0.789 12.813 5.752 1.00 85.31 386 GLN A C 1
ATOM 3094 O O . GLN A 1 386 ? -0.117 12.852 6.585 1.00 85.31 386 GLN A O 1
ATOM 3099 N N . PRO A 1 387 ? 0.531 12.946 4.434 1.00 81.50 387 PRO A N 1
ATOM 3100 C CA . PRO A 1 387 ? -0.813 13.223 3.918 1.00 81.50 387 PRO A CA 1
ATOM 3101 C C . PRO A 1 387 ? -1.867 12.168 4.289 1.00 81.50 387 PRO A C 1
ATOM 3103 O O . PRO A 1 387 ? -3.061 12.449 4.236 1.00 81.50 387 PRO A O 1
ATOM 3106 N N . ARG A 1 388 ? -1.430 10.949 4.636 1.00 83.94 388 ARG A N 1
ATOM 3107 C CA . ARG A 1 388 ? -2.290 9.824 5.037 1.00 83.94 388 ARG A CA 1
ATOM 3108 C C . ARG A 1 388 ? -2.519 9.735 6.552 1.00 83.94 388 ARG A C 1
ATOM 3110 O O . ARG A 1 388 ? -3.206 8.823 7.004 1.00 83.94 388 ARG A O 1
ATOM 3117 N N . ASN A 1 389 ? -2.007 10.683 7.340 1.00 92.19 389 ASN A N 1
ATOM 3118 C CA . ASN A 1 389 ? -2.350 10.816 8.754 1.00 92.19 389 ASN A CA 1
ATOM 3119 C C . ASN A 1 389 ? -3.741 11.450 8.913 1.00 92.19 389 ASN A C 1
ATOM 3121 O O . ASN A 1 389 ? -3.906 12.581 9.373 1.00 92.19 389 ASN A O 1
ATOM 3125 N N . SER A 1 390 ? -4.767 10.712 8.499 1.00 93.19 390 SER A N 1
ATOM 3126 C CA . SER A 1 390 ? -6.143 11.202 8.433 1.00 93.19 390 SER A CA 1
ATOM 3127 C C . SER A 1 390 ? -6.756 11.444 9.820 1.00 93.19 390 SER A C 1
ATOM 3129 O O . SER A 1 390 ? -7.770 12.133 9.915 1.00 93.19 390 SER A O 1
ATOM 3131 N N . SER A 1 391 ? -6.156 10.920 10.897 1.00 95.94 391 SER A N 1
ATOM 3132 C CA . SER A 1 391 ? -6.533 11.208 12.294 1.00 95.94 391 SER A CA 1
ATOM 3133 C C . SER A 1 391 ? -5.756 12.373 12.930 1.00 95.94 391 SER A C 1
ATOM 3135 O O . SER A 1 391 ? -5.988 12.685 14.102 1.00 95.94 391 SER A O 1
ATOM 3137 N N . HIS A 1 392 ? -4.862 13.039 12.185 1.00 95.62 392 HIS A N 1
ATOM 3138 C CA . HIS A 1 392 ? -4.059 14.182 12.657 1.00 95.62 392 HIS A CA 1
ATOM 3139 C C . HIS A 1 392 ? -3.237 13.866 13.920 1.00 95.62 392 HIS A C 1
ATOM 3141 O O . HIS A 1 392 ? -3.124 14.683 14.830 1.00 95.62 392 HIS A O 1
ATOM 3147 N N . VAL A 1 393 ? -2.678 12.655 14.001 1.00 96.94 393 VAL A N 1
ATOM 3148 C CA . VAL A 1 393 ? -1.860 12.216 15.140 1.00 96.94 393 VAL A CA 1
ATOM 3149 C C . VAL A 1 393 ? -0.599 13.072 15.247 1.00 96.94 393 VAL A C 1
ATOM 3151 O O . VAL A 1 393 ? 0.121 13.235 14.264 1.00 96.94 393 VAL A O 1
ATOM 3154 N N . ALA A 1 394 ? -0.310 13.569 16.452 1.00 96.25 394 ALA A N 1
ATOM 3155 C CA . ALA A 1 394 ? 0.863 14.391 16.755 1.00 96.25 394 ALA A CA 1
ATOM 3156 C C . ALA A 1 394 ? 1.536 13.995 18.081 1.00 96.25 394 ALA A C 1
ATOM 3158 O O . ALA A 1 394 ? 1.911 14.838 18.893 1.00 96.25 394 ALA A O 1
ATOM 3159 N N . ASP A 1 395 ? 1.674 12.691 18.317 1.00 97.31 395 ASP A N 1
ATOM 3160 C CA . ASP A 1 395 ? 2.262 12.148 19.541 1.00 97.31 395 ASP A CA 1
ATOM 3161 C C . ASP A 1 395 ? 3.770 11.893 19.391 1.00 97.31 395 ASP A C 1
ATOM 3163 O O . ASP A 1 395 ? 4.219 11.032 18.631 1.00 97.31 395 ASP A O 1
ATOM 3167 N N . ALA A 1 396 ? 4.566 12.626 20.172 1.00 97.62 396 ALA A N 1
ATOM 3168 C CA . ALA A 1 396 ? 6.022 12.542 20.156 1.00 97.62 396 ALA A CA 1
ATOM 3169 C C . ALA A 1 396 ? 6.560 11.128 20.443 1.00 97.62 396 ALA A C 1
ATOM 3171 O O . ALA A 1 396 ? 7.588 10.746 19.877 1.00 97.62 396 ALA A O 1
ATOM 3172 N N . LYS A 1 397 ? 5.880 10.333 21.283 1.00 98.00 397 LYS A N 1
ATOM 3173 C CA . LYS A 1 397 ? 6.342 8.989 21.650 1.00 98.00 397 LYS A CA 1
ATOM 3174 C C . LYS A 1 397 ? 6.237 8.031 20.470 1.00 98.00 397 LYS A C 1
ATOM 3176 O O . LYS A 1 397 ? 7.231 7.387 20.134 1.00 98.00 397 LYS A O 1
ATOM 3181 N N . ILE A 1 398 ? 5.079 7.960 19.807 1.00 97.69 398 ILE A N 1
ATOM 3182 C CA . ILE A 1 398 ? 4.937 7.084 18.636 1.00 97.69 398 ILE A CA 1
ATOM 3183 C C . ILE A 1 398 ? 5.850 7.548 17.494 1.00 97.69 398 ILE A C 1
ATOM 3185 O O . ILE A 1 398 ? 6.500 6.716 16.868 1.00 97.69 398 ILE A O 1
ATOM 3189 N N . ILE A 1 399 ? 6.002 8.862 17.288 1.00 97.12 399 ILE A N 1
ATOM 3190 C CA . ILE A 1 399 ? 6.910 9.425 16.273 1.00 97.12 399 ILE A CA 1
ATOM 3191 C C . ILE A 1 399 ? 8.361 8.991 16.524 1.00 97.12 399 ILE A C 1
ATOM 3193 O O . ILE A 1 399 ? 9.056 8.602 15.584 1.00 97.12 399 ILE A O 1
ATOM 3197 N N . ALA A 1 400 ? 8.826 9.011 17.776 1.00 97.69 400 ALA A N 1
ATOM 3198 C CA . ALA A 1 400 ? 10.171 8.554 18.118 1.00 97.69 400 ALA A CA 1
ATOM 3199 C C . ALA A 1 400 ? 10.376 7.064 17.787 1.00 97.69 400 ALA A C 1
ATOM 3201 O O . ALA A 1 400 ? 11.377 6.706 17.164 1.00 97.69 400 ALA A O 1
ATOM 3202 N N . MET A 1 401 ? 9.403 6.208 18.120 1.00 98.31 401 MET A N 1
ATOM 3203 C CA . MET A 1 401 ? 9.457 4.773 17.807 1.00 98.31 401 MET A CA 1
ATOM 3204 C C . MET A 1 401 ? 9.461 4.521 16.288 1.00 98.31 401 MET A C 1
ATOM 3206 O O . MET A 1 401 ? 10.227 3.694 15.788 1.00 98.31 401 MET A O 1
ATOM 3210 N N . LEU A 1 402 ? 8.653 5.276 15.535 1.00 96.38 402 LEU A N 1
ATOM 3211 C CA . LEU A 1 402 ? 8.580 5.206 14.072 1.00 96.38 402 LEU A CA 1
ATOM 3212 C C . LEU A 1 402 ? 9.902 5.595 13.397 1.00 96.38 402 LEU A C 1
ATOM 3214 O O . LEU A 1 402 ? 10.309 4.942 12.437 1.00 96.38 402 LEU A O 1
ATOM 3218 N N . LYS A 1 403 ? 10.595 6.616 13.911 1.00 94.94 403 LYS A N 1
ATOM 3219 C CA . LYS A 1 403 ? 11.930 7.002 13.424 1.00 94.94 403 LYS A CA 1
ATOM 3220 C C . LYS A 1 403 ? 12.994 5.972 13.793 1.00 94.94 403 LYS A C 1
ATOM 3222 O O . LYS A 1 403 ? 13.882 5.685 12.995 1.00 94.94 403 LYS A O 1
ATOM 3227 N N . GLN A 1 404 ? 12.896 5.372 14.977 1.00 97.25 404 GLN A N 1
ATOM 3228 C CA . GLN A 1 404 ? 13.829 4.332 15.403 1.00 97.25 404 GLN A CA 1
ATOM 3229 C C . GLN A 1 404 ? 13.735 3.081 14.513 1.00 97.25 404 GLN A C 1
ATOM 3231 O O . GLN A 1 404 ? 14.771 2.551 14.100 1.00 97.25 404 GLN A O 1
ATOM 3236 N N . GLN A 1 405 ? 12.527 2.627 14.150 1.00 96.75 405 GLN A N 1
ATOM 3237 C CA . GLN A 1 405 ? 12.387 1.414 13.331 1.00 96.75 405 GLN A CA 1
ATOM 3238 C C . GLN A 1 405 ? 12.959 1.589 11.915 1.00 96.75 405 GLN A C 1
ATOM 3240 O O . GLN A 1 405 ? 13.526 0.645 11.372 1.00 96.75 405 GLN A O 1
ATOM 3245 N N . MET A 1 406 ? 12.919 2.810 11.363 1.00 94.50 406 MET A N 1
ATOM 3246 C CA . MET A 1 406 ? 13.510 3.141 10.055 1.00 94.50 406 MET A CA 1
ATOM 3247 C C . MET A 1 406 ? 15.031 2.948 10.009 1.00 94.50 406 MET A C 1
ATOM 3249 O O . MET A 1 406 ? 15.567 2.644 8.947 1.00 94.50 406 MET A O 1
ATOM 3253 N N . ARG A 1 407 ? 15.715 3.103 11.149 1.00 95.88 407 ARG A N 1
ATOM 3254 C CA . ARG A 1 407 ? 17.182 3.030 11.268 1.00 95.88 407 ARG A CA 1
ATOM 3255 C C . ARG A 1 407 ? 17.679 1.681 11.808 1.00 95.88 407 ARG A C 1
ATOM 3257 O O . ARG A 1 407 ? 18.880 1.448 11.887 1.00 95.88 407 ARG A O 1
ATOM 3264 N N . THR A 1 408 ? 16.773 0.784 12.203 1.00 97.12 408 THR A N 1
ATOM 3265 C CA . THR A 1 408 ? 17.124 -0.495 12.843 1.00 97.12 408 THR A CA 1
ATOM 3266 C C . THR A 1 408 ? 17.369 -1.573 11.787 1.00 97.12 408 THR A C 1
ATOM 3268 O O . THR A 1 408 ? 16.415 -2.102 11.219 1.00 97.12 408 THR A O 1
ATOM 3271 N N . LYS A 1 409 ? 18.636 -1.914 11.512 1.00 95.00 409 LYS A N 1
ATOM 3272 C CA . LYS A 1 409 ? 19.012 -2.891 10.467 1.00 95.00 409 LYS A CA 1
ATOM 3273 C C . LYS A 1 409 ? 18.627 -4.332 10.795 1.00 95.00 409 LYS A C 1
ATOM 3275 O O . LYS A 1 409 ? 18.044 -5.001 9.943 1.00 95.00 409 LYS A O 1
ATOM 3280 N N . ASP A 1 410 ? 18.917 -4.780 12.017 1.00 96.81 410 ASP A N 1
ATOM 3281 C CA . ASP A 1 410 ? 18.594 -6.136 12.463 1.00 96.81 410 ASP A CA 1
ATOM 3282 C C . ASP A 1 410 ? 17.080 -6.389 12.401 1.00 96.81 410 ASP A C 1
ATOM 3284 O O . ASP A 1 410 ? 16.286 -5.675 13.019 1.00 96.81 410 ASP A O 1
ATOM 3288 N N . VAL A 1 411 ? 16.684 -7.400 11.626 1.00 95.44 411 VAL A N 1
ATOM 3289 C CA . VAL A 1 411 ? 15.277 -7.670 11.295 1.00 95.44 411 VAL A CA 1
ATOM 3290 C C . VAL A 1 411 ? 14.490 -8.087 12.536 1.00 95.44 411 VAL A C 1
ATOM 3292 O O . VAL A 1 411 ? 13.370 -7.615 12.730 1.00 95.44 411 VAL A O 1
ATOM 3295 N N . GLU A 1 412 ? 15.076 -8.907 13.410 1.00 97.31 412 GLU A N 1
ATOM 3296 C CA . GLU A 1 412 ? 14.414 -9.372 14.634 1.00 97.31 412 GLU A CA 1
ATOM 3297 C C . GLU A 1 412 ? 14.186 -8.226 15.625 1.00 97.31 412 GLU A C 1
ATOM 3299 O O . GLU A 1 412 ? 13.088 -8.063 16.167 1.00 97.31 412 GLU A O 1
ATOM 3304 N N . THR A 1 413 ? 15.198 -7.383 15.831 1.00 98.19 413 THR A N 1
ATOM 3305 C CA . THR A 1 413 ? 15.097 -6.181 16.668 1.00 98.19 413 THR A CA 1
ATOM 3306 C C . THR A 1 413 ? 14.079 -5.202 16.091 1.00 98.19 413 THR A C 1
ATOM 3308 O O . THR A 1 413 ? 13.232 -4.690 16.827 1.00 98.19 413 THR A O 1
ATOM 3311 N N . ARG A 1 414 ? 14.087 -4.990 14.768 1.00 98.00 414 ARG A N 1
ATOM 3312 C CA . ARG A 1 414 ? 13.103 -4.137 14.088 1.00 98.00 414 ARG A CA 1
ATOM 3313 C C . ARG A 1 414 ? 11.682 -4.679 14.242 1.00 98.00 414 ARG A C 1
ATOM 3315 O O . ARG A 1 414 ? 10.774 -3.901 14.528 1.00 98.00 414 ARG A O 1
ATOM 3322 N N . ARG A 1 415 ? 11.475 -5.995 14.118 1.00 97.88 415 ARG A N 1
ATOM 3323 C CA . ARG A 1 415 ? 10.159 -6.633 14.301 1.00 97.88 415 ARG A CA 1
ATOM 3324 C C . ARG A 1 415 ? 9.620 -6.434 15.715 1.00 97.88 415 ARG A C 1
ATOM 3326 O O . ARG A 1 415 ? 8.462 -6.053 15.866 1.00 97.88 415 ARG A O 1
ATOM 3333 N N . LYS A 1 416 ? 10.458 -6.613 16.743 1.00 97.88 416 LYS A N 1
ATOM 3334 C CA . LYS A 1 416 ? 10.075 -6.340 18.142 1.00 97.88 416 LYS A CA 1
ATOM 3335 C C . LYS A 1 416 ? 9.628 -4.889 18.330 1.00 97.88 416 LYS A C 1
ATOM 3337 O O . LYS A 1 416 ? 8.550 -4.655 18.867 1.00 97.88 416 LYS A O 1
ATOM 3342 N N . LEU A 1 417 ? 10.391 -3.935 17.796 1.00 98.38 417 LEU A N 1
ATOM 3343 C CA . LEU A 1 417 ? 10.045 -2.515 17.857 1.00 98.38 417 LEU A CA 1
ATOM 3344 C C . LEU A 1 417 ? 8.731 -2.193 17.121 1.00 98.38 417 LEU A C 1
ATOM 3346 O O . LEU A 1 417 ? 7.922 -1.410 17.610 1.00 98.38 417 LEU A O 1
ATOM 3350 N N . ILE A 1 418 ? 8.475 -2.822 15.972 1.00 98.44 418 ILE A N 1
ATOM 3351 C CA . ILE A 1 418 ? 7.205 -2.687 15.240 1.00 98.44 418 ILE A CA 1
ATOM 3352 C C . ILE A 1 418 ? 6.025 -3.249 16.037 1.00 98.44 418 ILE A C 1
ATOM 3354 O O . ILE A 1 418 ? 4.933 -2.675 16.007 1.00 98.44 418 ILE A O 1
ATOM 3358 N N . PHE A 1 419 ? 6.220 -4.340 16.777 1.00 98.56 419 PHE A N 1
ATOM 3359 C CA . PHE A 1 419 ? 5.191 -4.846 17.685 1.00 98.56 419 PHE A CA 1
ATOM 3360 C C . PHE A 1 419 ? 4.951 -3.865 18.834 1.00 98.56 419 PHE A C 1
ATOM 3362 O O . PHE A 1 419 ? 3.797 -3.599 19.159 1.00 98.56 419 PHE A O 1
ATOM 3369 N N . ASP A 1 420 ? 5.998 -3.257 19.393 1.00 98.50 420 ASP A N 1
ATOM 3370 C CA . ASP A 1 420 ? 5.858 -2.238 20.439 1.00 98.50 420 ASP A CA 1
ATOM 3371 C C . ASP A 1 420 ? 5.114 -0.991 19.948 1.00 98.50 420 ASP A C 1
ATOM 3373 O O . ASP A 1 420 ? 4.258 -0.469 20.666 1.00 98.50 420 ASP A O 1
ATOM 3377 N N . ILE A 1 421 ? 5.359 -0.547 18.708 1.00 98.62 421 ILE A N 1
ATOM 3378 C CA . ILE A 1 421 ? 4.593 0.548 18.087 1.00 98.62 421 ILE A CA 1
ATOM 3379 C C . ILE A 1 421 ? 3.103 0.193 18.048 1.00 98.62 421 ILE A C 1
ATOM 3381 O O . ILE A 1 421 ? 2.262 1.010 18.421 1.00 98.62 421 ILE A O 1
ATOM 3385 N N . GLN A 1 422 ? 2.766 -1.031 17.636 1.00 98.50 422 GLN A N 1
ATOM 3386 C CA . GLN A 1 422 ? 1.376 -1.482 17.549 1.00 98.50 422 GLN A CA 1
ATOM 3387 C C . GLN A 1 422 ? 0.715 -1.649 18.920 1.00 98.50 422 GLN A C 1
ATOM 3389 O O . GLN A 1 422 ? -0.452 -1.287 19.065 1.00 98.50 422 GLN A O 1
ATOM 3394 N N . ARG A 1 423 ? 1.447 -2.128 19.934 1.00 98.69 423 ARG A N 1
ATOM 3395 C CA . ARG A 1 423 ? 0.979 -2.174 21.333 1.00 98.69 423 ARG A CA 1
ATOM 3396 C C . ARG A 1 423 ? 0.631 -0.779 21.833 1.00 98.69 423 ARG A C 1
ATOM 3398 O O . ARG A 1 423 ? -0.463 -0.554 22.342 1.00 98.69 423 ARG A O 1
ATOM 3405 N N . TYR A 1 424 ? 1.527 0.179 21.611 1.00 98.56 424 TYR A N 1
ATOM 3406 C CA . TYR A 1 424 ? 1.299 1.553 22.030 1.00 98.56 424 TYR A CA 1
ATOM 3407 C C . TYR A 1 424 ? 0.132 2.201 21.269 1.00 98.56 424 TYR A C 1
ATOM 3409 O O . TYR A 1 424 ? -0.754 2.792 21.883 1.00 98.56 424 TYR A O 1
ATOM 3417 N N . ALA A 1 425 ? 0.054 2.014 19.949 1.00 98.19 425 ALA A N 1
ATOM 3418 C CA . ALA A 1 425 ? -1.075 2.482 19.148 1.00 98.19 425 ALA A CA 1
ATOM 3419 C C . ALA A 1 425 ? -2.416 1.879 19.611 1.00 98.19 425 ALA A C 1
ATOM 3421 O O . ALA A 1 425 ? -3.421 2.589 19.663 1.00 98.19 425 ALA A O 1
ATOM 3422 N N . ALA A 1 426 ? -2.428 0.601 20.001 1.00 98.38 426 ALA A N 1
ATOM 3423 C CA . ALA A 1 426 ? -3.593 -0.080 20.560 1.00 98.38 426 ALA A CA 1
ATOM 3424 C C . ALA A 1 426 ? -4.029 0.492 21.920 1.00 98.38 426 ALA A C 1
ATOM 3426 O O . ALA A 1 426 ? -5.219 0.502 22.222 1.00 98.38 426 ALA A O 1
ATOM 3427 N N . GLU A 1 427 ? -3.113 1.007 22.737 1.00 98.31 427 GLU A N 1
ATOM 3428 C CA . GLU A 1 427 ? -3.474 1.703 23.978 1.00 98.31 427 GLU A CA 1
ATOM 3429 C C . GLU A 1 427 ? -4.062 3.095 23.729 1.00 98.31 427 GLU A C 1
ATOM 3431 O O . GLU A 1 427 ? -4.925 3.553 24.488 1.00 98.31 427 GLU A O 1
ATOM 3436 N N . GLN A 1 428 ? -3.579 3.777 22.689 1.00 98.31 428 GLN A N 1
ATOM 3437 C CA . GLN A 1 428 ? -3.976 5.146 22.361 1.00 98.31 428 GLN A CA 1
ATOM 3438 C C . GLN A 1 428 ? -5.230 5.225 21.484 1.00 98.31 428 GLN A C 1
ATOM 3440 O O . GLN A 1 428 ? -5.892 6.264 21.485 1.00 98.31 428 GLN A O 1
ATOM 3445 N N . GLN A 1 429 ? -5.558 4.163 20.738 1.00 98.19 429 GLN A N 1
ATOM 3446 C CA . GLN A 1 429 ? -6.729 4.081 19.852 1.00 98.19 429 GLN A CA 1
ATOM 3447 C C . GLN A 1 429 ? -6.861 5.299 18.914 1.00 98.19 429 GLN A C 1
ATOM 3449 O O . GLN A 1 429 ? -7.954 5.796 18.678 1.00 98.19 429 GLN A O 1
ATOM 3454 N N . TYR A 1 430 ? -5.743 5.825 18.393 1.00 97.56 430 TYR A N 1
ATOM 3455 C CA . TYR A 1 430 ? -5.747 6.942 17.425 1.00 97.56 430 TYR A CA 1
ATOM 3456 C C . TYR A 1 430 ? -6.575 6.637 16.166 1.00 97.56 430 TYR A C 1
ATOM 3458 O O . TYR A 1 430 ? -7.195 7.519 15.575 1.00 97.56 430 TYR A O 1
ATOM 3466 N N . TYR A 1 431 ? -6.573 5.362 15.793 1.00 97.62 431 TYR A N 1
ATOM 3467 C CA . TYR A 1 431 ? -7.492 4.739 14.859 1.00 97.62 431 TYR A CA 1
ATOM 3468 C C . TYR A 1 431 ? -8.100 3.541 15.584 1.00 97.62 431 TYR A C 1
ATOM 3470 O O . TYR A 1 431 ? -7.390 2.848 16.320 1.00 97.62 431 TYR A O 1
ATOM 3478 N N . VAL A 1 432 ? -9.388 3.285 15.366 1.00 98.12 432 VAL A N 1
ATOM 3479 C CA . VAL A 1 432 ? -10.048 2.071 15.865 1.00 98.12 432 VAL A CA 1
ATOM 3480 C C . VAL A 1 432 ? -10.094 1.077 14.716 1.00 98.12 432 VAL A C 1
ATOM 3482 O O . VAL A 1 432 ? -10.968 1.143 13.852 1.00 98.12 432 VAL A O 1
ATOM 3485 N N . TYR A 1 433 ? -9.109 0.185 14.685 1.00 97.50 433 TYR A N 1
ATOM 3486 C CA . TYR A 1 433 ? -8.995 -0.861 13.671 1.00 97.50 433 TYR A CA 1
ATOM 3487 C C . TYR A 1 433 ? -10.036 -1.950 13.888 1.00 97.50 433 TYR A C 1
ATOM 3489 O O . TYR A 1 433 ? -10.336 -2.282 15.036 1.00 97.50 433 TYR A O 1
ATOM 3497 N N . LEU A 1 434 ? -10.583 -2.492 12.801 1.00 97.31 434 LEU A N 1
ATOM 3498 C CA . LEU A 1 434 ? -11.674 -3.461 12.827 1.00 97.31 434 LEU A CA 1
ATOM 3499 C C . LEU A 1 434 ? -11.191 -4.866 12.490 1.00 97.31 434 LEU A C 1
ATOM 3501 O O . LEU A 1 434 ? -11.014 -5.678 13.393 1.00 97.31 434 LEU A O 1
ATOM 3505 N N . TYR A 1 435 ? -10.972 -5.156 11.211 1.00 95.25 435 TYR A N 1
ATOM 3506 C CA . TYR A 1 435 ? -10.774 -6.520 10.731 1.00 95.25 435 TYR A CA 1
ATOM 3507 C C . TYR A 1 435 ? -9.871 -6.590 9.495 1.00 95.25 435 TYR A C 1
ATOM 3509 O O . TYR A 1 435 ? -9.668 -5.602 8.785 1.00 95.25 435 TYR A O 1
ATOM 3517 N N . SER A 1 436 ? -9.377 -7.797 9.231 1.00 94.06 436 SER A N 1
ATOM 3518 C CA . SER A 1 436 ? -8.815 -8.231 7.956 1.00 94.06 436 SER A CA 1
ATOM 3519 C C . SER A 1 436 ? -9.623 -9.443 7.467 1.00 94.06 436 SER A C 1
ATOM 3521 O O . SER A 1 436 ? -9.558 -10.506 8.094 1.00 94.06 436 SER A O 1
ATOM 3523 N N . PRO A 1 437 ? -10.410 -9.318 6.380 1.00 92.06 437 PRO A N 1
ATOM 3524 C CA . PRO A 1 437 ? -11.195 -10.436 5.864 1.00 92.06 437 PRO A CA 1
ATOM 3525 C C . PRO A 1 437 ? -10.290 -11.499 5.228 1.00 92.06 437 PRO A C 1
ATOM 3527 O O . PRO A 1 437 ? -9.176 -11.206 4.777 1.00 92.06 437 PRO A O 1
ATOM 3530 N N . THR A 1 438 ? -10.779 -12.739 5.170 1.00 90.31 438 THR A N 1
ATOM 3531 C CA . THR A 1 438 ? -10.164 -13.800 4.361 1.00 90.31 438 THR A CA 1
ATOM 3532 C C . THR A 1 438 ? -10.837 -13.856 3.000 1.00 90.31 438 THR A C 1
ATOM 3534 O O . THR A 1 438 ? -12.049 -14.031 2.882 1.00 90.31 438 THR A O 1
ATOM 3537 N N . PHE A 1 439 ? -10.028 -13.758 1.958 1.00 87.50 439 PHE A N 1
ATOM 3538 C CA . PHE A 1 439 ? -10.464 -13.829 0.576 1.00 87.50 439 PHE A CA 1
ATOM 3539 C C . PHE A 1 439 ? -10.054 -15.165 -0.045 1.00 87.50 439 PHE A C 1
ATOM 3541 O O . PHE A 1 439 ? -9.048 -15.756 0.349 1.00 87.50 439 PHE A O 1
ATOM 3548 N N . THR A 1 440 ? -10.819 -15.632 -1.033 1.00 87.00 440 THR A N 1
ATOM 3549 C CA . THR A 1 440 ? -10.512 -16.857 -1.783 1.00 87.00 440 THR A CA 1
ATOM 3550 C C . THR A 1 440 ? -10.298 -16.520 -3.251 1.00 87.00 440 THR A C 1
ATOM 3552 O O . THR A 1 440 ? -11.249 -16.331 -4.011 1.00 87.00 440 THR A O 1
ATOM 3555 N N . ALA A 1 441 ? -9.038 -16.455 -3.672 1.00 87.62 441 ALA A N 1
ATOM 3556 C CA . ALA A 1 441 ? -8.727 -16.331 -5.089 1.00 87.62 441 ALA A CA 1
ATOM 3557 C C . ALA A 1 441 ? -9.115 -17.603 -5.836 1.00 87.62 441 ALA A C 1
ATOM 3559 O O . ALA A 1 441 ? -9.035 -18.704 -5.286 1.00 87.62 441 ALA A O 1
ATOM 3560 N N . SER A 1 442 ? -9.475 -17.447 -7.108 1.00 88.56 442 SER A N 1
ATOM 3561 C CA . SER A 1 442 ? -9.743 -18.562 -8.004 1.00 88.56 442 SER A CA 1
ATOM 3562 C C . SER A 1 442 ? -9.258 -18.261 -9.420 1.00 88.56 442 SER A C 1
ATOM 3564 O O . SER A 1 442 ? -9.248 -17.105 -9.847 1.00 88.56 442 SER A O 1
ATOM 3566 N N . TRP A 1 443 ? -8.816 -19.301 -10.126 1.00 91.19 443 TRP A N 1
ATOM 3567 C CA . TRP A 1 443 ? -8.404 -19.216 -11.527 1.00 91.19 443 TRP A CA 1
ATOM 3568 C C . TRP A 1 443 ? -8.623 -20.539 -12.265 1.00 91.19 443 TRP A C 1
ATOM 3570 O O . TRP A 1 443 ? -8.826 -21.600 -11.662 1.00 91.19 443 TRP A O 1
ATOM 3580 N N . ARG A 1 444 ? -8.576 -20.475 -13.598 1.00 92.25 444 ARG A N 1
ATOM 3581 C CA . ARG A 1 444 ? -8.704 -21.638 -14.477 1.00 92.25 444 ARG A CA 1
ATOM 3582 C C . ARG A 1 444 ? -7.522 -22.603 -14.308 1.00 92.25 444 ARG A C 1
ATOM 3584 O O . ARG A 1 444 ? -6.384 -22.153 -14.225 1.00 92.25 444 ARG A O 1
ATOM 3591 N N . PRO A 1 445 ? -7.743 -23.929 -14.345 1.00 93.06 445 PRO A N 1
ATOM 3592 C CA . PRO A 1 445 ? -6.682 -24.917 -14.118 1.00 93.06 445 PRO A CA 1
ATOM 3593 C C . PRO A 1 445 ? -5.581 -24.912 -15.186 1.00 93.06 445 PRO A C 1
ATOM 3595 O O . PRO A 1 445 ? -4.465 -25.351 -14.905 1.00 93.06 445 PRO A O 1
ATOM 3598 N N . PHE A 1 446 ? -5.872 -24.425 -16.398 1.00 94.88 446 PHE A N 1
ATOM 3599 C CA . PHE A 1 446 ? -4.867 -24.249 -17.448 1.00 94.88 446 PHE A CA 1
ATOM 3600 C C . PHE A 1 446 ? -3.983 -23.015 -17.222 1.00 94.88 446 PHE A C 1
ATOM 3602 O O . PHE A 1 446 ? -2.960 -22.894 -17.880 1.00 94.88 446 PHE A O 1
ATOM 3609 N N . VAL A 1 447 ? -4.333 -22.104 -16.305 1.00 94.06 447 VAL A N 1
ATOM 3610 C CA . VAL A 1 447 ? -3.470 -20.979 -15.924 1.00 94.06 447 VAL A CA 1
ATOM 3611 C C . VAL A 1 447 ? -2.470 -21.481 -14.888 1.00 94.06 447 VAL A C 1
ATOM 3613 O O . VAL A 1 447 ? -2.816 -21.800 -13.746 1.00 94.06 447 VAL A O 1
ATOM 3616 N N . LYS A 1 448 ? -1.208 -21.573 -15.295 1.00 94.25 448 LYS A N 1
ATOM 3617 C CA . LYS A 1 448 ? -0.116 -22.130 -14.497 1.00 94.25 448 LYS A CA 1
ATOM 3618 C C . LYS A 1 448 ? 0.829 -21.036 -14.028 1.00 94.25 448 LYS A C 1
ATOM 3620 O O . LYS A 1 448 ? 0.902 -19.960 -14.611 1.00 94.25 448 LYS A O 1
ATOM 3625 N N . ASN A 1 449 ? 1.569 -21.325 -12.959 1.00 91.81 449 ASN A N 1
ATOM 3626 C CA . ASN A 1 449 ? 2.463 -20.375 -12.291 1.00 91.81 449 ASN A CA 1
ATOM 3627 C C . ASN A 1 449 ? 1.775 -19.068 -11.826 1.00 91.81 449 ASN A C 1
ATOM 3629 O O . ASN A 1 449 ? 2.430 -18.046 -11.645 1.00 91.81 449 ASN A O 1
ATOM 3633 N N . TYR A 1 450 ? 0.460 -19.103 -11.600 1.00 88.06 450 TYR A N 1
ATOM 3634 C CA . TYR A 1 450 ? -0.291 -18.021 -10.966 1.00 88.06 450 TYR A CA 1
ATOM 3635 C C . TYR A 1 450 ? -0.411 -18.275 -9.459 1.00 88.06 450 TYR A C 1
ATOM 3637 O O . TYR A 1 450 ? -0.666 -19.400 -9.033 1.00 88.06 450 TYR A O 1
ATOM 3645 N N . ALA A 1 451 ? -0.261 -17.218 -8.663 1.00 83.06 451 ALA A N 1
ATOM 3646 C CA . ALA A 1 451 ? -0.637 -17.196 -7.255 1.00 83.06 451 ALA A CA 1
ATOM 3647 C C . ALA A 1 451 ? -1.241 -15.831 -6.903 1.00 83.06 451 ALA A C 1
ATOM 3649 O O . ALA A 1 451 ? -0.744 -14.799 -7.381 1.00 83.06 451 ALA A O 1
ATOM 3650 N N . PRO A 1 452 ? -2.280 -15.790 -6.053 1.00 83.44 452 PRO A N 1
ATOM 3651 C CA . PRO A 1 452 ? -2.786 -14.531 -5.543 1.00 83.44 452 PRO A CA 1
ATOM 3652 C C . PRO A 1 452 ? -1.778 -13.910 -4.577 1.00 83.44 452 PRO A C 1
ATOM 3654 O O . PRO A 1 452 ? -1.180 -14.580 -3.741 1.00 83.44 452 PRO A O 1
ATOM 3657 N N . ASN A 1 453 ? -1.616 -12.598 -4.659 1.00 84.06 453 ASN A N 1
ATOM 3658 C CA . ASN A 1 453 ? -0.901 -11.833 -3.648 1.00 84.06 453 ASN A CA 1
ATOM 3659 C C . ASN A 1 453 ? -1.563 -10.449 -3.570 1.00 84.06 453 ASN A C 1
ATOM 3661 O O . ASN A 1 453 ? -1.795 -9.858 -4.635 1.00 84.06 453 ASN A O 1
ATOM 3665 N N . PRO A 1 454 ? -1.928 -9.922 -2.385 1.00 80.94 454 PRO A N 1
ATOM 3666 C CA . PRO A 1 454 ? -2.615 -8.638 -2.291 1.00 80.94 454 PRO A CA 1
ATOM 3667 C C . PRO A 1 454 ? -1.665 -7.462 -2.573 1.00 80.94 454 PRO A C 1
ATOM 3669 O O . PRO A 1 454 ? -1.093 -6.810 -1.699 1.00 80.94 454 PRO A O 1
ATOM 3672 N N . SER A 1 455 ? -1.476 -7.228 -3.865 1.00 81.62 455 SER A N 1
ATOM 3673 C CA . SER A 1 455 ? -0.614 -6.224 -4.474 1.00 81.62 455 SER A CA 1
ATOM 3674 C C . SER A 1 455 ? -1.316 -5.603 -5.684 1.00 81.62 455 SER A C 1
ATOM 3676 O O . SER A 1 455 ? -2.264 -6.187 -6.223 1.00 81.62 455 SER A O 1
ATOM 3678 N N . PHE A 1 456 ? -0.838 -4.442 -6.131 1.00 83.19 456 PHE A N 1
ATOM 3679 C CA . PHE A 1 456 ? -1.255 -3.817 -7.393 1.00 83.19 456 PHE A CA 1
ATOM 3680 C C . PHE A 1 456 ? -0.353 -4.191 -8.580 1.00 83.19 456 PHE A C 1
ATOM 3682 O O . PHE A 1 456 ? -0.598 -3.770 -9.705 1.00 83.19 456 PHE A O 1
ATOM 3689 N N . ASP A 1 457 ? 0.675 -5.020 -8.365 1.00 85.00 457 ASP A N 1
ATOM 3690 C CA . ASP A 1 457 ? 1.556 -5.473 -9.445 1.00 85.00 457 ASP A CA 1
ATOM 3691 C C . ASP A 1 457 ? 0.919 -6.604 -10.262 1.00 85.00 457 ASP A C 1
ATOM 3693 O O . ASP A 1 457 ? 1.185 -7.789 -10.035 1.00 85.00 457 ASP A O 1
ATOM 3697 N N . TYR A 1 458 ? 0.003 -6.252 -11.157 1.00 85.06 458 TYR A N 1
ATOM 3698 C CA . TYR A 1 458 ? -0.673 -7.214 -12.030 1.00 85.06 458 TYR A CA 1
ATOM 3699 C C . TYR A 1 458 ? 0.194 -7.609 -13.225 1.00 85.06 458 TYR A C 1
ATOM 3701 O O . TYR A 1 458 ? 0.213 -8.774 -13.615 1.00 85.06 458 TYR A O 1
ATOM 3709 N N . GLY A 1 459 ? 0.970 -6.661 -13.758 1.00 86.75 459 GLY A N 1
ATOM 3710 C CA . GLY A 1 459 ? 1.810 -6.868 -14.935 1.00 86.75 459 GLY A CA 1
ATOM 3711 C C . GLY A 1 459 ? 2.852 -7.965 -14.731 1.00 86.75 459 GLY A C 1
ATOM 3712 O O . GLY A 1 459 ? 2.917 -8.887 -15.541 1.00 86.75 459 GLY A O 1
ATOM 3713 N N . ASN A 1 460 ? 3.620 -7.931 -13.633 1.00 88.38 460 ASN A N 1
ATOM 3714 C CA . ASN A 1 460 ? 4.623 -8.972 -13.380 1.00 88.38 460 ASN A CA 1
ATOM 3715 C C . ASN A 1 460 ? 3.985 -10.336 -13.091 1.00 88.38 460 ASN A C 1
ATOM 3717 O O . ASN A 1 460 ? 4.521 -11.357 -13.517 1.00 88.38 460 ASN A O 1
ATOM 3721 N N . ARG A 1 461 ? 2.830 -10.367 -12.411 1.00 88.25 461 ARG A N 1
ATOM 3722 C CA . ARG A 1 461 ? 2.085 -11.612 -12.165 1.00 88.25 461 ARG A CA 1
ATOM 3723 C C . ARG A 1 461 ? 1.650 -12.275 -13.465 1.00 88.25 461 ARG A C 1
ATOM 3725 O O . ARG A 1 461 ? 1.878 -13.468 -13.637 1.00 88.25 461 ARG A O 1
ATOM 3732 N N . VAL A 1 462 ? 1.083 -11.502 -14.389 1.00 90.62 462 VAL A N 1
ATOM 3733 C CA . VAL A 1 462 ? 0.656 -12.035 -15.688 1.00 90.62 462 VAL A CA 1
ATOM 3734 C C . VAL A 1 462 ? 1.846 -12.315 -16.613 1.00 90.62 462 VAL A C 1
ATOM 3736 O O . VAL A 1 462 ? 1.800 -13.234 -17.419 1.00 90.62 462 VAL A O 1
ATOM 3739 N N . ALA A 1 463 ? 2.964 -11.603 -16.464 1.00 92.00 463 ALA A N 1
ATOM 3740 C CA . ALA A 1 463 ? 4.182 -11.924 -17.206 1.00 92.00 463 ALA A CA 1
ATOM 3741 C C . ALA A 1 463 ? 4.796 -13.278 -16.803 1.00 92.00 463 ALA A C 1
ATOM 3743 O O . ALA A 1 463 ? 5.477 -13.905 -17.612 1.00 92.00 463 ALA A O 1
ATOM 3744 N N . ALA A 1 464 ? 4.575 -13.719 -15.560 1.00 91.50 464 ALA A N 1
ATOM 3745 C CA . ALA A 1 464 ? 5.139 -14.955 -15.024 1.00 91.50 464 ALA A CA 1
ATOM 3746 C C . ALA A 1 464 ? 4.277 -16.205 -15.277 1.00 91.50 464 ALA A C 1
ATOM 3748 O O . ALA A 1 464 ? 4.806 -17.317 -15.196 1.00 91.50 464 ALA A O 1
ATOM 3749 N N . LEU A 1 465 ? 2.976 -16.049 -15.541 1.00 92.94 465 LEU A N 1
ATOM 3750 C CA . LEU A 1 465 ? 2.080 -17.179 -15.800 1.00 92.94 465 LEU A CA 1
ATOM 3751 C C . LEU A 1 465 ? 2.229 -17.716 -17.230 1.00 92.94 465 LEU A C 1
ATOM 3753 O O . LEU A 1 465 ? 2.701 -17.020 -18.129 1.00 92.94 465 LEU A O 1
ATOM 3757 N N . TRP A 1 466 ? 1.780 -18.951 -17.438 1.00 94.56 466 TRP A N 1
ATOM 3758 C CA . TRP A 1 466 ? 1.646 -19.571 -18.758 1.00 94.56 466 TRP A CA 1
ATOM 3759 C C . TRP A 1 466 ? 0.327 -20.339 -18.856 1.00 94.56 466 TRP A C 1
ATOM 3761 O O . TRP A 1 466 ? -0.304 -20.632 -17.836 1.00 94.56 466 TRP A O 1
ATOM 3771 N N . LEU A 1 467 ? -0.105 -20.625 -20.084 1.00 95.31 467 LEU A N 1
ATOM 3772 C CA . LEU A 1 467 ? -1.346 -21.346 -20.359 1.00 95.31 467 LEU A CA 1
ATOM 3773 C C . LEU A 1 467 ? -1.027 -22.754 -20.868 1.00 95.31 467 LEU A C 1
ATOM 3775 O O . LEU A 1 467 ? -0.254 -22.913 -21.805 1.00 95.31 467 LEU A O 1
ATOM 3779 N N . ASP A 1 468 ? -1.619 -23.759 -20.236 1.00 95.31 468 ASP A N 1
ATOM 3780 C CA . ASP A 1 468 ? -1.506 -25.181 -20.577 1.00 95.31 468 ASP A CA 1
ATOM 3781 C C . ASP A 1 468 ? -2.615 -25.572 -21.566 1.00 95.31 468 ASP A C 1
ATOM 3783 O O . ASP A 1 468 ? -3.576 -26.251 -21.193 1.00 95.31 468 ASP A O 1
ATOM 3787 N N . ARG A 1 469 ? -2.568 -25.004 -22.780 1.00 90.19 469 ARG A N 1
ATOM 3788 C CA . ARG A 1 469 ? -3.530 -25.267 -23.863 1.00 90.19 469 ARG A CA 1
ATOM 3789 C C . ARG A 1 469 ? -2.985 -24.917 -25.239 1.00 90.19 469 ARG A C 1
ATOM 3791 O O . ARG A 1 469 ? -2.136 -24.001 -25.308 1.00 90.19 469 ARG A O 1
#

Radius of gyration: 23.23 Å; Cα contacts (8 Å, |Δi|>4): 961; chains: 1; bounding box: 55×48×63 Å

pLDDT: mean 93.39, std 6.64, range [49.16, 98.88]

Secondary structure (DSSP, 8-state):
-EEE--STTSPTT---EEESSEEEEEEEETTEEEEEEPTT-B--S-TTTTTPBP-HHHHHHHHHHHHHSTT-TTGGGGTTEEEEEEEETTEEEEEESS--TTHHHHHT-TTT-----HHHHHHHS-TTSGGG---SSSEEEEEEETTTEEEEEE-TT-SSTT---SSEEEEE----HHHHHHHHHHTS-SB--STT-SPPHHHHHHHHHH-TTSEEEEEE----EEEEE-TTSTTTTSHHHHHHHHHH--HHHHIIIIISSEEE--SS-TTSTTT---GGGSGGGGGGGS--HHHHHHHHHHTT-TT-EEEEEEEESTT-HHHHHHHHHHHHHHHHTTEEEEEEEEPHHHHHHTGGGT--SSEEEEEPPP-SSHHHHHHHHH-TT-TT-TT----HHHHHHHHHHHH--SHHHHHHHHHHHHHHHHHHTSEEE-EEEEEEEEE-TTEES----SSS-HHHHHHH-EE--

Foldseek 3Di:
DWAFDAFPPDDFLAGDIADDQFNDWDDPDQFKIKTFGDPQQWKFCAPPRRTDTDWLVLLQVLVVCLCPDPPNQLNVLCPQWPGWDRPDRGMIMTGGPGGFQCNSVSCRAPPRNARADPRLCVVPVDCVDLSSQMHSFQWHFDDDDPQAWTKTAGRPSRPDPCWQQDGIDIGGRDPDLVVLVVCVLVVVAFFDLALVNFDQPVCVVVCCVSPVQWDKDKAWAQWWWWKAAQCVDPPNVDLLLLLLLLQLFDQVCLQCVQRVFWWFFFLGGCSNVLQTDDLVLLPPLSVSNHHDLPSSCVSCVVSVNNQAAEWEEEEECVVDDSQVVSVVNSCVSCVSSRYNYHYDYDYPVVCVVAQQQLHDTGMYIDIDDRDSDLLCSQVLCAPQPHSRVSNNHDDPVLVVLSVVLRNDNDPVVSSVSSSNSRSVCSSRSSINIRITHMGMTIGRNQWRRADDYNHPPSRVRSGRIHGND

Solvent-accessible surface area (backbone atoms only — not comparable to full-atom values): 24558 Å² total; per-residue (Å²): 66,38,29,56,61,67,24,59,90,44,61,56,46,60,61,56,76,39,70,50,59,20,66,49,70,49,64,92,50,72,37,36,42,39,36,35,43,49,80,85,33,26,35,45,78,44,79,78,59,59,38,42,68,63,41,16,61,37,51,29,50,31,52,56,47,50,72,64,46,82,86,48,88,65,37,72,66,50,62,54,50,66,47,65,40,54,78,44,69,45,29,33,36,41,35,34,75,47,49,54,74,53,52,66,60,41,35,30,36,67,82,78,40,71,71,44,56,64,56,45,45,72,72,58,66,56,67,87,40,77,82,44,64,59,43,58,54,44,54,41,77,73,45,81,42,90,87,46,36,39,34,31,32,50,29,91,67,27,73,50,85,85,37,36,59,46,72,54,45,81,46,75,53,71,87,52,67,69,60,46,53,51,35,41,73,76,58,78,45,59,57,56,78,50,68,79,57,32,58,51,68,89,52,39,64,60,45,47,70,79,43,66,72,48,43,74,47,76,40,50,30,30,37,27,28,32,36,36,28,42,41,78,35,87,71,43,50,41,53,45,42,31,40,15,58,29,10,13,32,53,40,60,61,42,30,53,75,60,46,67,36,55,46,62,23,49,72,40,12,50,14,34,54,92,66,26,65,55,59,86,68,23,59,84,15,30,65,42,64,45,64,34,35,66,58,6,36,50,31,26,31,77,69,73,26,74,89,36,48,79,43,37,31,37,34,48,57,72,76,39,67,61,56,39,53,40,50,54,51,45,46,54,31,26,41,68,14,35,30,51,53,50,78,41,78,35,60,46,70,61,33,58,73,25,45,57,50,40,52,71,61,61,28,32,46,48,71,51,75,75,40,82,52,65,59,63,46,41,46,36,42,46,32,72,91,30,70,50,19,32,20,54,36,78,55,69,68,62,46,51,53,53,57,49,46,36,55,40,76,57,63,69,64,26,47,53,50,50,45,50,51,44,20,52,45,43,63,50,25,62,50,40,52,34,35,11,48,43,44,36,39,49,34,41,68,43,56,36,44,58,52,68,50,78,58,73,58,50,68,64,41,59,28,59,20,38,68,74,121

Sequence (469 aa):
LVRHKVGAGVTPGTFAIEPDLAERWEEPDDTTVVFHLRRGVRWHNKPPVNGRELTADDVKFTYDRFLAEKGNPLRFMLDPVDRVEAVDRYTVRFRLKEPFVWLLNMLANPTGTWIVAREVVEKYGDLRRAEAAIGTGAFLLDRYEPNVKTVFRRNPDYFRPGQPSVDGVDWLVMEDEAAQLAGYRTGQIDCAPWHQWVVRQQDLAELKKSHPQLMYQDFVSNVTTGFYMRTDKPPFNDVRVRRAISHAVDRQVIVDAVFLRGEPTPAIGRGLAEWSPRIDQLGAGAQYYRHDPKEARRLLAEAGFPQGLKTQLTVTGGYGADVLDAFQLAQRQLKEGGIEAELKVQEYGAYMATTFAGKYEGMALGPFSISWEPHTALYGMYAPEQPRNSSHVADAKIIAMLKQQMRTKDVETRRKLIFDIQRYAAEQQYYVYLYSPTFTASWRPFVKNYAPNPSFDYGNRVAALWLDR

Mean predicted aligned error: 4.36 Å

Nearest PDB structures (foldseek):
  2z23-assembly1_A  TM=8.244E-01  e=4.187E-29  Yersinia pestis CO92
  1b3h-assembly1_A  TM=8.205E-01  e=3.154E-28  Salmonella enterica subsp. enterica serovar Typhimurium
  4toz-assembly2_B  TM=6.919E-01  e=5.154E-28  Escherichia coli K-12
  3o9p-assembly1_A  TM=8.111E-01  e=1.503E-25  Escherichia coli
  8arn-assembly1_A  TM=7.632E-01  e=2.740E-25  Bacillus subtilis subsp. subtilis str. 168